Protein AF-A0A8S1PW00-F1 (afdb_monomer)

Mean predicted aligned error: 11.93 Å

Solvent-accessible surface area (backbone atoms only — not comparable to full-atom values): 25942 Å² total; per-residue (Å²): 133,83,78,80,71,80,74,72,86,73,82,82,70,63,41,20,79,80,81,61,50,65,50,47,97,88,43,50,80,42,62,18,74,66,81,62,45,45,22,36,63,79,50,31,67,45,67,39,66,34,75,101,76,40,87,87,52,70,40,44,22,29,56,70,59,50,53,50,52,52,49,52,54,47,48,36,63,75,35,51,48,32,57,56,29,72,16,57,58,40,60,56,52,45,68,47,70,47,92,77,68,54,72,68,58,48,43,52,50,40,53,52,43,42,62,54,32,75,79,67,58,54,71,69,59,56,56,56,51,69,46,42,58,58,51,50,50,54,53,62,73,66,44,37,69,50,50,46,42,54,48,44,75,50,44,71,89,55,63,89,66,49,69,41,56,52,43,40,54,34,50,45,33,50,34,61,78,36,77,80,45,48,94,47,69,52,45,54,48,52,50,53,56,41,25,45,35,18,26,56,45,54,37,45,50,50,52,49,43,41,27,65,59,25,60,40,33,52,37,49,31,68,63,56,75,78,49,70,72,55,53,53,49,44,50,51,49,29,44,74,76,65,62,54,50,80,90,46,48,68,59,49,48,56,48,39,78,70,45,44,50,62,36,64,55,44,68,36,65,71,43,46,29,56,68,38,45,53,51,50,53,52,51,32,48,63,68,42,36,50,65,56,54,53,51,52,52,38,50,53,48,63,76,42,43,66,61,41,67,76,61,51,86,47,60,69,62,50,45,49,48,44,32,72,69,60,46,50,67,57,55,50,54,55,54,57,50,48,53,54,47,47,73,68,37,67,82,66,54,50,67,57,53,49,47,51,49,46,48,57,50,47,54,50,49,48,54,50,47,52,50,49,53,50,52,51,52,47,45,47,43,66,74,67,63,42,80,85,48,72,67,54,54,51,56,47,71,73,47,55,73,70,56,38,49,53,53,52,51,53,51,52,54,50,54,52,52,49,53,52,50,52,50,53,50,51,53,48,50,52,52,50,55,62,50,68,72,54,88,68,93,74,85,80,76,83,78,74,78,68,66,72,69,60,69,71,65,75,80,78,122

Sequence (461 aa):
MSTIKKTLPRLKQQRCEICQRNFSLLLKQHQCKRCNRAVCCDCGRFKAIIVDYDLKTQHRCCIICKDEQLNIQDIIAKEQLSFNKNSLITNQWLRYSLDNAREQDLINEYYMILSQSKNNLSTSVTEQLKSIPIILNQIRNQYNYSMKEFDYYLTKDLIDNMSAIFIQSVLQCLIYKNQNIQLNQNLVQITYFLLYFHSQPLVFHFINCFREEISLGRFLDQNDKVKDYEIDFLLEIAKKNYLIEPTDLLYFRKYLEKHVERMLSNIFFNIVNVQCLVFIYDHVLKFRDYFELEKIVTLIGSLYLNDFKQKGLDDEYFINQIIKNTKPSILKEYLSKEDRIRLNEKRQTYAKSEDIFLLQFQQRMDHQNETKQVLYLLDDCLLKRQPLNNHHKQLISQLNQKQQQIIIDLLKLNQNKQKEQEQDDNLLYQKIETHSNSSTQIKFDKSELVDQNKVLMEYLI

Foldseek 3Di:
DPDPPPDDPDDDDQAFPPPRDGDDPVFDWDAAPQLRTTHTCVQFVDWDQFQPPDNPDTDTHGPLVVVLLVVLVVCCVVQVWAFQAATVVNVLLCVLQDPPDDPVVLVVVLVVLLVVLVVPPDPVVVVVLVCLVVLVVVLQVLAHSQVSSSCCVRPVPPDPCPLSVLLSSLVSSVCSVPVQADDDSLLSLQLSVVSRHHHSSVSSVVVCLCCPQQVLVCCGGVVDFDDVVLLVVLLVCLCPQVVPDPVLSVLLSVVCVPPVSVCLSNVCHNLAHPQLSSLSSSVCSNVSYNVSSSNVSSLLSSVCSVVCVVPPPPPVSSSSCRHSPDDSVSVVVSVVVVVVVCVVCVVPDCVVVVCVVCVVVVVVVVVVVLVVLLVVLCCCCQVVVDPDDPVSVVSLVPDDPVSVVVSVVSNVVSVVVVVVVVVVVVVVVVVVVVVVVPDDDDDDDPPPPPPPVVVVPVVPD

Organism: Paramecium primaurelia (NCBI:txid5886)

Structure (mmCIF, N/CA/C/O backbone):
data_AF-A0A8S1PW00-F1
#
_entry.id   AF-A0A8S1PW00-F1
#
loop_
_atom_site.group_PDB
_atom_site.id
_atom_site.type_symbol
_atom_site.label_atom_id
_atom_site.label_alt_id
_atom_site.label_comp_id
_atom_site.label_asym_id
_atom_site.label_entity_id
_atom_site.label_seq_id
_atom_site.pdbx_PDB_ins_code
_atom_site.Cartn_x
_atom_site.Cartn_y
_atom_site.Cartn_z
_atom_site.occupancy
_atom_site.B_iso_or_equiv
_atom_site.auth_seq_id
_atom_site.auth_comp_id
_atom_site.auth_asym_id
_atom_site.auth_atom_id
_atom_site.pdbx_PDB_model_num
ATOM 1 N N . MET A 1 1 ? 26.141 11.231 8.796 1.00 33.16 1 MET A N 1
ATOM 2 C CA . MET A 1 1 ? 27.104 10.777 7.769 1.00 33.16 1 MET A CA 1
ATOM 3 C C . MET A 1 1 ? 26.674 9.400 7.289 1.00 33.16 1 MET A C 1
ATOM 5 O O . MET A 1 1 ? 26.854 8.436 8.021 1.00 33.16 1 MET A O 1
ATOM 9 N N . SER A 1 2 ? 26.025 9.302 6.125 1.00 38.16 2 SER A N 1
ATOM 10 C CA . SER A 1 2 ? 25.698 8.004 5.528 1.00 38.16 2 SER A CA 1
ATOM 11 C C . SER A 1 2 ? 26.999 7.339 5.084 1.00 38.16 2 SER A C 1
ATOM 13 O O . SER A 1 2 ? 27.747 7.878 4.269 1.00 38.16 2 SER A O 1
ATOM 15 N N . THR A 1 3 ? 27.316 6.182 5.658 1.00 39.28 3 THR A N 1
ATOM 16 C CA . THR A 1 3 ? 28.396 5.338 5.155 1.00 39.28 3 THR A CA 1
ATOM 17 C C . THR A 1 3 ? 28.051 4.973 3.717 1.00 39.28 3 THR A C 1
ATOM 19 O O . THR A 1 3 ? 27.060 4.292 3.453 1.00 39.28 3 THR A O 1
ATOM 22 N N . ILE A 1 4 ? 28.840 5.478 2.767 1.00 46.00 4 ILE A N 1
ATOM 23 C CA . ILE A 1 4 ? 28.719 5.131 1.353 1.00 46.00 4 ILE A CA 1
ATOM 24 C C . ILE A 1 4 ? 29.017 3.634 1.265 1.00 46.00 4 ILE A C 1
ATOM 26 O O . ILE A 1 4 ? 30.178 3.223 1.218 1.00 46.00 4 ILE A O 1
ATOM 30 N N . LYS A 1 5 ? 27.972 2.796 1.307 1.00 54.81 5 LYS A N 1
ATOM 31 C CA . LYS A 1 5 ? 28.094 1.368 1.014 1.00 54.81 5 LYS A CA 1
ATOM 32 C C . LYS A 1 5 ? 28.733 1.281 -0.367 1.00 54.81 5 LYS A C 1
ATOM 34 O O . LYS A 1 5 ? 28.120 1.702 -1.349 1.00 54.81 5 LYS A O 1
ATOM 39 N N . LYS A 1 6 ? 29.977 0.788 -0.437 1.00 54.22 6 LYS A N 1
ATOM 40 C CA . LYS A 1 6 ? 30.640 0.476 -1.708 1.00 54.22 6 LYS A CA 1
ATOM 41 C C . LYS A 1 6 ? 29.685 -0.424 -2.483 1.00 54.22 6 LYS A C 1
ATOM 43 O O . LYS A 1 6 ? 29.418 -1.550 -2.074 1.00 54.22 6 LYS A O 1
ATOM 48 N N . THR A 1 7 ? 29.097 0.117 -3.543 1.00 62.66 7 THR A N 1
ATOM 49 C CA . THR A 1 7 ? 28.139 -0.613 -4.362 1.00 62.66 7 THR A CA 1
ATOM 50 C C . THR A 1 7 ? 28.913 -1.702 -5.083 1.00 62.66 7 THR A C 1
ATOM 52 O O . THR A 1 7 ? 29.835 -1.411 -5.843 1.00 62.66 7 THR A O 1
ATOM 55 N N . LEU A 1 8 ? 28.580 -2.964 -4.798 1.00 68.50 8 LEU A N 1
ATOM 56 C CA . LEU A 1 8 ? 29.134 -4.094 -5.536 1.00 68.50 8 LEU A CA 1
ATOM 57 C C . LEU A 1 8 ? 28.919 -3.859 -7.044 1.00 68.50 8 LEU A C 1
ATOM 59 O O . LEU A 1 8 ? 27.862 -3.337 -7.429 1.00 68.50 8 LEU A O 1
ATOM 63 N N . PRO A 1 9 ? 29.897 -4.212 -7.901 1.00 73.69 9 PRO A N 1
ATOM 64 C CA . PRO A 1 9 ? 29.749 -4.062 -9.339 1.00 73.69 9 PRO A CA 1
ATOM 65 C C . PRO A 1 9 ? 28.504 -4.824 -9.794 1.00 73.69 9 PRO A C 1
ATOM 67 O O . PRO A 1 9 ? 28.414 -6.041 -9.642 1.00 73.69 9 PRO A O 1
ATOM 70 N N . ARG A 1 10 ? 27.511 -4.101 -10.320 1.00 71.94 10 ARG A N 1
ATOM 71 C CA . ARG A 1 10 ? 26.266 -4.722 -10.781 1.00 71.94 10 ARG A CA 1
ATOM 72 C C . ARG A 1 10 ? 26.533 -5.591 -12.002 1.00 71.94 10 ARG A C 1
ATOM 74 O O . ARG A 1 10 ? 27.222 -5.173 -12.933 1.00 71.94 10 ARG A O 1
ATOM 81 N N . LEU A 1 11 ? 25.919 -6.770 -12.009 1.00 82.75 11 LEU A N 1
ATOM 82 C CA . LEU A 1 11 ? 25.939 -7.685 -13.145 1.00 82.75 11 LEU A CA 1
ATOM 83 C C . LEU A 1 11 ? 25.398 -6.979 -14.396 1.00 82.75 11 LEU A C 1
ATOM 85 O O . LEU A 1 11 ? 24.304 -6.402 -14.382 1.00 82.75 11 LEU A O 1
ATOM 89 N N . LYS A 1 12 ? 26.181 -7.018 -15.481 1.00 90.75 12 LYS A N 1
ATOM 90 C CA . LYS A 1 12 ? 25.752 -6.521 -16.792 1.00 90.75 12 LYS A CA 1
ATOM 91 C C . LYS A 1 12 ? 24.562 -7.350 -17.261 1.00 90.75 12 LYS A C 1
ATOM 93 O O . LYS A 1 12 ? 24.621 -8.577 -17.258 1.00 90.75 12 LYS A O 1
ATOM 98 N N . GLN A 1 13 ? 23.489 -6.672 -17.651 1.00 94.56 13 GLN A N 1
ATOM 99 C CA . GLN A 1 13 ? 22.319 -7.337 -18.211 1.00 94.56 13 GLN A CA 1
ATOM 100 C C . GLN A 1 13 ? 22.580 -7.602 -19.692 1.00 94.56 13 GLN A C 1
ATOM 102 O O . GLN A 1 13 ? 23.307 -6.851 -20.337 1.00 94.56 13 GLN A O 1
ATOM 107 N N . GLN A 1 14 ? 21.999 -8.666 -20.244 1.00 96.56 14 GLN A N 1
ATOM 108 C CA . GLN A 1 14 ? 22.147 -8.976 -21.672 1.00 96.56 14 GLN A CA 1
ATOM 109 C C . GLN A 1 14 ? 21.132 -8.222 -22.538 1.00 96.56 14 GLN A C 1
ATOM 111 O O . GLN A 1 14 ? 21.369 -8.011 -23.724 1.00 96.56 14 GLN A O 1
ATOM 116 N N . ARG A 1 15 ? 20.006 -7.800 -21.951 1.00 97.81 15 ARG A N 1
ATOM 117 C CA . ARG A 1 15 ? 18.871 -7.186 -22.649 1.00 97.81 15 ARG A CA 1
ATOM 118 C C . ARG A 1 15 ? 18.366 -5.956 -21.919 1.00 97.81 15 ARG A C 1
ATOM 120 O O . ARG A 1 15 ? 18.449 -5.867 -20.696 1.00 97.81 15 ARG A O 1
ATOM 127 N N . CYS A 1 16 ? 17.803 -5.020 -22.676 1.00 97.50 16 CYS A N 1
ATOM 128 C CA . CYS A 1 16 ? 17.049 -3.916 -22.103 1.00 97.50 16 CYS A CA 1
ATOM 129 C C . CYS A 1 16 ? 15.790 -4.440 -21.401 1.00 97.50 16 CYS A C 1
ATOM 131 O O . CYS A 1 16 ? 14.951 -5.061 -22.040 1.00 97.50 16 CYS A O 1
ATOM 133 N N . GLU A 1 17 ? 15.592 -4.086 -20.130 1.00 95.81 17 GLU A N 1
ATOM 134 C CA . GLU A 1 17 ? 14.431 -4.514 -19.326 1.00 95.81 17 GLU A CA 1
ATOM 135 C C . GLU A 1 17 ? 13.087 -3.905 -19.781 1.00 95.81 17 GLU A C 1
ATOM 137 O O . GLU A 1 17 ? 12.059 -4.147 -19.160 1.00 95.81 17 GLU A O 1
ATOM 142 N N . ILE A 1 18 ? 13.078 -3.081 -20.835 1.00 96.50 18 ILE A N 1
ATOM 143 C CA . ILE A 1 18 ? 11.868 -2.438 -21.370 1.00 96.50 18 ILE A CA 1
ATOM 144 C C . ILE A 1 18 ? 11.549 -2.980 -22.761 1.00 96.50 18 ILE A C 1
ATOM 146 O O . ILE A 1 18 ? 10.498 -3.573 -22.957 1.00 96.50 18 ILE A O 1
ATOM 150 N N . CYS A 1 19 ? 12.453 -2.802 -23.729 1.00 97.62 19 CYS A N 1
ATOM 151 C CA . CYS A 1 19 ? 12.217 -3.225 -25.113 1.00 97.62 19 CYS A CA 1
ATOM 152 C C . CYS A 1 19 ? 12.805 -4.599 -25.460 1.00 97.62 19 CYS A C 1
ATOM 154 O O . CYS A 1 19 ? 12.722 -5.010 -26.612 1.00 97.62 19 CYS A O 1
ATOM 156 N N . GLN A 1 20 ? 13.452 -5.277 -24.505 1.00 97.50 20 GLN A N 1
ATOM 157 C CA . GLN A 1 20 ? 14.048 -6.613 -24.650 1.00 97.50 20 GLN A CA 1
ATOM 158 C C . GLN A 1 20 ? 15.141 -6.750 -25.732 1.00 97.50 20 GLN A C 1
ATOM 160 O O . GLN A 1 20 ? 15.649 -7.847 -25.957 1.00 97.50 20 GLN A O 1
ATOM 165 N N . ARG A 1 21 ? 15.578 -5.649 -26.368 1.00 97.81 21 ARG A N 1
ATOM 166 C CA . ARG A 1 21 ? 16.707 -5.649 -27.316 1.00 97.81 21 ARG A CA 1
ATOM 167 C C . ARG A 1 21 ? 18.006 -6.047 -26.608 1.00 97.81 21 ARG A C 1
ATOM 169 O O . ARG A 1 21 ? 18.291 -5.538 -25.521 1.00 97.81 21 ARG A O 1
ATOM 176 N N . ASN A 1 22 ? 18.799 -6.913 -27.243 1.00 98.19 22 ASN A N 1
ATOM 177 C CA . ASN A 1 22 ? 20.109 -7.327 -26.737 1.00 98.19 22 ASN A CA 1
ATOM 178 C C . ASN A 1 22 ? 21.086 -6.146 -26.745 1.00 98.19 22 ASN A C 1
ATOM 180 O O . ASN A 1 22 ? 21.217 -5.448 -27.753 1.00 98.19 22 ASN A O 1
ATOM 184 N N . PHE A 1 23 ? 21.793 -5.944 -25.639 1.00 98.00 23 PHE A N 1
ATOM 185 C CA . PHE A 1 23 ? 22.904 -5.006 -25.602 1.00 98.00 23 PHE A CA 1
ATOM 186 C C . PHE A 1 23 ? 24.079 -5.547 -26.421 1.00 98.00 23 PHE A C 1
ATOM 188 O O . PHE A 1 23 ? 24.342 -6.748 -26.456 1.00 98.00 23 PHE A O 1
ATOM 195 N N . SER A 1 24 ? 24.784 -4.647 -27.095 1.00 96.69 24 SER A N 1
ATOM 196 C CA . SER A 1 24 ? 25.925 -4.962 -27.957 1.00 96.69 24 SER A CA 1
ATOM 197 C C . SER A 1 24 ? 26.909 -3.790 -27.961 1.00 96.69 24 SER A C 1
ATOM 199 O O . SER A 1 24 ? 26.694 -2.784 -27.283 1.00 96.69 24 SER A O 1
ATOM 201 N N . LEU A 1 25 ? 27.993 -3.883 -28.735 1.00 95.06 25 LEU A N 1
ATOM 202 C CA . LEU A 1 25 ? 28.925 -2.761 -28.908 1.00 95.06 25 LEU A CA 1
ATOM 203 C C . LEU A 1 25 ? 28.233 -1.512 -29.489 1.00 95.06 25 LEU A C 1
ATOM 205 O O . LEU A 1 25 ? 28.587 -0.391 -29.124 1.00 95.06 25 LEU A O 1
ATOM 209 N N . LEU A 1 26 ? 27.220 -1.714 -30.340 1.00 96.75 26 LEU A N 1
ATOM 210 C CA . LEU A 1 26 ? 26.428 -0.643 -30.951 1.00 96.75 26 LEU A CA 1
ATOM 211 C C . LEU A 1 26 ? 25.290 -0.170 -30.036 1.00 96.75 26 LEU A C 1
ATOM 213 O O . LEU A 1 26 ? 25.003 1.024 -29.975 1.00 96.75 26 LEU A O 1
ATOM 217 N N . LEU A 1 27 ? 24.665 -1.085 -29.288 1.00 96.88 27 LEU A N 1
ATOM 218 C CA . LEU A 1 27 ? 23.590 -0.765 -28.350 1.00 96.88 27 LEU A CA 1
ATOM 219 C C . LEU A 1 27 ? 24.090 -0.837 -26.905 1.00 96.88 27 LEU A C 1
ATOM 221 O O . LEU A 1 27 ? 23.995 -1.874 -26.246 1.00 96.88 27 LEU A O 1
ATOM 225 N N . LYS A 1 28 ? 24.607 0.287 -26.404 1.00 96.81 28 LYS A N 1
ATOM 226 C CA . LYS A 1 28 ? 25.143 0.385 -25.040 1.00 96.81 28 LYS A CA 1
ATOM 227 C C . LYS A 1 28 ? 24.045 0.253 -23.978 1.00 96.81 28 LYS A C 1
ATOM 229 O O . LYS A 1 28 ? 22.942 0.788 -24.119 1.00 96.81 28 LYS A O 1
ATOM 234 N N . GLN A 1 29 ? 24.390 -0.412 -22.877 1.00 97.31 29 GLN A N 1
ATOM 235 C CA . GLN A 1 29 ? 23.577 -0.454 -21.665 1.00 97.31 29 GLN A CA 1
ATOM 236 C C . GLN A 1 29 ? 23.697 0.871 -20.899 1.00 97.31 29 GLN A C 1
ATOM 238 O O . GLN A 1 29 ? 24.795 1.339 -20.599 1.00 97.31 29 GLN A O 1
ATOM 243 N N . HIS A 1 30 ? 22.557 1.437 -20.516 1.00 97.00 30 HIS A N 1
ATOM 244 C CA . HIS A 1 30 ? 22.440 2.523 -19.549 1.00 97.00 30 HIS A CA 1
ATOM 245 C C . HIS A 1 30 ? 21.668 2.053 -18.317 1.00 97.00 30 HIS A C 1
ATOM 247 O O . HIS A 1 30 ? 21.005 1.020 -18.337 1.00 97.00 30 HIS A O 1
ATOM 253 N N . GLN A 1 31 ? 21.728 2.834 -17.242 1.00 96.25 31 GLN A N 1
ATOM 254 C CA . GLN A 1 31 ? 20.981 2.565 -16.021 1.00 96.25 31 GLN A CA 1
ATOM 255 C C . GLN A 1 31 ? 20.017 3.714 -15.734 1.00 96.25 31 GLN A C 1
ATOM 257 O O . GLN A 1 31 ? 20.419 4.879 -15.710 1.00 96.25 31 GLN A O 1
ATOM 262 N N . CYS A 1 32 ? 18.752 3.383 -15.484 1.00 97.31 32 CYS A N 1
ATOM 263 C CA . CYS A 1 32 ? 17.793 4.329 -14.927 1.00 97.31 32 CYS A CA 1
ATOM 264 C C . CYS A 1 32 ? 18.191 4.662 -13.484 1.00 97.31 32 CYS A C 1
ATOM 266 O O . CYS A 1 32 ? 18.286 3.758 -12.655 1.00 97.31 32 CYS A O 1
ATOM 268 N N . LYS A 1 33 ? 18.400 5.942 -13.159 1.00 96.44 33 LYS A N 1
ATOM 269 C CA . LYS A 1 33 ? 18.790 6.349 -11.798 1.00 96.44 33 LYS A CA 1
ATOM 270 C C . LYS A 1 33 ? 17.661 6.234 -10.767 1.00 96.44 33 LYS A C 1
ATOM 272 O O . LYS A 1 33 ? 17.963 6.111 -9.591 1.00 96.44 33 LYS A O 1
ATOM 277 N N . ARG A 1 34 ? 16.396 6.190 -11.209 1.00 95.50 34 ARG A N 1
ATOM 278 C CA . ARG A 1 34 ? 15.204 6.047 -10.349 1.00 95.50 34 ARG A CA 1
ATOM 279 C C . ARG A 1 34 ? 14.936 4.590 -9.953 1.00 95.50 34 ARG A C 1
ATOM 281 O O . ARG A 1 34 ? 15.063 4.232 -8.793 1.00 95.50 34 ARG A O 1
ATOM 288 N N . CYS A 1 35 ? 14.628 3.720 -10.921 1.00 95.25 35 CYS A N 1
ATOM 289 C CA . CYS A 1 35 ? 14.266 2.312 -10.661 1.00 95.25 35 CYS A CA 1
ATOM 290 C C . CYS A 1 35 ? 15.396 1.301 -10.899 1.00 95.25 35 CYS A C 1
ATOM 292 O O . CYS A 1 35 ? 15.161 0.092 -10.870 1.00 95.25 35 CYS A O 1
ATOM 294 N N . ASN A 1 36 ? 16.610 1.764 -11.206 1.00 94.50 36 ASN A N 1
ATOM 295 C CA . ASN A 1 36 ? 17.787 0.917 -11.407 1.00 94.50 36 ASN A CA 1
ATOM 296 C C . ASN A 1 36 ? 17.751 -0.066 -12.592 1.00 94.50 36 ASN A C 1
ATOM 298 O O . ASN A 1 36 ? 18.703 -0.827 -12.747 1.00 94.50 36 ASN A O 1
ATOM 302 N N . ARG A 1 37 ? 16.726 -0.020 -13.457 1.00 95.12 37 ARG A N 1
ATOM 303 C CA . ARG A 1 37 ? 16.650 -0.859 -14.666 1.00 95.12 37 ARG A CA 1
ATOM 304 C C . ARG A 1 37 ? 17.804 -0.602 -15.640 1.00 95.12 37 ARG A C 1
ATOM 306 O O . ARG A 1 37 ? 18.178 0.555 -15.871 1.00 95.12 37 ARG A O 1
ATOM 313 N N . ALA A 1 38 ? 18.291 -1.664 -16.271 1.00 96.75 38 ALA A N 1
ATOM 314 C CA . ALA A 1 38 ? 19.154 -1.639 -17.439 1.00 96.75 38 ALA A CA 1
ATOM 315 C C . ALA A 1 38 ? 18.334 -1.308 -18.696 1.00 96.75 38 ALA A C 1
ATOM 317 O O . ALA A 1 38 ? 17.430 -2.044 -19.099 1.00 96.75 38 ALA A O 1
ATOM 318 N N . VAL A 1 39 ? 18.644 -0.182 -19.335 1.00 98.06 39 VAL A N 1
ATOM 319 C CA . VAL A 1 39 ? 17.884 0.347 -20.474 1.00 98.06 39 VAL A CA 1
ATOM 320 C C . VAL A 1 39 ? 18.790 0.729 -21.637 1.00 98.06 39 VAL A C 1
ATOM 322 O O . VAL A 1 39 ? 19.937 1.116 -21.431 1.00 98.06 39 VAL A O 1
ATOM 325 N N . CYS A 1 40 ? 18.287 0.628 -22.868 1.00 98.44 40 CYS A N 1
ATOM 326 C CA . CYS A 1 40 ? 18.974 1.185 -24.033 1.00 98.44 40 CYS A CA 1
ATOM 327 C C . CYS A 1 40 ? 18.836 2.717 -24.085 1.00 98.44 40 CYS A C 1
ATOM 329 O O . CYS A 1 40 ? 18.114 3.313 -23.279 1.00 98.44 40 CYS A O 1
ATOM 331 N N . CYS A 1 41 ? 19.529 3.362 -25.029 1.00 97.81 41 CYS A N 1
ATOM 332 C CA . CYS A 1 41 ? 19.487 4.819 -25.178 1.00 97.81 41 CYS A CA 1
ATOM 333 C C . CYS A 1 41 ? 18.053 5.326 -25.408 1.00 97.81 41 CYS A C 1
ATOM 335 O O . CYS A 1 41 ? 17.632 6.252 -24.720 1.00 97.81 41 CYS A O 1
ATOM 337 N N . ASP A 1 42 ? 17.284 4.658 -26.276 1.00 98.19 42 ASP A N 1
ATOM 338 C CA . ASP A 1 42 ? 15.904 5.033 -26.616 1.00 98.19 42 ASP A CA 1
ATOM 339 C C . ASP A 1 42 ? 14.976 4.963 -25.394 1.00 98.19 42 ASP A C 1
ATOM 341 O O . ASP A 1 42 ? 14.303 5.934 -25.045 1.00 98.19 42 ASP A O 1
ATOM 345 N N . CYS A 1 43 ? 14.985 3.828 -24.686 1.00 98.38 43 CYS A N 1
ATOM 346 C CA . CYS A 1 43 ? 14.152 3.614 -23.500 1.00 98.38 43 CYS A CA 1
ATOM 347 C C . CYS A 1 43 ? 14.586 4.467 -22.301 1.00 98.38 43 CYS A C 1
ATOM 349 O O . CYS A 1 43 ? 13.803 4.651 -21.370 1.00 98.38 43 CYS A O 1
ATOM 351 N N . GLY A 1 44 ? 15.827 4.958 -22.300 1.00 97.62 44 GLY A N 1
ATOM 352 C CA . GLY A 1 44 ? 16.416 5.796 -21.263 1.00 97.62 44 GLY A CA 1
ATOM 353 C C . GLY A 1 44 ? 16.707 7.222 -21.717 1.00 97.62 44 GLY A C 1
ATOM 354 O O . GLY A 1 44 ? 17.620 7.826 -21.166 1.00 97.62 44 GLY A O 1
ATOM 355 N N . ARG A 1 45 ? 16.037 7.752 -22.749 1.00 97.94 45 ARG A N 1
ATOM 356 C CA . ARG A 1 45 ? 16.356 9.078 -23.319 1.00 97.94 45 ARG A CA 1
ATOM 357 C C . ARG A 1 45 ? 15.996 10.257 -22.411 1.00 97.94 45 ARG A C 1
ATOM 359 O O . ARG A 1 45 ? 16.494 11.360 -22.610 1.00 97.94 45 ARG A O 1
ATOM 366 N N . PHE A 1 46 ? 15.131 10.029 -21.427 1.00 98.25 46 PHE A N 1
ATOM 367 C CA . PHE A 1 46 ? 14.587 11.071 -20.565 1.00 98.25 46 PHE A CA 1
ATOM 368 C C . PHE A 1 46 ? 15.563 11.451 -19.457 1.00 98.25 46 PHE A C 1
ATOM 370 O O . PHE A 1 46 ? 16.344 10.626 -18.972 1.00 98.25 46 PHE A O 1
ATOM 377 N N . LYS A 1 47 ? 15.489 12.714 -19.039 1.00 97.75 47 LYS A N 1
ATOM 378 C CA . LYS A 1 47 ? 16.160 13.215 -17.846 1.00 97.75 47 LYS A CA 1
ATOM 379 C C . LYS A 1 47 ? 15.130 13.835 -16.907 1.00 97.75 47 LYS A C 1
ATOM 381 O O . LYS A 1 47 ? 14.200 14.497 -17.362 1.00 97.75 47 LYS A O 1
ATOM 386 N N . ALA A 1 48 ? 15.286 13.591 -15.614 1.00 97.19 48 ALA A N 1
ATOM 387 C CA . ALA A 1 48 ? 14.420 14.125 -14.573 1.00 97.19 48 ALA A CA 1
ATOM 388 C C . ALA A 1 48 ? 15.200 14.309 -13.270 1.00 97.19 48 ALA A C 1
ATOM 390 O O . ALA A 1 48 ? 16.225 13.658 -13.062 1.00 97.19 48 ALA A O 1
ATOM 391 N N . ILE A 1 49 ? 14.705 15.181 -12.395 1.00 97.00 49 ILE A N 1
ATOM 392 C CA . ILE A 1 49 ? 15.165 15.244 -11.005 1.00 97.00 49 ILE A CA 1
ATOM 393 C C . ILE A 1 49 ? 14.720 13.950 -10.316 1.00 97.00 49 ILE A C 1
ATOM 395 O O . ILE A 1 49 ? 13.556 13.564 -10.439 1.00 97.00 49 ILE A O 1
ATOM 399 N N . ILE A 1 50 ? 15.649 13.266 -9.645 1.00 97.25 50 ILE A N 1
ATOM 400 C CA . ILE A 1 50 ? 15.381 12.000 -8.956 1.00 97.25 50 ILE A CA 1
ATOM 401 C C . ILE A 1 50 ? 15.464 12.243 -7.454 1.00 97.25 50 ILE A C 1
ATOM 403 O O . ILE A 1 50 ? 16.546 12.486 -6.913 1.00 97.25 50 ILE A O 1
ATOM 407 N N . VAL A 1 51 ? 14.308 12.160 -6.798 1.00 95.06 51 VAL A N 1
ATOM 408 C CA . VAL A 1 51 ? 14.194 12.232 -5.339 1.00 95.06 51 VAL A CA 1
ATOM 409 C C . VAL A 1 51 ? 15.058 11.135 -4.711 1.00 95.06 51 VAL A C 1
ATOM 411 O O . VAL A 1 51 ? 15.085 10.015 -5.219 1.00 95.06 51 VAL A O 1
ATOM 414 N N . ASP A 1 52 ? 15.777 11.474 -3.636 1.00 91.12 52 ASP A N 1
ATOM 415 C CA . ASP A 1 52 ? 16.739 10.601 -2.931 1.00 91.12 52 ASP A CA 1
ATOM 416 C C . ASP A 1 52 ? 18.041 10.279 -3.700 1.00 91.12 52 ASP A C 1
ATOM 418 O O . ASP A 1 52 ? 18.834 9.438 -3.281 1.00 91.12 52 ASP A O 1
ATOM 422 N N . TYR A 1 53 ? 18.303 10.962 -4.821 1.00 93.19 53 TYR A N 1
ATOM 423 C CA . TYR A 1 53 ? 19.596 10.897 -5.513 1.00 93.19 53 TYR A CA 1
ATOM 424 C C . TYR A 1 53 ? 20.283 12.264 -5.562 1.00 93.19 53 TYR A C 1
ATOM 426 O O . TYR A 1 53 ? 21.333 12.456 -4.956 1.00 93.19 53 TYR A O 1
ATOM 434 N N . ASP A 1 54 ? 19.685 13.216 -6.276 1.00 93.06 54 ASP A N 1
ATOM 435 C CA . ASP A 1 54 ? 20.152 14.599 -6.367 1.00 93.06 54 ASP A CA 1
ATOM 436 C C . ASP A 1 54 ? 18.984 15.470 -6.835 1.00 93.06 54 ASP A C 1
ATOM 438 O O . ASP A 1 54 ? 18.373 15.223 -7.879 1.00 93.06 54 ASP A O 1
ATOM 442 N N . LEU A 1 55 ? 18.668 16.484 -6.031 1.00 95.31 55 LEU A N 1
ATOM 443 C CA . LEU A 1 55 ? 17.585 17.427 -6.298 1.00 95.31 55 LEU A CA 1
ATOM 444 C C . LEU A 1 55 ? 18.026 18.603 -7.182 1.00 95.31 55 LEU A C 1
ATOM 446 O O . LEU A 1 55 ? 17.182 19.374 -7.632 1.00 95.31 55 LEU A O 1
ATOM 450 N N . LYS A 1 56 ? 19.333 18.758 -7.428 1.00 96.44 56 LYS A N 1
ATOM 451 C CA . LYS A 1 56 ? 19.903 19.897 -8.159 1.00 96.44 56 LYS A CA 1
ATOM 452 C C . LYS A 1 56 ? 20.101 19.607 -9.638 1.00 96.44 56 LYS A C 1
ATOM 454 O O . LYS A 1 56 ? 19.995 20.522 -10.452 1.00 96.44 56 LYS A O 1
ATOM 459 N N . THR A 1 57 ? 20.402 18.361 -10.001 1.00 97.12 57 THR A N 1
ATOM 460 C CA . THR A 1 57 ? 20.696 17.998 -11.390 1.00 97.12 57 THR A CA 1
ATOM 461 C C . THR A 1 57 ? 19.719 16.967 -11.944 1.00 97.12 57 THR A C 1
ATOM 463 O O . THR A 1 57 ? 19.145 16.141 -11.237 1.00 97.12 57 THR A O 1
ATOM 466 N N . GLN A 1 58 ? 19.477 17.043 -13.255 1.00 97.81 58 GLN A N 1
ATOM 467 C CA . GLN A 1 58 ? 18.629 16.070 -13.932 1.00 97.81 58 GLN A CA 1
ATOM 468 C C . GLN A 1 58 ? 19.431 14.818 -14.287 1.00 97.81 58 GLN A C 1
ATOM 470 O O . GLN A 1 58 ? 20.479 14.884 -14.938 1.00 97.81 58 GLN A O 1
ATOM 475 N N . HIS A 1 59 ? 18.882 13.653 -13.960 1.00 97.88 59 HIS A N 1
ATOM 476 C CA . HIS A 1 59 ? 19.489 12.360 -14.235 1.00 97.88 59 HIS A CA 1
ATOM 477 C C . HIS A 1 59 ? 18.679 11.529 -15.208 1.00 97.88 59 HIS A C 1
ATOM 479 O O . HIS A 1 59 ? 17.467 11.670 -15.338 1.00 97.88 59 HIS A O 1
ATOM 485 N N . ARG A 1 60 ? 19.377 10.609 -15.877 1.00 97.56 60 ARG A N 1
ATOM 486 C CA . ARG A 1 60 ? 18.767 9.680 -16.819 1.00 97.56 60 ARG A CA 1
ATOM 487 C C . ARG A 1 60 ? 17.716 8.810 -16.124 1.00 97.56 60 ARG A C 1
ATOM 489 O O . ARG A 1 60 ? 18.035 8.082 -15.179 1.00 97.56 60 ARG A O 1
ATOM 496 N N . CYS A 1 61 ? 16.500 8.815 -16.654 1.00 98.00 61 CYS A N 1
ATOM 497 C CA . CYS A 1 61 ? 15.419 7.932 -16.238 1.00 98.00 61 CYS A CA 1
ATOM 498 C C . CYS A 1 61 ? 14.839 7.180 -17.441 1.00 98.00 61 CYS A C 1
ATOM 500 O O . CYS A 1 61 ? 14.973 7.593 -18.594 1.00 98.00 61 CYS A O 1
ATOM 502 N N . CYS A 1 62 ? 14.248 6.017 -17.178 1.00 98.25 62 CYS A N 1
ATOM 503 C CA . CYS A 1 62 ? 13.568 5.262 -18.218 1.00 98.25 62 CYS A CA 1
ATOM 504 C C . CYS A 1 62 ? 12.174 5.828 -18.509 1.00 98.25 62 CYS A C 1
ATOM 506 O O . CYS A 1 62 ? 11.595 6.482 -17.645 1.00 98.25 62 CYS A O 1
ATOM 508 N N . ILE A 1 63 ? 11.631 5.522 -19.692 1.00 97.69 63 ILE A N 1
ATOM 509 C CA . ILE A 1 63 ? 10.273 5.912 -20.118 1.00 97.69 63 ILE A CA 1
ATOM 510 C C . ILE A 1 63 ? 9.223 5.582 -19.045 1.00 97.69 63 ILE A C 1
ATOM 512 O O . ILE A 1 63 ? 8.528 6.477 -18.591 1.00 97.69 63 ILE A O 1
ATOM 516 N N . ILE A 1 64 ? 9.221 4.351 -18.517 1.00 96.56 64 ILE A N 1
ATOM 517 C CA . ILE A 1 64 ? 8.269 3.916 -17.477 1.00 96.56 64 ILE A CA 1
ATOM 518 C C . ILE A 1 64 ? 8.369 4.799 -16.226 1.00 96.56 64 ILE A C 1
ATOM 520 O O . ILE A 1 64 ? 7.364 5.238 -15.683 1.00 96.56 64 ILE A O 1
ATOM 524 N N . CYS A 1 65 ? 9.592 5.083 -15.768 1.00 97.44 65 CYS A N 1
ATOM 525 C CA . CYS A 1 65 ? 9.799 5.935 -14.602 1.00 97.44 65 CYS A CA 1
ATOM 526 C C . CYS A 1 65 ? 9.388 7.382 -14.843 1.00 97.44 65 CYS A C 1
ATOM 528 O O . CYS A 1 65 ? 8.988 8.042 -13.885 1.00 97.44 65 CYS A O 1
ATOM 530 N N . LYS A 1 66 ? 9.547 7.874 -16.075 1.00 97.75 66 LYS A N 1
ATOM 531 C CA . LYS A 1 66 ? 9.137 9.220 -16.454 1.00 97.75 66 LYS A CA 1
ATOM 532 C C . LYS A 1 66 ? 7.614 9.332 -16.461 1.00 97.75 66 LYS A C 1
ATOM 534 O O . LYS A 1 66 ? 7.098 10.278 -15.878 1.00 97.75 66 LYS A O 1
ATOM 539 N N . ASP A 1 67 ? 6.929 8.356 -17.048 1.00 96.94 67 ASP A N 1
ATOM 540 C CA . ASP A 1 67 ? 5.465 8.301 -17.088 1.00 96.94 67 ASP A CA 1
ATOM 541 C C . ASP A 1 67 ? 4.885 8.208 -15.672 1.00 96.94 67 ASP A C 1
ATOM 543 O O . ASP A 1 67 ? 3.976 8.947 -15.319 1.00 96.94 67 ASP A O 1
ATOM 547 N N . GLU A 1 68 ? 5.464 7.367 -14.814 1.00 97.00 68 GLU A N 1
ATOM 548 C CA . GLU A 1 68 ? 5.027 7.242 -13.421 1.00 97.00 68 GLU A CA 1
ATOM 549 C C . GLU A 1 68 ? 5.235 8.536 -12.614 1.00 97.00 68 GLU A C 1
ATOM 551 O O . GLU A 1 68 ? 4.369 8.908 -11.830 1.00 97.00 68 GLU A O 1
ATOM 556 N N . GLN A 1 69 ? 6.345 9.254 -12.820 1.00 97.44 69 GLN A N 1
ATOM 557 C CA . GLN A 1 69 ? 6.563 10.565 -12.195 1.00 97.44 69 GLN A CA 1
ATOM 558 C C . GLN A 1 69 ? 5.503 11.582 -12.644 1.00 97.44 69 GLN A C 1
ATOM 560 O O . GLN A 1 69 ? 4.974 12.321 -11.816 1.00 97.44 69 GLN A O 1
ATOM 565 N N . LEU A 1 70 ? 5.179 11.611 -13.943 1.00 97.44 70 LEU A N 1
ATOM 566 C CA . LEU A 1 70 ? 4.115 12.470 -14.469 1.00 97.44 70 LEU A CA 1
ATOM 567 C C . LEU A 1 70 ? 2.763 12.098 -13.860 1.00 97.44 70 LEU A C 1
ATOM 569 O O . LEU A 1 70 ? 2.027 12.981 -13.442 1.00 97.44 70 LEU A O 1
ATOM 573 N N . ASN A 1 71 ? 2.474 10.805 -13.734 1.00 97.25 71 ASN A N 1
ATOM 574 C CA . ASN A 1 71 ? 1.246 10.331 -13.113 1.00 97.25 71 ASN A CA 1
ATOM 575 C C . ASN A 1 71 ? 1.145 10.692 -11.625 1.00 97.25 71 ASN A C 1
ATOM 577 O O . ASN A 1 71 ? 0.063 11.023 -11.157 1.00 97.25 71 ASN A O 1
ATOM 581 N N . ILE A 1 72 ? 2.246 10.620 -10.869 1.00 97.94 72 ILE A N 1
ATOM 582 C CA . ILE A 1 72 ? 2.272 11.042 -9.461 1.00 97.94 72 ILE A CA 1
ATOM 583 C C . ILE A 1 72 ? 1.899 12.525 -9.355 1.00 97.94 72 ILE A C 1
ATOM 585 O O . ILE A 1 72 ? 1.034 12.887 -8.561 1.00 97.94 72 ILE A O 1
ATOM 589 N N . GLN A 1 73 ? 2.517 13.373 -10.178 1.00 97.75 73 GLN A N 1
ATOM 590 C CA . GLN A 1 73 ? 2.219 14.807 -10.209 1.00 97.75 73 GLN A CA 1
ATOM 591 C C . GLN A 1 73 ? 0.775 15.079 -10.648 1.00 97.75 73 GLN A C 1
ATOM 593 O O . GLN A 1 73 ? 0.108 15.930 -10.065 1.00 97.75 73 GLN A O 1
ATOM 598 N N . ASP A 1 74 ? 0.288 14.333 -11.640 1.00 97.94 74 ASP A N 1
ATOM 599 C CA . ASP A 1 74 ? -1.077 14.421 -12.151 1.00 97.94 74 ASP A CA 1
ATOM 600 C C . ASP A 1 74 ? -2.112 14.053 -11.081 1.00 97.94 74 ASP A C 1
ATOM 602 O O . ASP A 1 74 ? -3.055 14.810 -10.882 1.00 97.94 74 ASP A O 1
ATOM 606 N N . ILE A 1 75 ? -1.909 12.962 -10.332 1.00 97.88 75 ILE A N 1
ATOM 607 C CA . ILE A 1 75 ? -2.788 12.573 -9.217 1.00 97.88 75 ILE A CA 1
ATOM 608 C C . ILE A 1 75 ? -2.765 13.639 -8.117 1.00 97.88 75 ILE A C 1
ATOM 610 O O . ILE A 1 75 ? -3.825 14.043 -7.651 1.00 97.88 75 ILE A O 1
ATOM 614 N N . ILE A 1 76 ? -1.584 14.138 -7.727 1.00 98.44 76 ILE A N 1
ATOM 615 C CA . ILE A 1 76 ? -1.477 15.199 -6.712 1.00 98.44 76 ILE A CA 1
ATOM 616 C C . ILE A 1 76 ? -2.277 16.437 -7.136 1.00 98.44 76 ILE A C 1
ATOM 618 O O . ILE A 1 76 ? -3.043 16.975 -6.337 1.00 98.44 76 ILE A O 1
ATOM 622 N N . ALA A 1 77 ? -2.125 16.874 -8.388 1.00 98.38 77 ALA A N 1
ATOM 623 C CA . ALA A 1 77 ? -2.797 18.060 -8.902 1.00 98.38 77 ALA A CA 1
ATOM 624 C C . ALA A 1 77 ? -4.310 17.853 -9.076 1.00 98.38 77 ALA A C 1
ATOM 626 O O . ALA A 1 77 ? -5.094 18.682 -8.615 1.00 98.38 77 ALA A O 1
ATOM 627 N N . LYS A 1 78 ? -4.727 16.757 -9.724 1.00 98.00 78 LYS A N 1
ATOM 628 C CA . LYS A 1 78 ? -6.139 16.463 -10.013 1.00 98.00 78 LYS A CA 1
ATOM 629 C C . LYS A 1 78 ? -6.948 16.226 -8.751 1.00 98.00 78 LYS A C 1
ATOM 631 O O . LYS A 1 78 ? -8.030 16.786 -8.625 1.00 98.00 78 LYS A O 1
ATOM 636 N N . GLU A 1 79 ? -6.407 15.450 -7.817 1.00 98.12 79 GLU A N 1
ATOM 637 C CA . GLU A 1 79 ? -7.098 15.090 -6.577 1.00 98.12 79 GLU A CA 1
ATOM 638 C C . GLU A 1 79 ? -6.903 16.128 -5.465 1.00 98.12 79 GLU A C 1
ATOM 640 O O . GLU A 1 79 ? -7.458 15.976 -4.377 1.00 98.12 79 GLU A O 1
ATOM 645 N N . GLN A 1 80 ? -6.142 17.197 -5.735 1.00 98.19 80 GLN A N 1
ATOM 646 C CA . GLN A 1 80 ? -5.834 18.273 -4.788 1.00 98.19 80 GLN A CA 1
ATOM 647 C C . GLN A 1 80 ? -5.187 17.741 -3.501 1.00 98.19 80 GLN A C 1
ATOM 649 O O . GLN A 1 80 ? -5.559 18.115 -2.388 1.00 98.19 80 GLN A O 1
ATOM 654 N N . LEU A 1 81 ? -4.223 16.829 -3.651 1.00 98.38 81 LEU A N 1
ATOM 655 C CA . LEU A 1 81 ? -3.568 16.196 -2.512 1.00 98.38 81 LEU A CA 1
ATOM 656 C C . LEU A 1 81 ? -2.689 17.198 -1.766 1.00 98.38 81 LEU A C 1
ATOM 658 O O . LEU A 1 81 ? -1.896 17.933 -2.356 1.00 98.38 81 LEU A O 1
ATOM 662 N N . SER A 1 82 ? -2.805 17.196 -0.443 1.00 98.06 82 SER A N 1
ATOM 663 C CA . SER A 1 82 ? -1.979 18.002 0.444 1.00 98.06 82 SER A CA 1
ATOM 664 C C . SER A 1 82 ? -1.921 17.332 1.809 1.00 98.06 82 SER A C 1
ATOM 666 O O . SER A 1 82 ? -2.925 16.823 2.304 1.00 98.06 82 SER A O 1
ATOM 668 N N . PHE A 1 83 ? -0.734 17.324 2.415 1.00 98.50 83 PHE A N 1
ATOM 669 C CA . PHE A 1 83 ? -0.532 16.665 3.696 1.00 98.50 83 PHE A CA 1
ATOM 670 C C . PHE A 1 83 ? -1.410 17.290 4.792 1.00 98.50 83 PHE A C 1
ATOM 672 O O . PHE A 1 83 ? -1.389 18.506 4.989 1.00 98.50 83 PHE A O 1
ATOM 679 N N . ASN A 1 84 ? -2.144 16.451 5.525 1.00 98.31 84 ASN A N 1
ATOM 680 C CA . ASN A 1 84 ? -3.103 16.831 6.561 1.00 98.31 84 ASN A CA 1
ATOM 681 C C . ASN A 1 84 ? -4.220 17.778 6.065 1.00 98.31 84 ASN A C 1
ATOM 683 O O . ASN A 1 84 ? -4.623 18.709 6.766 1.00 98.31 84 ASN A O 1
ATOM 687 N N . LYS A 1 85 ? -4.721 17.574 4.843 1.00 98.31 85 LYS A N 1
ATOM 688 C CA . LYS A 1 85 ? -5.881 18.297 4.300 1.00 98.31 85 LYS A CA 1
ATOM 689 C C . LYS A 1 85 ? -6.793 17.349 3.535 1.00 98.31 85 LYS A C 1
ATOM 691 O O . LYS A 1 85 ? -6.333 16.355 2.989 1.00 98.31 85 LYS A O 1
ATOM 696 N N . ASN A 1 86 ? -8.082 17.674 3.484 1.00 98.06 86 ASN A N 1
ATOM 697 C CA . ASN A 1 86 ? -9.059 16.881 2.744 1.00 98.06 86 ASN A CA 1
ATOM 698 C C . ASN A 1 86 ? -8.884 17.100 1.234 1.00 98.06 86 ASN A C 1
ATOM 700 O O . ASN A 1 86 ? -9.000 18.219 0.741 1.00 98.06 86 ASN A O 1
ATOM 704 N N . SER A 1 87 ? -8.605 16.013 0.524 1.00 98.06 87 SER A N 1
ATOM 705 C CA . SER A 1 87 ? -8.562 15.914 -0.942 1.00 98.06 87 SER A CA 1
ATOM 706 C C . SER A 1 87 ? -9.914 15.536 -1.563 1.00 98.06 87 SER A C 1
ATOM 708 O O . SER A 1 87 ? -10.851 15.172 -0.849 1.00 98.06 87 SER A O 1
ATOM 710 N N . LEU A 1 88 ? -10.006 15.505 -2.898 1.00 97.62 88 LEU A N 1
ATOM 711 C CA . LEU A 1 88 ? -11.177 14.950 -3.595 1.00 97.62 88 LEU A CA 1
ATOM 712 C C . LEU A 1 88 ? -11.382 13.450 -3.311 1.00 97.62 88 LEU A C 1
ATOM 714 O O . LEU A 1 88 ? -12.526 13.013 -3.159 1.00 97.62 88 LEU A O 1
ATOM 718 N N . ILE A 1 89 ? -10.292 12.694 -3.128 1.00 97.69 89 ILE A N 1
ATOM 719 C CA . ILE A 1 89 ? -10.324 11.286 -2.693 1.00 97.69 89 ILE A CA 1
ATOM 720 C C . ILE A 1 89 ? -11.039 11.142 -1.342 1.00 97.69 89 ILE A C 1
ATOM 722 O O . ILE A 1 89 ? -11.801 10.198 -1.149 1.00 97.69 89 ILE A O 1
ATOM 726 N N . THR A 1 90 ? -10.878 12.104 -0.427 1.00 97.31 90 THR A N 1
ATOM 727 C CA . THR A 1 90 ? -11.597 12.116 0.863 1.00 97.31 90 THR A CA 1
ATOM 728 C C . THR A 1 90 ? -13.099 12.013 0.673 1.00 97.31 90 THR A C 1
ATOM 730 O O . THR A 1 90 ? -13.745 11.186 1.307 1.00 97.31 90 THR A O 1
ATOM 733 N N . ASN A 1 91 ? -13.656 12.816 -0.233 1.00 94.88 91 ASN A N 1
ATOM 734 C CA . ASN A 1 91 ? -15.094 12.837 -0.482 1.00 94.88 91 ASN A CA 1
ATOM 735 C C . ASN A 1 91 ? -15.576 11.507 -1.063 1.00 94.88 91 ASN A C 1
ATOM 737 O O . ASN A 1 91 ? -16.672 11.050 -0.742 1.00 94.88 91 ASN A O 1
ATOM 741 N N . GLN A 1 92 ? -14.766 10.879 -1.917 1.00 95.88 92 GLN A N 1
ATOM 742 C CA . GLN A 1 92 ? -15.065 9.560 -2.462 1.00 95.88 92 GLN A CA 1
ATOM 743 C C . GLN A 1 92 ? -15.058 8.491 -1.364 1.00 95.88 92 GLN A C 1
ATOM 745 O O . GLN A 1 92 ? -16.020 7.738 -1.248 1.00 95.88 92 GLN A O 1
ATOM 750 N N . TRP A 1 93 ? -14.021 8.452 -0.529 1.00 96.94 93 TRP A N 1
ATOM 751 C CA . TRP A 1 93 ? -13.886 7.442 0.521 1.00 96.94 93 TRP A CA 1
ATOM 752 C C . TRP A 1 93 ? -14.882 7.633 1.661 1.00 96.94 93 TRP A C 1
ATOM 754 O O . TRP A 1 93 ? -15.388 6.650 2.193 1.00 96.94 93 TRP A O 1
ATOM 764 N N . LEU A 1 94 ? -15.246 8.875 1.988 1.00 96.06 94 LEU A N 1
ATOM 765 C CA . LEU A 1 94 ? -16.331 9.156 2.927 1.00 96.06 94 LEU A CA 1
ATOM 766 C C . LEU A 1 94 ? -17.666 8.605 2.423 1.00 96.06 94 LEU A C 1
ATOM 768 O O . LEU A 1 94 ? -18.408 8.014 3.195 1.00 96.06 94 LEU A O 1
ATOM 772 N N . ARG A 1 95 ? -17.969 8.710 1.122 1.00 95.06 95 ARG A N 1
ATOM 773 C CA . ARG A 1 95 ? -19.180 8.075 0.564 1.00 95.06 95 ARG A CA 1
ATOM 774 C C . ARG A 1 95 ? -19.168 6.561 0.720 1.00 95.06 95 ARG A C 1
ATOM 776 O O . ARG A 1 95 ? -20.236 5.960 0.757 1.00 95.06 95 ARG A O 1
ATOM 783 N N . TYR A 1 96 ? -17.985 5.954 0.777 1.00 94.06 96 TYR A N 1
ATOM 784 C CA . TYR A 1 96 ? -17.870 4.530 1.025 1.00 94.06 96 TYR A CA 1
ATOM 785 C C . TYR A 1 96 ? -17.999 4.168 2.483 1.00 94.06 96 TYR A C 1
ATOM 787 O O . TYR A 1 96 ? -18.499 3.083 2.690 1.00 94.06 96 TYR A O 1
ATOM 795 N N . SER A 1 97 ? -17.601 5.005 3.449 1.00 90.25 97 SER A N 1
ATOM 796 C CA . SER A 1 97 ? -17.574 4.665 4.885 1.00 90.25 97 SER A CA 1
ATOM 797 C C . SER A 1 97 ? -18.704 5.275 5.725 1.00 90.25 97 SER A C 1
ATOM 799 O O . SER A 1 97 ? -18.899 4.883 6.870 1.00 90.25 97 SER A O 1
ATOM 801 N N . LEU A 1 98 ? -19.449 6.249 5.200 1.00 82.19 98 LEU A N 1
ATOM 802 C CA . LEU A 1 98 ? -20.493 6.940 5.955 1.00 82.19 98 LEU A CA 1
ATOM 803 C C . LEU A 1 98 ? -21.848 6.234 5.844 1.00 82.19 98 LEU A C 1
ATOM 805 O O . LEU A 1 98 ? -22.594 6.450 4.890 1.00 82.19 98 LEU A O 1
ATOM 809 N N . ASP A 1 99 ? -22.229 5.510 6.895 1.00 73.38 99 ASP A N 1
ATOM 810 C CA . ASP A 1 99 ? -23.595 5.003 7.089 1.00 73.38 99 ASP A CA 1
ATOM 811 C C . ASP A 1 99 ? -24.500 6.089 7.704 1.00 73.38 99 ASP A C 1
ATOM 813 O O . ASP A 1 99 ? -25.144 5.884 8.732 1.00 73.38 99 ASP A O 1
ATOM 817 N N . ASN A 1 100 ? -24.550 7.265 7.061 1.00 76.06 100 ASN A N 1
ATOM 818 C CA . ASN A 1 100 ? -25.320 8.477 7.417 1.00 76.06 100 ASN A CA 1
ATOM 819 C C . ASN A 1 100 ? -24.664 9.498 8.368 1.00 76.06 100 ASN A C 1
ATOM 821 O O . ASN A 1 100 ? -25.260 10.554 8.600 1.00 76.06 100 ASN A O 1
ATOM 825 N N . ALA A 1 101 ? -23.463 9.258 8.902 1.00 86.50 101 ALA A N 1
ATOM 826 C CA . ALA A 1 101 ? -22.788 10.279 9.712 1.00 86.50 101 ALA A CA 1
ATOM 827 C C . ALA A 1 101 ? -22.374 11.487 8.846 1.00 86.50 101 ALA A C 1
ATOM 829 O O . ALA A 1 101 ? -21.968 11.335 7.693 1.00 86.50 101 ALA A O 1
ATOM 830 N N . ARG A 1 102 ? -22.487 12.711 9.377 1.00 93.75 102 ARG A N 1
ATOM 831 C CA . ARG A 1 102 ? -22.012 13.910 8.670 1.00 93.75 102 ARG A CA 1
ATOM 832 C C . ARG A 1 102 ? -20.536 14.116 8.976 1.00 93.75 102 ARG A C 1
ATOM 834 O O . ARG A 1 102 ? -20.110 13.940 10.114 1.00 93.75 102 ARG A O 1
ATOM 841 N N . GLU A 1 103 ? -19.771 14.579 7.991 1.00 94.94 103 GLU A N 1
ATOM 842 C CA . GLU A 1 103 ? -18.340 14.885 8.151 1.00 94.94 103 GLU A CA 1
ATOM 843 C C . GLU A 1 103 ? -18.069 15.784 9.371 1.00 94.94 103 GLU A C 1
ATOM 845 O O . GLU A 1 103 ? -17.159 15.523 10.154 1.00 94.94 103 GLU A O 1
ATOM 850 N N . GLN A 1 104 ? -18.910 16.800 9.584 1.00 96.62 104 GLN A N 1
ATOM 851 C CA . GLN A 1 104 ? -18.774 17.708 10.722 1.00 96.62 104 GLN A CA 1
ATOM 852 C C . GLN A 1 104 ? -18.921 17.001 12.077 1.00 96.62 104 GLN A C 1
ATOM 854 O O . GLN A 1 104 ? -18.255 17.386 13.036 1.00 96.62 104 GLN A O 1
ATOM 859 N N . ASP A 1 105 ? -19.766 15.971 12.164 1.00 96.56 105 ASP A N 1
ATOM 860 C CA . ASP A 1 105 ? -19.968 15.222 13.404 1.00 96.56 105 ASP A CA 1
ATOM 861 C C . ASP A 1 105 ? -18.697 14.418 13.742 1.00 96.56 105 ASP A C 1
ATOM 863 O O . ASP A 1 105 ? -18.239 14.458 14.883 1.00 96.56 105 ASP A O 1
ATOM 867 N N . LEU A 1 106 ? -18.049 13.813 12.734 1.00 96.75 106 LEU A N 1
ATOM 868 C CA . LEU A 1 106 ? -16.753 13.132 12.888 1.00 96.75 106 LEU A CA 1
ATOM 869 C C . LEU A 1 106 ? -15.640 14.097 13.322 1.00 96.75 106 LEU A C 1
ATOM 871 O O . LEU A 1 106 ? -14.821 13.777 14.187 1.00 96.75 106 LEU A O 1
ATOM 875 N N . ILE A 1 107 ? -15.614 15.301 12.739 1.00 97.88 107 ILE A N 1
ATOM 876 C CA . ILE A 1 107 ? -14.653 16.349 13.105 1.00 97.88 107 ILE A CA 1
ATOM 877 C C . ILE A 1 107 ? -14.837 16.762 14.571 1.00 97.88 107 ILE A C 1
ATOM 879 O O . ILE A 1 107 ? -13.858 16.851 15.319 1.00 97.88 107 ILE A O 1
ATOM 883 N N . ASN A 1 108 ? -16.082 16.992 14.989 1.00 98.19 108 ASN A N 1
ATOM 884 C CA . ASN A 1 108 ? -16.408 17.379 16.359 1.00 98.19 108 ASN A CA 1
ATOM 885 C C . ASN A 1 108 ? -16.032 16.275 17.358 1.00 98.19 108 ASN A C 1
ATOM 887 O O . ASN A 1 108 ? -15.417 16.568 18.386 1.00 98.19 108 ASN A O 1
ATOM 891 N N . GLU A 1 109 ? -16.348 15.015 17.040 1.00 97.81 109 GLU A N 1
ATOM 892 C CA . GLU A 1 109 ? -15.987 13.860 17.865 1.00 97.81 109 GLU A CA 1
ATOM 893 C C . GLU A 1 109 ? -14.468 13.778 18.063 1.00 97.81 109 GLU A C 1
ATOM 895 O O . GLU A 1 109 ? -13.994 13.689 19.198 1.00 97.81 109 GLU A O 1
ATOM 900 N N . TYR A 1 110 ? -13.688 13.885 16.984 1.00 98.44 110 TYR A N 1
ATOM 901 C CA . TYR A 1 110 ? -12.229 13.838 17.066 1.00 98.44 110 TYR A CA 1
ATOM 902 C C . TYR A 1 110 ? -11.660 14.912 18.001 1.00 98.44 110 TYR A C 1
ATOM 904 O O . TYR A 1 110 ? -10.826 14.603 18.852 1.00 98.44 110 TYR A O 1
ATOM 912 N N . TYR A 1 111 ? -12.088 16.171 17.871 1.00 98.50 111 TYR A N 1
ATOM 913 C CA . TYR A 1 111 ? -11.543 17.247 18.704 1.00 98.50 111 TYR A CA 1
ATOM 914 C C . TYR A 1 111 ? -11.991 17.151 20.165 1.00 98.50 111 TYR A C 1
ATOM 916 O O . TYR A 1 111 ? -11.207 17.477 21.062 1.00 98.50 111 TYR A O 1
ATOM 924 N N . MET A 1 112 ? -13.198 16.640 20.419 1.00 98.31 112 MET A N 1
ATOM 925 C CA . MET A 1 112 ? -13.640 16.289 21.767 1.00 98.31 112 MET A CA 1
ATOM 926 C C . MET A 1 112 ? -12.705 15.236 22.383 1.00 98.31 112 MET A C 1
ATOM 928 O O . MET A 1 112 ? -12.144 15.475 23.454 1.00 98.31 112 MET A O 1
ATOM 932 N N . ILE A 1 113 ? -12.449 14.130 21.679 1.00 98.44 113 ILE A N 1
ATOM 933 C CA . ILE A 1 113 ? -11.540 13.056 22.119 1.00 98.44 113 ILE A CA 1
ATOM 934 C C . ILE A 1 113 ? -10.111 13.586 22.306 1.00 98.44 113 ILE A C 1
ATOM 936 O O . ILE A 1 113 ? -9.443 13.276 23.296 1.00 98.44 113 ILE A O 1
ATOM 940 N N . LEU A 1 114 ? -9.627 14.431 21.393 1.00 98.19 114 LEU A N 1
ATOM 941 C CA . LEU A 1 114 ? -8.297 15.030 21.488 1.00 98.19 114 LEU A CA 1
ATOM 942 C C . LEU A 1 114 ? -8.162 15.892 22.747 1.00 98.19 114 LEU A C 1
ATOM 944 O O . LEU A 1 114 ? -7.130 15.848 23.413 1.00 98.19 114 LEU A O 1
ATOM 948 N N . SER A 1 115 ? -9.198 16.659 23.098 1.00 98.00 115 SER A N 1
ATOM 949 C CA . SER A 1 115 ? -9.197 17.464 24.323 1.00 98.00 115 SER A CA 1
ATOM 950 C C . SER A 1 115 ? -9.139 16.597 25.585 1.00 98.00 115 SER A C 1
ATOM 952 O O . SER A 1 115 ? -8.352 16.879 26.486 1.00 98.00 115 SER A O 1
ATOM 954 N N . GLN A 1 116 ? -9.900 15.500 25.616 1.00 98.06 116 GLN A N 1
ATOM 955 C CA . GLN A 1 116 ? -9.971 14.586 26.756 1.00 98.06 116 GLN A CA 1
ATOM 956 C C . GLN A 1 116 ? -8.684 13.774 26.922 1.00 98.06 116 GLN A C 1
ATOM 958 O O . GLN A 1 116 ? -8.190 13.605 28.036 1.00 98.06 116 GLN A O 1
ATOM 963 N N . SER A 1 117 ? -8.107 13.304 25.817 1.00 97.75 117 SER A N 1
ATOM 964 C CA . SER A 1 117 ? -6.906 12.466 25.832 1.00 97.75 117 SER A CA 1
ATOM 965 C C . SER A 1 117 ? -5.663 13.199 26.345 1.00 97.75 117 SER A C 1
ATOM 967 O O . SER A 1 117 ? -4.808 12.567 26.956 1.00 97.75 117 SER A O 1
ATOM 969 N N . LYS A 1 118 ? -5.568 14.528 26.177 1.00 96.00 118 LYS A N 1
ATOM 970 C CA . LYS A 1 118 ? -4.416 15.326 26.648 1.00 96.00 118 LYS A CA 1
ATOM 971 C C . LYS A 1 118 ? -4.171 15.230 28.155 1.00 96.00 118 LYS A C 1
ATOM 973 O O . LYS A 1 118 ? -3.021 15.292 28.570 1.00 96.00 118 LYS A O 1
ATOM 978 N N . ASN A 1 119 ? -5.230 15.075 28.948 1.00 95.31 119 ASN A N 1
ATOM 979 C CA . ASN A 1 119 ? -5.136 15.061 30.411 1.00 95.31 119 ASN A CA 1
ATOM 980 C C . ASN A 1 119 ? -5.272 13.656 31.012 1.00 95.31 119 ASN A C 1
ATOM 982 O O . ASN A 1 119 ? -4.978 13.469 32.186 1.00 95.31 119 ASN A O 1
ATOM 986 N N . ASN A 1 120 ? -5.728 12.682 30.220 1.00 97.12 120 ASN A N 1
ATOM 987 C CA . ASN A 1 120 ? -6.136 11.366 30.712 1.00 97.12 120 ASN A CA 1
ATOM 988 C C . ASN A 1 120 ? -5.315 10.207 30.119 1.00 97.12 120 ASN A C 1
ATOM 990 O O . ASN A 1 120 ? -5.631 9.044 30.366 1.00 97.12 120 ASN A O 1
ATOM 994 N N . LEU A 1 121 ? -4.287 10.489 29.312 1.00 96.69 121 LEU A N 1
ATOM 995 C CA . LEU A 1 121 ? -3.381 9.455 28.813 1.00 96.69 121 LEU A CA 1
ATOM 996 C C . LEU A 1 121 ? -2.455 8.960 29.927 1.00 96.69 121 LEU A C 1
ATOM 998 O O . LEU A 1 121 ? -1.934 9.749 30.714 1.00 96.69 121 LEU A O 1
ATOM 1002 N N . SER A 1 122 ? -2.166 7.660 29.945 1.00 97.00 122 SER A N 1
ATOM 1003 C CA . SER A 1 122 ? -1.157 7.130 30.860 1.00 97.00 122 SER A CA 1
ATOM 1004 C C . SER A 1 122 ? 0.249 7.620 30.483 1.00 97.00 122 SER A C 1
ATOM 1006 O O . SER A 1 122 ? 0.569 7.859 29.310 1.00 97.00 122 SER A O 1
ATOM 1008 N N . THR A 1 123 ? 1.131 7.724 31.480 1.00 97.19 123 THR A N 1
ATOM 1009 C CA . THR A 1 123 ? 2.541 8.096 31.276 1.00 97.19 123 THR A CA 1
ATOM 1010 C C . THR A 1 123 ? 3.247 7.141 30.312 1.00 97.19 123 THR A C 1
ATOM 1012 O O . THR A 1 123 ? 4.033 7.579 29.476 1.00 97.19 123 THR A O 1
ATOM 1015 N N . SER A 1 124 ? 2.925 5.843 30.376 1.00 97.19 124 SER A N 1
ATOM 1016 C CA . SER A 1 124 ? 3.499 4.825 29.487 1.00 97.19 124 SER A CA 1
ATOM 1017 C C . SER A 1 124 ? 3.148 5.077 28.018 1.00 97.19 124 SER A C 1
ATOM 1019 O O . SER A 1 124 ? 4.044 5.101 27.175 1.00 97.19 124 SER A O 1
ATOM 1021 N N . VAL A 1 125 ? 1.874 5.348 27.707 1.00 96.62 125 VAL A N 1
ATOM 1022 C CA . VAL A 1 125 ? 1.446 5.653 26.329 1.00 96.62 125 VAL A CA 1
ATOM 1023 C C . VAL A 1 125 ? 2.069 6.962 25.849 1.00 96.62 125 VAL A C 1
ATOM 1025 O O . VAL A 1 125 ? 2.532 7.052 24.713 1.00 96.62 125 VAL A O 1
ATOM 1028 N N . THR A 1 126 ? 2.141 7.969 26.720 1.00 97.12 126 THR A N 1
ATOM 1029 C CA . THR A 1 126 ? 2.779 9.251 26.394 1.00 97.12 126 THR A CA 1
ATOM 1030 C C . THR A 1 126 ? 4.243 9.060 25.993 1.00 97.12 126 THR A C 1
ATOM 1032 O O . THR A 1 126 ? 4.702 9.674 25.031 1.00 97.12 126 THR A O 1
ATOM 1035 N N . GLU A 1 127 ? 4.971 8.179 26.683 1.00 97.69 127 GLU A N 1
ATOM 1036 C CA . GLU A 1 127 ? 6.358 7.854 26.344 1.00 97.69 127 GLU A CA 1
ATOM 1037 C C . GLU A 1 127 ? 6.467 7.077 25.025 1.00 97.69 127 GLU A C 1
ATOM 1039 O O . GLU A 1 127 ? 7.322 7.392 24.198 1.00 97.69 127 GLU A O 1
ATOM 1044 N N . GLN A 1 128 ? 5.558 6.131 24.763 1.00 97.50 128 GLN A N 1
ATOM 1045 C CA . GLN A 1 128 ? 5.500 5.435 23.472 1.00 97.50 128 GLN A CA 1
ATOM 1046 C C . GLN A 1 128 ? 5.290 6.415 22.311 1.00 97.50 128 GLN A C 1
ATOM 1048 O O . GLN A 1 128 ? 6.002 6.340 21.309 1.00 97.50 128 GLN A O 1
ATOM 1053 N N . LEU A 1 129 ? 4.374 7.379 22.445 1.00 97.81 129 LEU A N 1
ATOM 1054 C CA . LEU A 1 129 ? 4.092 8.376 21.406 1.00 97.81 129 LEU A CA 1
ATOM 1055 C C . LEU A 1 129 ? 5.314 9.244 21.052 1.00 97.81 129 LEU A C 1
ATOM 1057 O O . LEU A 1 129 ? 5.460 9.645 19.896 1.00 97.81 129 LEU A O 1
ATOM 1061 N N . LYS A 1 130 ? 6.246 9.474 21.989 1.00 97.75 130 LYS A N 1
ATOM 1062 C CA . LYS A 1 130 ? 7.504 10.196 21.708 1.00 97.75 130 LYS A CA 1
ATOM 1063 C C . LYS A 1 130 ? 8.430 9.452 20.740 1.00 97.75 130 LYS A C 1
ATOM 1065 O O . LYS A 1 130 ? 9.322 10.073 20.168 1.00 97.75 130 LYS A O 1
ATOM 1070 N N . SER A 1 131 ? 8.224 8.152 20.519 1.00 97.75 131 SER A N 1
ATOM 1071 C CA . SER A 1 131 ? 9.007 7.358 19.560 1.00 97.75 131 SER A CA 1
ATOM 1072 C C . SER A 1 131 ? 8.595 7.570 18.094 1.00 97.75 131 SER A C 1
ATOM 1074 O O . SER A 1 131 ? 9.349 7.202 17.190 1.00 97.75 131 SER A O 1
ATOM 1076 N N . ILE A 1 132 ? 7.444 8.207 17.831 1.00 98.44 132 ILE A N 1
ATOM 1077 C CA . ILE A 1 132 ? 6.893 8.391 16.477 1.00 98.44 132 ILE A CA 1
ATOM 1078 C C . ILE A 1 132 ? 7.887 9.033 15.494 1.00 98.44 132 ILE A C 1
ATOM 1080 O O . ILE A 1 132 ? 8.006 8.504 14.390 1.00 98.44 132 ILE A O 1
ATOM 1084 N N . PRO A 1 133 ? 8.646 10.100 15.827 1.00 98.19 133 PRO A N 1
ATOM 1085 C CA . PRO A 1 133 ? 9.634 10.663 14.904 1.00 98.19 133 PRO A CA 1
ATOM 1086 C C . PRO A 1 133 ? 10.695 9.647 14.452 1.00 98.19 133 PRO A C 1
ATOM 1088 O O . PRO A 1 133 ? 11.093 9.634 13.286 1.00 98.19 133 PRO A O 1
ATOM 1091 N N . ILE A 1 134 ? 11.129 8.761 15.358 1.00 97.75 134 ILE A N 1
ATOM 1092 C CA . ILE A 1 134 ? 12.124 7.721 15.069 1.00 97.75 134 ILE A CA 1
ATOM 1093 C C . ILE A 1 134 ? 11.519 6.668 14.137 1.00 97.75 134 ILE A C 1
ATOM 1095 O O . ILE A 1 134 ? 12.121 6.351 13.109 1.00 97.75 134 ILE A O 1
ATOM 1099 N N . ILE A 1 135 ? 10.318 6.174 14.459 1.00 97.94 135 ILE A N 1
ATOM 1100 C CA . ILE A 1 135 ? 9.590 5.194 13.637 1.00 97.94 135 ILE A CA 1
ATOM 1101 C C . ILE A 1 135 ? 9.316 5.774 12.243 1.00 97.94 135 ILE A C 1
ATOM 1103 O O . ILE A 1 135 ? 9.557 5.118 11.232 1.00 97.94 135 ILE A O 1
ATOM 1107 N N . LEU A 1 136 ? 8.884 7.034 12.166 1.00 97.56 136 LEU A N 1
ATOM 1108 C CA . LEU A 1 136 ? 8.622 7.730 10.910 1.00 97.56 136 LEU A CA 1
ATOM 1109 C C . LEU A 1 136 ? 9.880 7.821 10.040 1.00 97.56 136 LEU A C 1
ATOM 1111 O O . LEU A 1 136 ? 9.830 7.547 8.841 1.00 97.56 136 LEU A O 1
ATOM 1115 N N . ASN A 1 137 ? 11.027 8.154 10.632 1.00 96.94 137 ASN A N 1
ATOM 1116 C CA . ASN A 1 137 ? 12.294 8.171 9.909 1.00 96.94 137 ASN A CA 1
ATOM 1117 C C . ASN A 1 137 ? 12.675 6.769 9.396 1.00 96.94 137 ASN A C 1
ATOM 1119 O O . ASN A 1 137 ? 13.115 6.624 8.257 1.00 96.94 137 ASN A O 1
ATOM 1123 N N . GLN A 1 138 ? 12.471 5.719 10.199 1.00 97.06 138 GLN A N 1
ATOM 1124 C CA . GLN A 1 138 ? 12.694 4.333 9.765 1.00 97.06 138 GLN A CA 1
ATOM 1125 C C . GLN A 1 138 ? 11.798 3.959 8.576 1.00 97.06 138 GLN A C 1
ATOM 1127 O O . GLN A 1 138 ? 12.301 3.427 7.586 1.00 97.06 138 GLN A O 1
ATOM 1132 N N . ILE A 1 139 ? 10.510 4.303 8.638 1.00 96.56 139 ILE A N 1
ATOM 1133 C CA . ILE A 1 139 ? 9.538 4.096 7.557 1.00 96.56 139 ILE A CA 1
ATOM 1134 C C . ILE A 1 139 ? 10.005 4.795 6.269 1.00 96.56 139 ILE A C 1
ATOM 1136 O O . ILE A 1 139 ? 10.122 4.147 5.227 1.00 96.56 139 ILE A O 1
ATOM 1140 N N . ARG A 1 140 ? 10.365 6.087 6.336 1.00 96.31 140 ARG A N 1
ATOM 1141 C CA . ARG A 1 140 ? 10.817 6.866 5.163 1.00 96.31 140 ARG A CA 1
ATOM 1142 C C . ARG A 1 140 ? 12.097 6.310 4.540 1.00 96.31 140 ARG A C 1
ATOM 1144 O O . ARG A 1 140 ? 12.225 6.268 3.316 1.00 96.31 140 ARG A O 1
ATOM 1151 N N . ASN A 1 141 ? 13.021 5.808 5.358 1.00 95.62 141 ASN A N 1
ATOM 1152 C CA . ASN A 1 141 ? 14.250 5.175 4.872 1.00 95.62 141 ASN A CA 1
ATOM 1153 C C . ASN A 1 141 ? 13.988 3.875 4.099 1.00 95.62 141 ASN A C 1
ATOM 1155 O O . ASN A 1 141 ? 14.789 3.498 3.242 1.00 95.62 141 ASN A O 1
ATOM 1159 N N . GLN A 1 142 ? 12.871 3.202 4.376 1.00 95.00 142 GLN A N 1
ATOM 1160 C CA . GLN A 1 142 ? 12.487 1.969 3.697 1.00 95.00 142 GLN A CA 1
ATOM 1161 C C . GLN A 1 142 ? 11.737 2.217 2.386 1.00 95.00 142 GLN A C 1
ATOM 1163 O O . GLN A 1 142 ? 11.606 1.277 1.606 1.00 95.00 142 GLN A O 1
ATOM 1168 N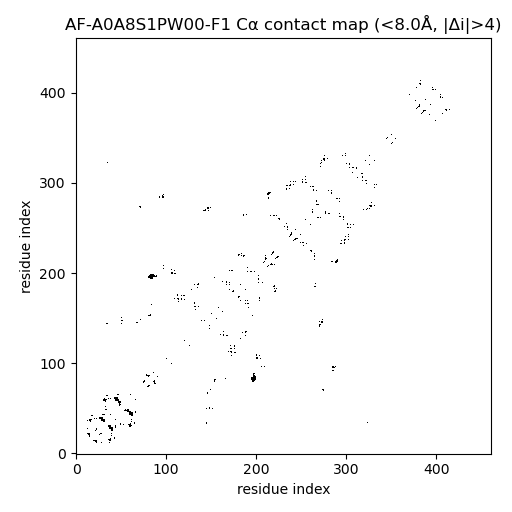 N . TYR A 1 143 ? 11.261 3.437 2.113 1.00 96.81 143 TYR A N 1
ATOM 1169 C CA . TYR A 1 143 ? 10.452 3.732 0.932 1.00 96.81 143 TYR A CA 1
ATOM 1170 C C . TYR A 1 143 ? 11.123 3.329 -0.384 1.00 96.81 143 TYR A C 1
ATOM 1172 O O . TYR A 1 143 ? 12.305 3.577 -0.643 1.00 96.81 143 TYR A O 1
ATOM 1180 N N . ASN A 1 144 ? 10.309 2.771 -1.267 1.00 95.75 144 ASN A N 1
ATOM 1181 C CA . ASN A 1 144 ? 10.634 2.545 -2.651 1.00 95.75 144 ASN A CA 1
ATOM 1182 C C . ASN A 1 144 ? 10.642 3.880 -3.396 1.00 95.75 144 ASN A C 1
ATOM 1184 O O . ASN A 1 144 ? 10.161 4.907 -2.915 1.00 95.75 144 ASN A O 1
ATOM 1188 N N . TYR A 1 145 ? 11.197 3.864 -4.602 1.00 95.88 145 TYR A N 1
ATOM 1189 C CA . TYR A 1 145 ? 11.384 5.080 -5.387 1.00 95.88 145 TYR A CA 1
ATOM 1190 C C . TYR A 1 145 ? 10.060 5.813 -5.703 1.00 95.88 145 TYR A C 1
ATOM 1192 O O . TYR A 1 145 ? 10.083 7.023 -5.905 1.00 95.88 145 TYR A O 1
ATOM 1200 N N . SER A 1 146 ? 8.924 5.101 -5.752 1.00 97.38 146 SER A N 1
ATOM 1201 C CA . SER A 1 146 ? 7.596 5.672 -6.016 1.00 97.38 146 SER A CA 1
ATOM 1202 C C . SER A 1 146 ? 7.092 6.438 -4.792 1.00 97.38 146 SER A C 1
ATOM 1204 O O . SER A 1 146 ? 6.763 7.619 -4.885 1.00 97.38 146 SER A O 1
ATOM 1206 N N . MET A 1 147 ? 7.138 5.794 -3.620 1.00 97.88 147 MET A N 1
ATOM 1207 C CA . MET A 1 147 ? 6.729 6.397 -2.350 1.00 97.88 147 MET A CA 1
ATOM 1208 C C . MET A 1 147 ? 7.636 7.551 -1.924 1.00 97.88 147 MET A C 1
ATOM 1210 O O . MET A 1 147 ? 7.125 8.553 -1.441 1.00 97.88 147 MET A O 1
ATOM 1214 N N . LYS A 1 148 ? 8.958 7.460 -2.141 1.00 97.50 148 LYS A N 1
ATOM 1215 C CA . LYS A 1 148 ? 9.898 8.564 -1.854 1.00 97.50 148 LYS A CA 1
ATOM 1216 C C . LYS A 1 148 ? 9.523 9.838 -2.591 1.00 97.50 148 LYS A C 1
ATOM 1218 O O . LYS A 1 148 ? 9.553 10.923 -2.022 1.00 97.50 148 LYS A O 1
ATOM 1223 N N . GLU A 1 149 ? 9.186 9.702 -3.866 1.00 97.94 149 GLU A N 1
ATOM 1224 C CA . GLU A 1 149 ? 8.837 10.840 -4.702 1.00 97.94 149 GLU A CA 1
ATOM 1225 C C . GLU A 1 149 ? 7.481 11.441 -4.330 1.00 97.94 149 GLU A C 1
ATOM 1227 O O . GLU A 1 149 ? 7.366 12.660 -4.213 1.00 97.94 149 GLU A O 1
ATOM 1232 N N . PHE A 1 150 ? 6.481 10.593 -4.089 1.00 98.50 150 PHE A N 1
ATOM 1233 C CA . PHE A 1 150 ? 5.169 11.028 -3.616 1.00 98.50 150 PHE A CA 1
ATOM 1234 C C . PHE A 1 150 ? 5.254 11.750 -2.265 1.00 98.50 150 PHE A C 1
ATOM 1236 O O . PHE A 1 150 ? 4.739 12.859 -2.126 1.00 98.50 150 PHE A O 1
ATOM 1243 N N . ASP A 1 151 ? 5.988 11.172 -1.311 1.00 98.31 151 ASP A N 1
ATOM 1244 C CA . ASP A 1 151 ? 6.263 11.775 -0.008 1.00 98.31 151 ASP A CA 1
ATOM 1245 C C . ASP A 1 151 ? 6.942 13.139 -0.142 1.00 98.31 151 ASP A C 1
ATOM 1247 O O . ASP A 1 151 ? 6.484 14.119 0.442 1.00 98.31 151 ASP A O 1
ATOM 1251 N N . TYR A 1 152 ? 8.004 13.227 -0.950 1.00 98.00 152 TYR A N 1
ATOM 1252 C CA . TYR A 1 152 ? 8.718 14.480 -1.175 1.00 98.00 152 TYR A CA 1
ATOM 1253 C C . TYR A 1 152 ? 7.788 15.575 -1.698 1.00 98.00 152 TYR A C 1
ATOM 1255 O O . TYR A 1 152 ? 7.785 16.676 -1.153 1.00 98.00 152 TYR A O 1
ATOM 1263 N N . TYR A 1 153 ? 6.966 15.296 -2.713 1.00 98.12 153 TYR A N 1
ATOM 1264 C CA . TYR A 1 153 ? 6.090 16.324 -3.274 1.00 98.12 153 TYR A CA 1
ATOM 1265 C C . TYR A 1 153 ? 5.035 16.838 -2.293 1.00 98.12 153 TYR A C 1
ATOM 1267 O O . TYR A 1 153 ? 4.693 18.016 -2.365 1.00 98.12 153 TYR A O 1
ATOM 1275 N N . LEU A 1 154 ? 4.559 15.995 -1.374 1.00 98.31 154 LEU A N 1
ATOM 1276 C CA . LEU A 1 154 ? 3.532 16.371 -0.401 1.00 98.31 154 LEU A CA 1
ATOM 1277 C C . LEU A 1 154 ? 4.093 16.948 0.904 1.00 98.31 154 LEU A C 1
ATOM 1279 O O . LEU A 1 154 ? 3.350 17.603 1.633 1.00 98.31 154 LEU A O 1
ATOM 1283 N N . THR A 1 155 ? 5.376 16.723 1.206 1.00 97.94 155 THR A N 1
ATOM 1284 C CA . THR A 1 155 ? 5.970 17.087 2.507 1.00 97.94 155 THR A CA 1
ATOM 1285 C C . THR A 1 155 ? 7.155 18.045 2.435 1.00 97.94 155 THR A C 1
ATOM 1287 O O . THR A 1 155 ? 7.545 18.569 3.473 1.00 97.94 155 THR A O 1
ATOM 1290 N N . LYS A 1 156 ? 7.720 18.327 1.252 1.00 96.31 156 LYS A N 1
ATOM 1291 C CA . LYS A 1 156 ? 8.919 19.181 1.097 1.00 96.31 156 LYS A CA 1
ATOM 1292 C C . LYS A 1 156 ? 8.795 20.589 1.697 1.00 96.31 156 LYS A C 1
ATOM 1294 O O . LYS A 1 156 ? 9.815 21.163 2.055 1.00 96.31 156 LYS A O 1
ATOM 1299 N N . ASP A 1 157 ? 7.578 21.127 1.779 1.00 96.69 157 ASP A N 1
ATOM 1300 C CA . ASP A 1 157 ? 7.305 22.482 2.277 1.00 96.69 157 ASP A CA 1
ATOM 1301 C C . ASP A 1 157 ? 6.810 22.474 3.739 1.00 96.69 157 ASP A C 1
ATOM 1303 O O . ASP A 1 157 ? 6.451 23.516 4.288 1.00 96.69 157 ASP A O 1
ATOM 1307 N N . LEU A 1 158 ? 6.756 21.300 4.382 1.00 95.69 158 LEU A N 1
ATOM 1308 C CA . LEU A 1 158 ? 6.405 21.184 5.794 1.00 95.69 158 LEU A CA 1
ATOM 1309 C C . LEU A 1 158 ? 7.601 21.543 6.674 1.00 95.69 158 LEU A C 1
ATOM 1311 O O . LEU A 1 158 ? 8.739 21.182 6.385 1.00 95.69 158 LEU A O 1
ATOM 1315 N N . ILE A 1 159 ? 7.314 22.194 7.800 1.00 95.12 159 ILE A N 1
ATOM 1316 C CA . ILE A 1 159 ? 8.301 22.395 8.863 1.00 95.12 159 ILE A CA 1
ATOM 1317 C C . ILE A 1 159 ? 8.726 21.022 9.403 1.00 95.12 159 ILE A C 1
ATOM 1319 O O . ILE A 1 159 ? 7.901 20.108 9.537 1.00 95.12 159 ILE A O 1
ATOM 1323 N N . ASP A 1 160 ? 10.008 20.892 9.742 1.00 92.06 160 ASP A N 1
ATOM 1324 C CA . ASP A 1 160 ? 10.562 19.688 10.354 1.00 92.06 160 ASP A CA 1
ATOM 1325 C C . ASP A 1 160 ? 9.699 19.210 11.533 1.00 92.06 160 ASP A C 1
ATOM 1327 O O . ASP A 1 160 ? 9.224 19.992 12.356 1.00 92.06 160 ASP A O 1
ATOM 1331 N N . ASN A 1 161 ? 9.499 17.894 11.617 1.00 93.88 161 ASN A N 1
ATOM 1332 C CA . ASN A 1 161 ? 8.685 17.206 12.628 1.00 93.88 161 ASN A CA 1
ATOM 1333 C C . ASN A 1 161 ? 7.165 17.448 12.585 1.00 93.88 161 ASN A C 1
ATOM 1335 O O . ASN A 1 161 ? 6.449 16.743 13.297 1.00 93.88 161 ASN A O 1
ATOM 1339 N N . MET A 1 162 ? 6.631 18.331 11.732 1.00 97.44 162 MET A N 1
ATOM 1340 C CA . MET A 1 162 ? 5.174 18.549 11.660 1.00 97.44 162 MET A CA 1
ATOM 1341 C C . MET A 1 162 ? 4.398 17.269 11.346 1.00 97.44 162 MET A C 1
ATOM 1343 O O . MET A 1 162 ? 3.373 16.999 11.970 1.00 97.44 162 MET A O 1
ATOM 1347 N N . SER A 1 163 ? 4.910 16.429 10.442 1.00 97.69 163 SER A N 1
ATOM 1348 C CA . SER A 1 163 ? 4.299 15.127 10.154 1.00 97.69 163 SER A CA 1
ATOM 1349 C C . SER A 1 163 ? 4.197 14.244 11.401 1.00 97.69 163 SER A C 1
ATOM 1351 O O . SER A 1 163 ? 3.164 13.614 11.610 1.00 97.69 163 SER A O 1
ATOM 1353 N N . ALA A 1 164 ? 5.224 14.228 12.258 1.00 98.06 164 ALA A N 1
ATOM 1354 C CA . ALA A 1 164 ? 5.210 13.440 13.489 1.00 98.06 164 ALA A CA 1
ATOM 1355 C C . ALA A 1 164 ? 4.178 13.970 14.494 1.00 98.06 164 ALA A C 1
ATOM 1357 O O . ALA A 1 164 ? 3.458 13.174 15.089 1.00 98.06 164 ALA A O 1
ATOM 1358 N N . ILE A 1 165 ? 4.043 15.296 14.623 1.00 98.31 165 ILE A N 1
ATOM 1359 C CA . ILE A 1 165 ? 3.028 15.935 15.480 1.00 98.31 165 ILE A CA 1
ATOM 1360 C C . ILE A 1 165 ? 1.613 15.555 15.020 1.00 98.31 165 ILE A C 1
ATOM 1362 O O . ILE A 1 165 ? 0.742 15.233 15.839 1.00 98.31 165 ILE A O 1
ATOM 1366 N N . PHE A 1 166 ? 1.379 15.560 13.704 1.00 98.62 166 PHE A N 1
ATOM 1367 C CA . PHE A 1 166 ? 0.076 15.206 13.154 1.00 98.62 166 PHE A CA 1
ATOM 1368 C C . PHE A 1 166 ? -0.283 13.740 13.412 1.00 98.62 166 PHE A C 1
ATOM 1370 O O . PHE A 1 166 ? -1.383 13.471 13.900 1.00 98.62 166 PHE A O 1
ATOM 1377 N N . ILE A 1 167 ? 0.658 12.819 13.171 1.00 98.62 167 ILE A N 1
ATOM 1378 C CA . ILE A 1 167 ? 0.502 11.389 13.480 1.00 98.62 167 ILE A CA 1
ATOM 1379 C C . ILE A 1 167 ? 0.261 11.188 14.980 1.00 98.62 167 ILE A C 1
ATOM 1381 O O . ILE A 1 167 ? -0.669 10.481 15.359 1.00 98.62 167 ILE A O 1
ATOM 1385 N N . GLN A 1 168 ? 1.063 11.831 15.834 1.00 98.56 168 GLN A N 1
ATOM 1386 C CA . GLN A 1 168 ? 0.959 11.709 17.286 1.00 98.56 168 GLN A CA 1
ATOM 1387 C C . GLN A 1 168 ? -0.434 12.081 17.786 1.00 98.56 168 GLN A C 1
ATOM 1389 O O . GLN A 1 168 ? -0.991 11.354 18.599 1.00 98.56 168 GLN A O 1
ATOM 1394 N N . SER A 1 169 ? -1.019 13.166 17.278 1.00 98.62 169 SER A N 1
ATOM 1395 C CA . SER A 1 169 ? -2.358 13.586 17.707 1.00 98.62 169 SER A CA 1
ATOM 1396 C C . SER A 1 169 ? -3.434 12.564 17.316 1.00 98.62 169 SER A C 1
ATOM 1398 O O . SER A 1 169 ? -4.315 12.270 18.117 1.00 98.62 169 SER A O 1
ATOM 1400 N N . VAL A 1 170 ? -3.344 11.985 16.111 1.00 98.75 170 VAL A N 1
ATOM 1401 C CA . VAL A 1 170 ? -4.290 10.951 15.654 1.00 98.75 170 VAL A CA 1
ATOM 1402 C C . VAL A 1 170 ? -4.172 9.694 16.511 1.00 98.75 170 VAL A C 1
ATOM 1404 O O . VAL A 1 170 ? -5.177 9.186 17.006 1.00 98.75 170 VAL A O 1
ATOM 1407 N N . LEU A 1 171 ? -2.945 9.212 16.724 1.00 98.50 171 LEU A N 1
ATOM 1408 C CA . LEU A 1 171 ? -2.698 7.991 17.493 1.00 98.50 171 LEU A CA 1
ATOM 1409 C C . LEU A 1 171 ? -2.988 8.168 18.984 1.00 98.50 171 LEU A C 1
ATOM 1411 O O . LEU A 1 171 ? -3.460 7.231 19.621 1.00 98.50 171 LEU A O 1
ATOM 1415 N N . GLN A 1 172 ? -2.796 9.371 19.526 1.00 98.38 172 GLN A N 1
ATOM 1416 C CA . GLN A 1 172 ? -3.226 9.719 20.877 1.00 98.38 172 GLN A CA 1
ATOM 1417 C C . GLN A 1 172 ? -4.741 9.542 21.039 1.00 98.38 172 GLN A C 1
ATOM 1419 O O . GLN A 1 172 ? -5.174 8.880 21.981 1.00 98.38 172 GLN A O 1
ATOM 1424 N N . CYS A 1 173 ? -5.547 10.084 20.118 1.00 98.69 173 CYS A N 1
ATOM 1425 C CA . CYS A 1 173 ? -7.001 9.896 20.136 1.00 98.69 173 CYS A CA 1
ATOM 1426 C C . CYS A 1 173 ? -7.386 8.419 20.010 1.00 98.69 173 CYS A C 1
ATOM 1428 O O . CYS A 1 173 ? -8.264 7.940 20.727 1.00 98.69 173 CYS A O 1
ATOM 1430 N N . LEU A 1 174 ? -6.720 7.697 19.105 1.00 98.44 174 LEU A N 1
ATOM 1431 C CA . LEU A 1 174 ? -6.999 6.293 18.827 1.00 98.44 174 LEU A CA 1
ATOM 1432 C C . LEU A 1 174 ? -6.749 5.395 20.042 1.00 98.44 174 LEU A C 1
ATOM 1434 O O . LEU A 1 174 ? -7.641 4.633 20.414 1.00 98.44 174 LEU A O 1
ATOM 1438 N N . ILE A 1 175 ? -5.583 5.526 20.681 1.00 97.81 175 ILE A N 1
ATOM 1439 C CA . ILE A 1 175 ? -5.207 4.740 21.866 1.00 97.81 175 ILE A CA 1
ATOM 1440 C C . ILE A 1 175 ? -6.052 5.147 23.080 1.00 97.81 175 ILE A C 1
ATOM 1442 O O . ILE A 1 175 ? -6.445 4.292 23.868 1.00 97.81 175 ILE A O 1
ATOM 1446 N N . TYR A 1 176 ? -6.392 6.434 23.222 1.00 98.00 176 TYR A N 1
ATOM 1447 C CA . TYR A 1 176 ? -7.285 6.887 24.293 1.00 98.00 176 TYR A CA 1
ATOM 1448 C C . TYR A 1 176 ? -8.678 6.250 24.194 1.00 98.00 176 TYR A C 1
ATOM 1450 O O . TYR A 1 176 ? -9.195 5.759 25.196 1.00 98.00 176 TYR A O 1
ATOM 1458 N N . LYS A 1 177 ? -9.267 6.219 22.989 1.00 98.00 177 LYS A N 1
ATOM 1459 C CA . LYS A 1 177 ? -10.575 5.585 22.747 1.00 98.00 177 LYS A CA 1
ATOM 1460 C C . LYS A 1 177 ? -10.502 4.055 22.848 1.00 98.00 177 LYS A C 1
ATOM 1462 O O . LYS A 1 177 ? -11.473 3.431 23.260 1.00 98.00 177 LYS A O 1
ATOM 1467 N N . ASN A 1 178 ? -9.360 3.455 22.504 1.00 97.06 178 ASN A N 1
ATOM 1468 C CA . ASN A 1 178 ? -9.170 2.007 22.438 1.00 97.06 178 ASN A CA 1
ATOM 1469 C C . ASN A 1 178 ? -7.905 1.580 23.201 1.00 97.06 178 ASN A C 1
ATOM 1471 O O . ASN A 1 178 ? -6.833 1.412 22.618 1.00 97.06 178 ASN A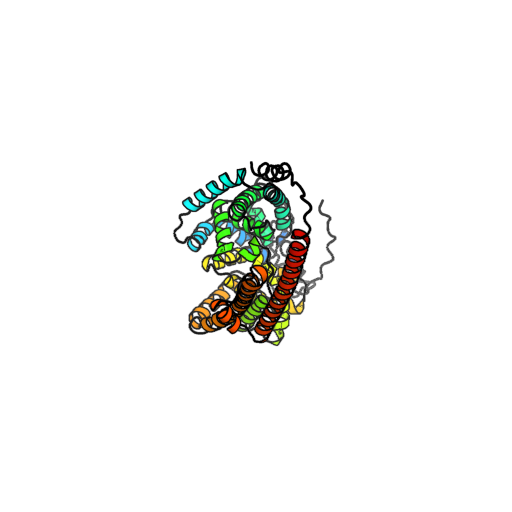 O 1
ATOM 1475 N N . GLN A 1 179 ? -8.041 1.347 24.506 1.00 95.56 179 GLN A N 1
ATOM 1476 C CA . GLN A 1 179 ? -6.905 1.088 25.405 1.00 95.56 179 GLN A CA 1
ATOM 1477 C C . GLN A 1 179 ? -6.099 -0.183 25.076 1.00 95.56 179 GLN A C 1
ATOM 1479 O O . GLN A 1 179 ? -4.961 -0.317 25.516 1.00 95.56 179 GLN A O 1
ATOM 1484 N N . ASN A 1 180 ? -6.667 -1.104 24.292 1.00 94.38 180 ASN A N 1
ATOM 1485 C CA . ASN A 1 180 ? -6.005 -2.348 23.890 1.00 94.38 180 ASN A CA 1
ATOM 1486 C C . ASN A 1 180 ? -5.034 -2.173 22.709 1.00 94.38 180 ASN A C 1
ATOM 1488 O O . ASN A 1 180 ? -4.277 -3.095 22.413 1.00 94.38 180 ASN A O 1
ATOM 1492 N N . ILE A 1 181 ? -5.061 -1.029 22.018 1.00 96.19 181 ILE A N 1
ATOM 1493 C CA . ILE A 1 181 ? -4.186 -0.781 20.869 1.00 96.19 181 ILE A CA 1
ATOM 1494 C C . ILE A 1 181 ? -2.774 -0.483 21.354 1.00 96.19 181 ILE A C 1
ATOM 1496 O O . ILE A 1 181 ? -2.553 0.445 22.134 1.00 96.19 181 ILE A O 1
ATOM 1500 N N . GLN A 1 182 ? -1.804 -1.216 20.815 1.00 94.69 182 GLN A N 1
ATOM 1501 C CA . GLN A 1 182 ? -0.391 -0.931 21.022 1.00 94.69 182 GLN A CA 1
ATOM 1502 C C . GLN A 1 182 ? 0.186 -0.133 19.854 1.00 94.69 182 GLN A C 1
ATOM 1504 O O . GLN A 1 182 ? -0.073 -0.422 18.684 1.00 94.69 182 GLN A O 1
ATOM 1509 N N . LEU A 1 183 ? 1.021 0.861 20.165 1.00 96.75 183 LEU A N 1
ATOM 1510 C CA . LEU A 1 183 ? 1.731 1.619 19.142 1.00 96.75 183 LEU A CA 1
ATOM 1511 C C . LEU A 1 183 ? 2.744 0.714 18.422 1.00 96.75 183 LEU A C 1
ATOM 1513 O O . LEU A 1 183 ? 3.694 0.225 19.029 1.00 96.75 183 LEU A O 1
ATOM 1517 N N . ASN A 1 184 ? 2.575 0.538 17.113 1.00 95.38 184 ASN A N 1
ATOM 1518 C CA . ASN A 1 184 ? 3.484 -0.238 16.269 1.00 95.38 184 ASN A CA 1
ATOM 1519 C C . ASN A 1 184 ? 3.786 0.480 14.939 1.00 95.38 184 ASN A C 1
ATOM 1521 O O . ASN A 1 184 ? 3.167 1.490 14.592 1.00 95.38 184 ASN A O 1
ATOM 1525 N N . GLN A 1 185 ? 4.761 -0.042 14.186 1.00 95.44 185 GLN A N 1
ATOM 1526 C CA . GLN A 1 185 ? 5.208 0.562 12.927 1.00 95.44 185 GLN A CA 1
ATOM 1527 C C . GLN A 1 185 ? 4.099 0.600 11.861 1.00 95.44 185 GLN A C 1
ATOM 1529 O O . GLN A 1 185 ? 3.985 1.603 11.157 1.00 95.44 185 GLN A O 1
ATOM 1534 N N . ASN A 1 186 ? 3.272 -0.445 11.749 1.00 95.12 186 ASN A N 1
ATOM 1535 C CA . ASN A 1 186 ? 2.201 -0.518 10.747 1.00 95.12 186 ASN A CA 1
ATOM 1536 C C . ASN A 1 186 ? 1.137 0.555 10.989 1.00 95.12 186 ASN A C 1
ATOM 1538 O O . ASN A 1 186 ? 0.718 1.238 10.053 1.00 95.12 186 ASN A O 1
ATOM 1542 N N . LEU A 1 187 ? 0.771 0.769 12.253 1.00 96.88 187 LEU A N 1
ATOM 1543 C CA . LEU A 1 187 ? -0.185 1.790 12.654 1.00 96.88 187 LEU A CA 1
ATOM 1544 C C . LEU A 1 187 ? 0.337 3.208 12.358 1.00 96.88 187 LEU A C 1
ATOM 1546 O O . LEU A 1 187 ? -0.388 4.027 11.788 1.00 96.88 187 LEU A O 1
ATOM 1550 N N . VAL A 1 188 ? 1.613 3.490 12.659 1.00 97.75 188 VAL A N 1
ATOM 1551 C CA . VAL A 1 188 ? 2.267 4.765 12.294 1.00 97.75 188 VAL A CA 1
ATOM 1552 C C . VAL A 1 188 ? 2.295 4.950 10.777 1.00 97.75 188 VAL A C 1
ATOM 1554 O O . VAL A 1 188 ? 1.998 6.036 10.282 1.00 97.75 188 VAL A O 1
ATOM 1557 N N . GLN A 1 189 ? 2.615 3.894 10.031 1.00 97.00 189 GLN A N 1
ATOM 1558 C CA . GLN A 1 189 ? 2.728 3.932 8.578 1.00 97.00 189 GLN A CA 1
ATOM 1559 C C . GLN A 1 189 ? 1.384 4.184 7.887 1.00 97.00 189 GLN A C 1
ATOM 1561 O O . GLN A 1 189 ? 1.312 5.043 7.010 1.00 97.00 189 GLN A O 1
ATOM 1566 N N . ILE A 1 190 ? 0.319 3.486 8.290 1.00 97.38 190 ILE A N 1
ATOM 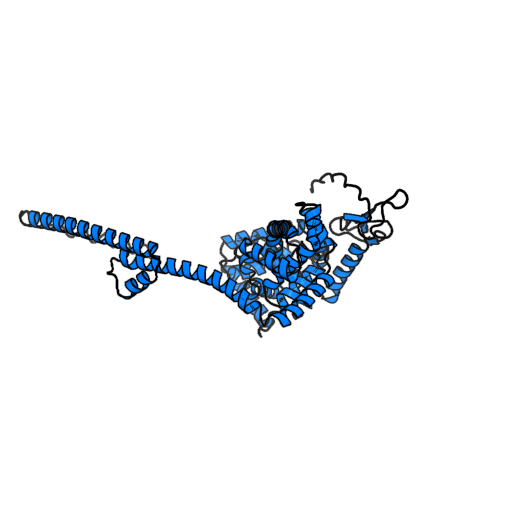1567 C CA . ILE A 1 190 ? -1.027 3.694 7.737 1.00 97.38 190 ILE A CA 1
ATOM 1568 C C . ILE A 1 190 ? -1.537 5.089 8.091 1.00 97.38 190 ILE A C 1
ATOM 1570 O O . ILE A 1 190 ? -2.039 5.786 7.214 1.00 97.38 190 ILE A O 1
ATOM 1574 N N . THR A 1 191 ? -1.330 5.542 9.330 1.00 98.38 191 THR A N 1
ATOM 1575 C CA . THR A 1 191 ? -1.686 6.911 9.736 1.00 98.38 191 THR A CA 1
ATOM 1576 C C . THR A 1 191 ? -0.966 7.944 8.876 1.00 98.38 191 THR A C 1
ATOM 1578 O O . THR A 1 191 ? -1.583 8.884 8.380 1.00 98.38 191 THR A O 1
ATOM 1581 N N . TYR A 1 192 ? 0.337 7.757 8.657 1.00 98.25 192 TYR A N 1
ATOM 1582 C CA . TYR A 1 192 ? 1.130 8.661 7.833 1.00 98.25 192 TYR A CA 1
ATOM 1583 C C . TYR A 1 192 ? 0.676 8.668 6.373 1.00 98.25 192 TYR A C 1
ATOM 1585 O O . TYR A 1 192 ? 0.558 9.736 5.777 1.00 98.25 192 TYR A O 1
ATOM 1593 N N . PHE A 1 193 ? 0.370 7.495 5.813 1.00 98.00 193 PHE A N 1
ATOM 1594 C CA . PHE A 1 193 ? -0.121 7.380 4.446 1.00 98.00 193 PHE A CA 1
ATOM 1595 C C . PHE A 1 193 ? -1.482 8.059 4.259 1.00 98.00 193 PHE A C 1
ATOM 1597 O O . PHE A 1 193 ? -1.670 8.811 3.308 1.00 98.00 193 PHE A O 1
ATOM 1604 N N . LEU A 1 194 ? -2.420 7.855 5.186 1.00 98.31 194 LEU A N 1
ATOM 1605 C CA . LEU A 1 194 ? -3.745 8.476 5.130 1.00 98.31 194 LEU A CA 1
ATOM 1606 C C . LEU A 1 194 ? -3.680 10.008 5.255 1.00 98.31 194 LEU A C 1
ATOM 1608 O O . LEU A 1 194 ? -4.482 10.709 4.636 1.00 98.31 194 LEU A O 1
ATOM 1612 N N . LEU A 1 195 ? -2.687 10.548 5.971 1.00 98.62 195 LEU A N 1
ATOM 1613 C CA . LEU A 1 195 ? -2.458 11.996 6.047 1.00 98.62 195 LEU A CA 1
ATOM 1614 C C . LEU A 1 195 ? -2.050 12.623 4.703 1.00 98.62 195 LEU A C 1
ATOM 1616 O O . LEU A 1 195 ? -2.140 13.839 4.576 1.00 98.62 195 LEU A O 1
ATOM 1620 N N . TYR A 1 196 ? -1.648 11.857 3.682 1.00 98.50 196 TYR A N 1
ATOM 1621 C CA . TYR A 1 196 ? -1.454 12.410 2.332 1.00 98.50 196 TYR A CA 1
ATOM 1622 C C . TYR A 1 196 ? -2.772 12.827 1.658 1.00 98.50 196 TYR A C 1
ATOM 1624 O O . TYR A 1 196 ? -2.747 13.622 0.717 1.00 98.50 196 TYR A O 1
ATOM 1632 N N . PHE A 1 197 ? -3.902 12.289 2.123 1.00 98.44 197 PHE A N 1
ATOM 1633 C CA . PHE A 1 197 ? -5.210 12.446 1.488 1.00 98.44 197 PHE A CA 1
ATOM 1634 C C . PHE A 1 197 ? -6.217 13.190 2.357 1.00 98.44 197 PHE A C 1
ATOM 1636 O O . PHE A 1 197 ? -7.148 13.774 1.800 1.00 98.44 197 PHE A O 1
ATOM 1643 N N . HIS A 1 198 ? -6.070 13.133 3.684 1.00 98.38 198 HIS A N 1
ATOM 1644 C CA . HIS A 1 198 ? -7.100 13.560 4.626 1.00 98.38 198 HIS A CA 1
ATOM 1645 C C . HIS A 1 198 ? -6.543 14.418 5.764 1.00 98.38 198 HIS A C 1
ATOM 1647 O O . HIS A 1 198 ? -5.367 14.343 6.125 1.00 98.38 198 HIS A O 1
ATOM 1653 N N . SER A 1 199 ? -7.429 15.193 6.386 1.00 98.50 199 SER A N 1
ATOM 1654 C CA . SER A 1 199 ? -7.177 15.840 7.674 1.00 98.50 199 SER A CA 1
ATOM 1655 C C . SER A 1 199 ? -7.146 14.829 8.830 1.00 98.50 199 SER A C 1
ATOM 1657 O O . SER A 1 199 ? -7.768 13.769 8.762 1.00 98.50 199 SER A O 1
ATOM 1659 N N . GLN A 1 200 ? -6.465 15.171 9.928 1.00 98.62 200 GLN A N 1
ATOM 1660 C CA . GLN A 1 200 ? -6.359 14.328 11.130 1.00 98.62 200 GLN A CA 1
ATOM 1661 C C . GLN A 1 200 ? -7.695 13.737 11.634 1.00 98.62 200 GLN A C 1
ATOM 1663 O O . GLN A 1 200 ? -7.704 12.537 11.915 1.00 98.62 200 GLN A O 1
ATOM 1668 N N . PRO A 1 201 ? -8.815 14.492 11.726 1.00 98.69 201 PRO A N 1
ATOM 1669 C CA . PRO A 1 201 ? -10.092 13.917 12.152 1.00 98.69 201 PRO A CA 1
ATOM 1670 C C . PRO A 1 201 ? -10.570 12.774 11.257 1.00 98.69 201 PRO A C 1
ATOM 1672 O O . PRO A 1 201 ? -11.044 11.748 11.739 1.00 98.69 201 PRO A O 1
ATOM 1675 N N . LEU A 1 202 ? -10.404 12.925 9.944 1.00 98.38 202 LEU A N 1
ATOM 1676 C CA . LEU A 1 202 ? -10.829 11.909 8.990 1.00 98.38 202 LEU A CA 1
ATOM 1677 C C . LEU A 1 202 ? -9.840 10.753 8.900 1.00 98.38 202 LEU A C 1
ATOM 1679 O O . LEU A 1 202 ? -10.262 9.621 8.699 1.00 98.38 202 LEU A O 1
ATOM 1683 N N . VAL A 1 203 ? -8.546 10.988 9.131 1.00 98.69 203 VAL A N 1
ATOM 1684 C CA . VAL A 1 203 ? -7.590 9.887 9.322 1.00 98.69 203 VAL A CA 1
ATOM 1685 C C . VAL A 1 203 ? -7.982 9.040 10.534 1.00 98.69 203 VAL A C 1
ATOM 1687 O O . VAL A 1 203 ? -7.995 7.818 10.431 1.00 98.69 203 VAL A O 1
ATOM 1690 N N . PHE A 1 204 ? -8.352 9.665 11.657 1.00 98.56 204 PHE A N 1
ATOM 1691 C CA . PHE A 1 204 ? -8.857 8.950 12.832 1.00 98.56 204 PHE A CA 1
ATOM 1692 C C . PHE A 1 204 ? -10.099 8.103 12.501 1.00 98.56 204 PHE A C 1
ATOM 1694 O O . PHE A 1 204 ? -10.150 6.931 12.875 1.00 98.56 204 PHE A O 1
ATOM 1701 N N . HIS A 1 205 ? -11.056 8.657 11.746 1.00 97.94 205 HIS A N 1
ATOM 1702 C CA . HIS A 1 205 ? -12.223 7.917 11.244 1.00 97.94 205 HIS A CA 1
ATOM 1703 C C . HIS A 1 205 ? -11.825 6.721 10.369 1.00 97.94 205 HIS A C 1
ATOM 1705 O O . HIS A 1 205 ? -12.194 5.586 10.664 1.00 97.94 205 HIS A O 1
ATOM 1711 N N . PHE A 1 206 ? -11.022 6.946 9.325 1.00 98.00 206 PHE A N 1
ATOM 1712 C CA . PHE A 1 206 ? -10.640 5.885 8.392 1.00 98.00 206 PHE A CA 1
ATOM 1713 C C . PHE A 1 206 ? -9.824 4.780 9.059 1.00 98.00 206 PHE A C 1
ATOM 1715 O O . PHE A 1 206 ? -10.010 3.621 8.707 1.00 98.00 206 PHE A O 1
ATOM 1722 N N . ILE A 1 207 ? -8.973 5.086 10.045 1.00 97.94 207 ILE A N 1
ATOM 1723 C CA . ILE A 1 207 ? -8.275 4.038 10.803 1.00 97.94 207 ILE A CA 1
ATOM 1724 C C . ILE A 1 207 ? -9.277 3.139 11.536 1.00 97.94 207 ILE A C 1
ATOM 1726 O O . ILE A 1 207 ? -9.116 1.922 11.491 1.00 97.94 207 ILE A O 1
ATOM 1730 N N . ASN A 1 208 ? -10.322 3.691 12.162 1.00 97.31 208 ASN A N 1
ATOM 1731 C CA . ASN A 1 208 ? -11.360 2.865 12.789 1.00 97.31 208 ASN A CA 1
ATOM 1732 C C . ASN A 1 208 ? -12.136 2.041 11.753 1.00 97.31 208 ASN A C 1
ATOM 1734 O O . ASN A 1 208 ? -12.329 0.852 11.973 1.00 97.31 208 ASN A O 1
ATOM 1738 N N . CYS A 1 209 ? -12.457 2.609 10.586 1.00 96.69 209 CYS A N 1
ATOM 1739 C CA . CYS A 1 209 ? -13.064 1.861 9.478 1.00 96.69 209 CYS A CA 1
ATOM 1740 C C . CYS A 1 209 ? -12.175 0.679 9.026 1.00 96.69 209 CYS A C 1
ATOM 1742 O O . CYS A 1 209 ? -12.641 -0.453 8.912 1.00 96.69 209 CYS A O 1
ATOM 1744 N N . PHE A 1 210 ? -10.863 0.895 8.858 1.00 96.50 210 PHE A N 1
ATOM 1745 C CA . PHE A 1 210 ? -9.916 -0.184 8.547 1.00 96.50 210 PHE A CA 1
ATOM 1746 C C . PHE A 1 210 ? -9.861 -1.252 9.645 1.00 96.50 210 PHE A C 1
ATOM 1748 O O . PHE A 1 210 ? -9.809 -2.446 9.345 1.00 96.50 210 PHE A O 1
ATOM 1755 N N . ARG A 1 211 ? -9.859 -0.836 10.914 1.00 95.62 211 ARG A N 1
ATOM 1756 C CA . ARG A 1 211 ? -9.777 -1.744 12.063 1.00 95.62 211 ARG A CA 1
ATOM 1757 C C . ARG A 1 211 ? -11.029 -2.602 12.213 1.00 95.62 211 ARG A C 1
ATOM 1759 O O . ARG A 1 211 ? -10.903 -3.817 12.348 1.00 95.62 211 ARG A O 1
ATOM 1766 N N . GLU A 1 212 ? -12.192 -1.963 12.214 1.00 94.56 212 GLU A N 1
ATOM 1767 C CA . GLU A 1 212 ? -13.464 -2.549 12.637 1.00 94.56 212 GLU A CA 1
ATOM 1768 C C . GLU A 1 212 ? -14.239 -3.126 11.452 1.00 94.56 212 GLU A C 1
ATOM 1770 O O . GLU A 1 212 ? -14.629 -4.288 11.489 1.00 94.56 212 GLU A O 1
ATOM 1775 N N . GLU A 1 213 ? -14.406 -2.359 10.375 1.00 93.00 213 GLU A N 1
ATOM 1776 C CA . GLU A 1 213 ? -15.241 -2.769 9.240 1.00 93.00 213 GLU A CA 1
ATOM 1777 C C . GLU A 1 213 ? -14.463 -3.667 8.272 1.00 93.00 213 GLU A C 1
ATOM 1779 O O . GLU A 1 213 ? -14.919 -4.747 7.913 1.00 93.00 213 GLU A O 1
ATOM 1784 N N . ILE A 1 214 ? -13.230 -3.284 7.924 1.00 92.88 214 ILE A N 1
ATOM 1785 C CA . ILE A 1 214 ? -12.351 -4.083 7.046 1.00 92.88 214 ILE A CA 1
ATOM 1786 C C . ILE A 1 214 ? -11.622 -5.187 7.839 1.00 92.88 214 ILE A C 1
ATOM 1788 O O . ILE A 1 214 ? -10.877 -5.979 7.271 1.00 92.88 214 ILE A O 1
ATOM 1792 N N . SER A 1 215 ? -11.834 -5.285 9.156 1.00 92.38 215 SER A N 1
ATOM 1793 C CA . SER A 1 215 ? -11.260 -6.335 10.015 1.00 92.38 215 SER A CA 1
ATOM 1794 C C . SER A 1 215 ? -9.719 -6.385 10.050 1.00 92.38 215 SER A C 1
ATOM 1796 O O . SER A 1 215 ? -9.123 -7.439 10.287 1.00 92.38 215 SER A O 1
ATOM 1798 N N . LEU A 1 216 ? -9.034 -5.245 9.874 1.00 93.44 216 LEU A N 1
ATOM 1799 C CA . LEU A 1 216 ? -7.575 -5.157 10.056 1.00 93.44 216 LEU A CA 1
ATOM 1800 C C . LEU A 1 216 ? -7.146 -4.981 11.517 1.00 93.44 216 LEU A C 1
ATOM 1802 O O . LEU A 1 216 ? -5.943 -4.941 11.786 1.00 93.44 216 LEU A O 1
ATOM 1806 N N . GLY A 1 217 ? -8.087 -4.915 12.467 1.00 93.38 217 GLY A N 1
ATOM 1807 C CA . GLY A 1 217 ? -7.801 -4.722 13.893 1.00 93.38 217 GLY A CA 1
ATOM 1808 C C . GLY A 1 217 ? -6.743 -5.685 14.439 1.00 93.38 217 GLY A C 1
ATOM 1809 O O . GLY A 1 217 ? -5.851 -5.266 15.162 1.00 93.38 217 GLY A O 1
ATOM 1810 N N . ARG A 1 218 ? -6.721 -6.951 14.003 1.00 93.19 218 ARG A N 1
ATOM 1811 C CA . ARG A 1 218 ? -5.687 -7.910 14.441 1.00 93.19 218 ARG A CA 1
ATOM 1812 C C . ARG A 1 218 ? -4.251 -7.483 14.091 1.00 93.19 218 ARG A C 1
ATOM 1814 O O . ARG A 1 218 ? -3.345 -7.645 14.902 1.00 93.19 218 ARG A O 1
ATOM 1821 N N . PHE A 1 219 ? -4.033 -6.887 12.916 1.00 93.38 219 PHE A N 1
ATOM 1822 C CA . PHE A 1 219 ? -2.708 -6.407 12.506 1.00 93.38 219 PHE A CA 1
ATOM 1823 C C . PHE A 1 219 ? -2.382 -5.053 13.130 1.00 93.38 219 PHE A C 1
ATOM 1825 O O . PHE A 1 219 ? -1.234 -4.799 13.487 1.00 93.38 219 PHE A O 1
ATOM 1832 N N . LEU A 1 220 ? -3.387 -4.183 13.245 1.00 92.31 220 LEU A N 1
ATOM 1833 C CA . LEU A 1 220 ? -3.205 -2.811 13.711 1.00 92.31 220 LEU A CA 1
ATOM 1834 C C . LEU A 1 220 ? -3.101 -2.711 15.233 1.00 92.31 220 LEU A C 1
ATOM 1836 O O . LEU A 1 220 ? -2.332 -1.886 15.721 1.00 92.31 220 LEU A O 1
ATOM 1840 N N . ASP A 1 221 ? -3.804 -3.574 15.964 1.00 92.25 221 ASP A N 1
ATOM 1841 C CA . ASP A 1 221 ? -3.932 -3.500 17.420 1.00 92.25 221 ASP A CA 1
ATOM 1842 C C . ASP A 1 221 ? -2.971 -4.463 18.119 1.00 92.25 221 ASP A C 1
ATOM 1844 O O . ASP A 1 221 ? -2.315 -4.082 19.089 1.00 92.25 221 ASP A O 1
ATOM 1848 N N . GLN A 1 222 ? -2.889 -5.702 17.617 1.00 88.88 222 GLN A N 1
ATOM 1849 C CA . GLN A 1 222 ? -2.193 -6.822 18.268 1.00 88.88 222 GLN A CA 1
ATOM 1850 C C . GLN A 1 222 ? -0.904 -7.231 17.545 1.00 88.88 222 GLN A C 1
ATOM 1852 O O . GLN A 1 222 ? -0.105 -7.986 18.096 1.00 88.88 222 GLN A O 1
ATOM 1857 N N . ASN A 1 223 ? -0.671 -6.704 16.335 1.00 90.75 223 ASN A N 1
ATOM 1858 C CA . ASN A 1 223 ? 0.422 -7.123 15.456 1.00 90.75 223 ASN A CA 1
ATOM 1859 C C . ASN A 1 223 ? 0.425 -8.650 15.236 1.00 90.75 223 ASN A C 1
ATOM 1861 O O . ASN A 1 223 ? 1.475 -9.301 15.249 1.00 90.75 223 ASN A O 1
ATOM 1865 N N . ASP A 1 224 ? -0.775 -9.214 15.066 1.00 92.56 224 ASP A N 1
ATOM 1866 C CA . ASP A 1 224 ? -0.969 -10.635 14.808 1.00 92.56 224 ASP A CA 1
ATOM 1867 C C . ASP A 1 224 ? -0.288 -11.054 13.506 1.00 92.56 224 ASP A C 1
ATOM 1869 O O . ASP A 1 224 ? -0.306 -10.343 12.500 1.00 92.56 224 ASP A O 1
ATOM 1873 N N . LYS A 1 225 ? 0.265 -12.266 13.512 1.00 94.94 225 LYS A N 1
ATOM 1874 C CA . LYS A 1 225 ? 0.825 -12.883 12.311 1.00 94.94 225 LYS A CA 1
ATOM 1875 C C . LYS A 1 225 ? -0.254 -13.594 11.510 1.00 94.94 225 LYS A C 1
ATOM 1877 O O . LYS A 1 225 ? -1.239 -14.085 12.067 1.00 94.94 225 LYS A O 1
ATOM 1882 N N . VAL A 1 226 ? -0.020 -13.701 10.206 1.00 95.12 226 VAL A N 1
ATOM 1883 C CA . VAL A 1 226 ? -0.834 -14.559 9.339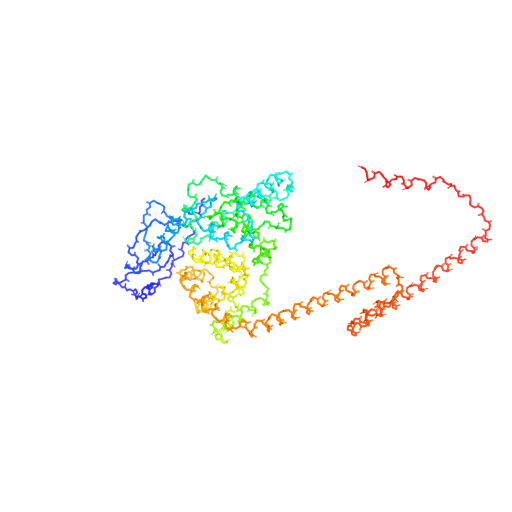 1.00 95.12 226 VAL A CA 1
ATOM 1884 C C . VAL A 1 226 ? -0.616 -16.012 9.753 1.00 95.12 226 VAL A C 1
ATOM 1886 O O . VAL A 1 226 ? 0.518 -16.451 9.942 1.00 95.12 226 VAL A O 1
ATOM 1889 N N . LYS A 1 227 ? -1.710 -16.749 9.932 1.00 94.81 227 LYS A N 1
ATOM 1890 C CA . LYS A 1 227 ? -1.703 -18.141 10.392 1.00 94.81 227 LYS A CA 1
ATOM 1891 C C . LYS A 1 227 ? -1.694 -19.100 9.202 1.00 94.81 227 LYS A C 1
ATOM 1893 O O . LYS A 1 227 ? -2.178 -18.771 8.123 1.00 94.81 227 LYS A O 1
ATOM 1898 N N . ASP A 1 228 ? -1.223 -20.327 9.417 1.00 95.44 228 ASP A N 1
ATOM 1899 C CA . ASP A 1 228 ? -1.092 -21.326 8.343 1.00 95.44 228 ASP A CA 1
ATOM 1900 C C . ASP A 1 228 ? -2.411 -21.627 7.617 1.00 95.44 228 ASP A C 1
ATOM 1902 O O . ASP A 1 228 ? -2.421 -21.764 6.398 1.00 95.44 228 ASP A O 1
ATOM 1906 N N . TYR A 1 229 ? -3.543 -21.661 8.331 1.00 92.94 229 TYR A N 1
ATOM 1907 C CA . TYR A 1 229 ? -4.847 -21.908 7.700 1.00 92.94 229 TYR A CA 1
ATOM 1908 C C . TYR A 1 229 ? -5.272 -20.780 6.746 1.00 92.94 229 TYR A C 1
ATOM 1910 O O . TYR A 1 229 ? -6.059 -21.007 5.832 1.00 92.94 229 TYR A O 1
ATOM 1918 N N . GLU A 1 230 ? -4.764 -19.564 6.946 1.00 94.38 230 GLU A N 1
ATOM 1919 C CA . GLU A 1 230 ? -5.016 -18.426 6.059 1.00 94.38 230 GLU A CA 1
ATOM 1920 C C . GLU A 1 230 ? -4.154 -18.546 4.807 1.00 94.38 230 GLU A C 1
ATOM 1922 O O . GLU A 1 230 ? -4.617 -18.298 3.700 1.00 94.38 230 GLU A O 1
ATOM 1927 N N . ILE A 1 231 ? -2.919 -19.028 4.955 1.00 97.06 231 ILE A N 1
ATOM 1928 C CA . ILE A 1 231 ? -2.065 -19.384 3.818 1.00 97.06 231 ILE A CA 1
ATOM 1929 C C . ILE A 1 231 ? -2.722 -20.494 2.986 1.00 97.06 231 ILE A C 1
ATOM 1931 O O . ILE A 1 231 ? -2.752 -20.403 1.758 1.00 97.06 231 ILE A O 1
ATOM 1935 N N . ASP A 1 232 ? -3.286 -21.514 3.638 1.00 94.56 232 ASP A N 1
ATOM 1936 C CA . ASP A 1 232 ? -4.041 -22.581 2.972 1.00 94.56 232 ASP A CA 1
ATOM 1937 C C . ASP A 1 232 ? -5.281 -22.038 2.249 1.00 94.56 232 ASP A C 1
ATOM 1939 O O . ASP A 1 232 ? -5.566 -22.432 1.117 1.00 94.56 232 ASP A O 1
ATOM 1943 N N . PHE A 1 233 ? -5.988 -21.083 2.853 1.00 91.38 233 PHE A N 1
ATOM 1944 C CA . PHE A 1 233 ? -7.115 -20.410 2.216 1.00 91.38 233 PHE A CA 1
ATOM 1945 C C . PHE A 1 233 ? -6.695 -19.627 0.963 1.00 91.38 233 PHE A C 1
ATOM 1947 O O . PHE A 1 233 ? -7.291 -19.795 -0.103 1.00 91.38 233 PHE A O 1
ATOM 1954 N N . LEU A 1 234 ? -5.621 -18.839 1.043 1.00 95.12 234 LEU A N 1
ATOM 1955 C CA . LEU A 1 234 ? -5.075 -18.099 -0.098 1.00 95.12 234 LEU A CA 1
ATOM 1956 C C . LEU A 1 234 ? -4.599 -19.035 -1.217 1.00 95.12 234 LEU A C 1
ATOM 1958 O O . LEU A 1 234 ? -4.789 -18.733 -2.394 1.00 95.12 234 LEU A O 1
ATOM 1962 N N . LEU A 1 235 ? -4.035 -20.201 -0.878 1.00 94.88 235 LEU A N 1
ATOM 1963 C CA . LEU A 1 235 ? -3.711 -21.248 -1.852 1.00 94.88 235 LEU A CA 1
ATOM 1964 C C . LEU A 1 235 ? -4.954 -21.740 -2.600 1.00 94.88 235 LEU A C 1
ATOM 1966 O O . LEU A 1 235 ? -4.885 -21.965 -3.809 1.00 94.88 235 LEU A O 1
ATOM 1970 N N . GLU A 1 236 ? -6.084 -21.905 -1.914 1.00 92.06 236 GLU A N 1
ATOM 1971 C CA . GLU A 1 236 ? -7.341 -22.310 -2.549 1.00 92.06 236 GLU A CA 1
ATOM 1972 C C . GLU A 1 236 ? -7.902 -21.227 -3.477 1.00 92.06 236 GLU A C 1
ATOM 1974 O O . GLU A 1 236 ? -8.349 -21.555 -4.581 1.00 92.06 236 GLU A O 1
ATOM 1979 N N . ILE A 1 237 ? -7.814 -19.946 -3.098 1.00 90.56 237 ILE A N 1
ATOM 1980 C CA . ILE A 1 237 ? -8.129 -18.832 -4.011 1.00 90.56 237 ILE A CA 1
ATOM 1981 C C . ILE A 1 237 ? -7.226 -18.915 -5.247 1.00 90.56 237 ILE A C 1
ATOM 1983 O O . ILE A 1 237 ? -7.701 -18.811 -6.377 1.00 90.56 237 ILE A O 1
ATOM 1987 N N . ALA A 1 238 ? -5.930 -19.164 -5.048 1.00 92.25 238 ALA A N 1
ATOM 1988 C CA . ALA A 1 238 ? -4.945 -19.252 -6.120 1.00 92.25 238 ALA A CA 1
ATOM 1989 C C . ALA A 1 238 ? -5.262 -20.353 -7.137 1.00 92.25 238 ALA A C 1
ATOM 1991 O O . ALA A 1 238 ? -5.230 -20.120 -8.347 1.00 92.25 238 ALA A O 1
ATOM 1992 N N . LYS A 1 239 ? -5.624 -21.539 -6.642 1.00 91.38 239 LYS A N 1
ATOM 1993 C CA . LYS A 1 239 ? -6.039 -22.679 -7.470 1.00 91.38 239 LYS A CA 1
ATOM 1994 C C . LYS A 1 239 ? -7.294 -22.366 -8.275 1.00 91.38 239 LYS A C 1
ATOM 1996 O O . LYS A 1 239 ? -7.322 -22.612 -9.477 1.00 91.38 239 LYS A O 1
ATOM 2001 N N . LYS A 1 240 ? -8.331 -21.849 -7.609 1.00 89.12 240 LYS A N 1
ATOM 2002 C CA . LYS A 1 240 ? -9.662 -21.678 -8.207 1.00 89.12 240 LYS A CA 1
ATOM 2003 C C . LYS A 1 240 ? -9.729 -20.488 -9.158 1.00 89.12 240 LYS A C 1
ATOM 2005 O O . LYS A 1 240 ? -10.258 -20.625 -10.256 1.00 89.12 240 LYS A O 1
ATOM 2010 N N . ASN A 1 241 ? -9.166 -19.349 -8.762 1.00 87.81 241 ASN A N 1
ATOM 2011 C CA . ASN A 1 241 ? -9.357 -18.087 -9.479 1.00 87.81 241 ASN A CA 1
ATOM 2012 C C . ASN A 1 241 ? -8.209 -17.766 -10.439 1.00 87.81 241 ASN A C 1
ATOM 2014 O O . ASN A 1 241 ? -8.427 -17.112 -11.458 1.00 87.81 241 ASN A O 1
ATOM 2018 N N . TYR A 1 242 ? -6.994 -18.224 -10.129 1.00 88.56 242 TYR A N 1
ATOM 2019 C CA . TYR A 1 242 ? -5.785 -17.881 -10.886 1.00 88.56 242 TYR A CA 1
ATOM 2020 C C . TYR A 1 242 ? -5.139 -19.083 -11.581 1.00 88.56 242 TYR A C 1
ATOM 2022 O O . TYR A 1 242 ? -4.089 -18.930 -12.200 1.00 88.56 242 TYR A O 1
ATOM 2030 N N . LEU A 1 243 ? -5.788 -20.254 -11.521 1.00 90.31 243 LEU A N 1
ATOM 2031 C CA . LEU A 1 243 ? -5.416 -21.477 -12.239 1.00 90.31 243 LEU A CA 1
ATOM 2032 C C . LEU A 1 243 ? -3.943 -21.873 -12.047 1.00 90.31 243 LEU A C 1
ATOM 2034 O O . LEU A 1 243 ? -3.292 -22.339 -12.981 1.00 90.31 243 LEU A O 1
ATOM 2038 N N . ILE A 1 244 ? -3.407 -21.676 -10.839 1.00 92.44 244 ILE A N 1
ATOM 2039 C CA . ILE A 1 244 ? -2.036 -22.089 -10.526 1.00 92.44 244 ILE A CA 1
ATOM 2040 C C . ILE A 1 244 ? -1.935 -23.611 -10.639 1.00 92.44 244 ILE A C 1
ATOM 2042 O O . ILE A 1 244 ? -2.685 -24.343 -9.989 1.00 92.44 244 ILE A O 1
ATOM 2046 N N . GLU A 1 245 ? -0.989 -24.080 -11.454 1.00 93.81 245 GLU A N 1
ATOM 2047 C CA . GLU A 1 245 ? -0.779 -25.506 -11.684 1.00 93.81 245 GLU A CA 1
ATOM 2048 C C . GLU A 1 245 ? -0.425 -26.236 -10.375 1.00 93.81 245 GLU A C 1
ATOM 2050 O O . GLU A 1 245 ? 0.311 -25.694 -9.543 1.00 93.81 245 GLU A O 1
ATOM 2055 N N . PRO A 1 246 ? -0.873 -27.491 -10.178 1.00 94.38 246 PRO A N 1
ATOM 2056 C CA . PRO A 1 246 ? -0.564 -28.252 -8.968 1.00 94.38 246 PRO A CA 1
ATOM 2057 C C . PRO A 1 246 ? 0.937 -28.360 -8.658 1.00 94.38 246 PRO A C 1
ATOM 2059 O O . PRO A 1 246 ? 1.337 -28.330 -7.494 1.00 94.38 246 PRO A O 1
ATOM 2062 N N . THR A 1 247 ? 1.767 -28.437 -9.699 1.00 94.75 247 THR A N 1
ATOM 2063 C CA . THR A 1 247 ? 3.239 -28.461 -9.637 1.00 94.75 247 THR A CA 1
ATOM 2064 C C . THR A 1 247 ? 3.842 -27.184 -9.053 1.00 94.75 247 THR A C 1
ATOM 2066 O O . THR A 1 247 ? 4.943 -27.215 -8.502 1.00 94.75 247 THR A O 1
ATOM 2069 N N . ASP A 1 248 ? 3.114 -26.072 -9.117 1.00 96.12 248 ASP A N 1
ATOM 2070 C CA . ASP A 1 248 ? 3.583 -24.750 -8.718 1.00 96.12 248 ASP A CA 1
ATOM 2071 C C . ASP A 1 248 ? 3.110 -24.321 -7.328 1.00 96.12 248 ASP A C 1
ATOM 2073 O O . ASP A 1 248 ? 3.640 -23.363 -6.756 1.00 96.12 248 ASP A O 1
ATOM 2077 N N . LEU A 1 249 ? 2.152 -25.046 -6.748 1.00 95.00 249 LEU A N 1
ATOM 2078 C CA . LEU A 1 249 ? 1.556 -24.720 -5.451 1.00 95.00 249 LEU A CA 1
ATOM 2079 C C . LEU A 1 249 ? 2.578 -24.667 -4.321 1.00 95.00 249 LEU A C 1
ATOM 2081 O O . LEU A 1 249 ? 2.458 -23.833 -3.428 1.00 95.00 249 LEU A O 1
ATOM 2085 N N . LEU A 1 250 ? 3.607 -25.516 -4.364 1.00 95.44 250 LEU A N 1
ATOM 2086 C CA . LEU A 1 250 ? 4.672 -25.493 -3.364 1.00 95.44 250 LEU A CA 1
ATOM 2087 C C . LEU A 1 250 ? 5.463 -24.177 -3.412 1.00 95.44 250 LEU A C 1
ATOM 2089 O O . LEU A 1 250 ? 5.809 -23.621 -2.370 1.00 95.44 250 LEU A O 1
ATOM 2093 N N . TYR A 1 251 ? 5.745 -23.663 -4.612 1.00 95.44 251 TYR A N 1
ATOM 2094 C CA . TYR A 1 251 ? 6.420 -22.375 -4.779 1.00 95.44 251 TYR A CA 1
ATOM 2095 C C . TYR A 1 251 ? 5.511 -21.222 -4.369 1.00 95.44 251 TYR A C 1
ATOM 2097 O O . TYR A 1 251 ? 5.966 -20.296 -3.700 1.00 95.44 251 TYR A O 1
ATOM 2105 N N . PHE A 1 252 ? 4.227 -21.305 -4.713 1.00 96.12 252 PHE A N 1
ATOM 2106 C CA . PHE A 1 252 ? 3.251 -20.296 -4.330 1.00 96.12 252 PHE A CA 1
ATOM 2107 C C . PHE A 1 252 ? 3.044 -20.231 -2.812 1.00 96.12 252 PHE A C 1
ATOM 2109 O O . PHE A 1 252 ? 3.013 -19.142 -2.247 1.00 96.12 252 PHE A O 1
ATOM 2116 N N . ARG A 1 253 ? 3.000 -21.379 -2.125 1.00 96.62 253 ARG A N 1
ATOM 2117 C CA . ARG A 1 253 ? 2.945 -21.436 -0.658 1.00 96.62 253 ARG A CA 1
ATOM 2118 C C . ARG A 1 253 ? 4.141 -20.729 -0.030 1.00 96.62 253 ARG A C 1
ATOM 2120 O O . ARG A 1 253 ? 3.951 -19.868 0.817 1.00 96.62 253 ARG A O 1
ATOM 2127 N N . LYS A 1 254 ? 5.358 -21.029 -0.499 1.00 95.62 254 LYS A N 1
ATOM 2128 C CA . LYS A 1 254 ? 6.585 -20.362 -0.026 1.00 95.62 254 LYS A CA 1
ATOM 2129 C C . LYS A 1 254 ? 6.561 -18.855 -0.276 1.00 95.62 254 LYS A C 1
ATOM 2131 O O . LYS A 1 254 ? 7.082 -18.093 0.532 1.00 95.62 254 LYS A O 1
ATOM 2136 N N . TYR A 1 255 ? 5.980 -18.425 -1.396 1.00 95.25 255 TYR A N 1
ATOM 2137 C CA . TYR A 1 255 ? 5.743 -17.010 -1.667 1.00 95.25 255 TYR A CA 1
ATOM 2138 C C . TYR A 1 255 ? 4.803 -16.399 -0.616 1.00 95.25 255 TYR A C 1
ATOM 2140 O O . TYR A 1 255 ? 5.141 -15.368 -0.029 1.00 95.25 255 TYR A O 1
ATOM 2148 N N . LEU A 1 256 ? 3.665 -17.046 -0.343 1.00 96.38 256 LEU A N 1
ATOM 2149 C CA . LEU A 1 256 ? 2.697 -16.578 0.645 1.00 96.38 256 LEU A CA 1
ATOM 2150 C C . LEU A 1 256 ? 3.331 -16.504 2.033 1.00 96.38 256 LEU A C 1
ATOM 2152 O O . LEU A 1 256 ? 3.392 -15.414 2.583 1.00 96.38 256 LEU A O 1
ATOM 2156 N N . GLU A 1 257 ? 3.895 -17.604 2.539 1.00 95.56 257 GLU A N 1
ATOM 2157 C CA . GLU A 1 257 ? 4.581 -17.686 3.843 1.00 95.56 257 GLU A CA 1
ATOM 2158 C C . GLU A 1 257 ? 5.578 -16.543 4.062 1.00 95.56 257 GLU A C 1
ATOM 2160 O O . GLU A 1 257 ? 5.745 -16.052 5.176 1.00 95.56 257 GLU A O 1
ATOM 2165 N N . LYS A 1 258 ? 6.228 -16.087 2.989 1.00 94.56 258 LYS A N 1
ATOM 2166 C CA . LYS A 1 258 ? 7.239 -15.040 3.056 1.00 94.56 258 LYS A CA 1
ATOM 2167 C C . LYS A 1 258 ? 6.689 -13.618 2.987 1.00 94.56 258 LYS A C 1
ATOM 2169 O O . LYS A 1 258 ? 7.230 -12.718 3.630 1.00 94.56 258 LYS A O 1
ATOM 2174 N N . HIS A 1 259 ? 5.677 -13.378 2.157 1.00 95.19 259 HIS A N 1
ATOM 2175 C CA . HIS A 1 259 ? 5.289 -12.019 1.767 1.00 95.19 259 HIS A CA 1
ATOM 2176 C C . HIS A 1 259 ? 3.896 -11.602 2.231 1.00 95.19 259 HIS A C 1
ATOM 2178 O O . HIS A 1 259 ? 3.645 -10.399 2.348 1.00 95.19 259 HIS A O 1
ATOM 2184 N N . VAL A 1 260 ? 3.011 -12.561 2.512 1.00 96.31 260 VAL A N 1
ATOM 2185 C CA . VAL A 1 260 ? 1.597 -12.307 2.811 1.00 96.31 260 VAL A CA 1
ATOM 2186 C C . VAL A 1 260 ? 1.422 -11.406 4.029 1.00 96.31 260 VAL A C 1
ATOM 2188 O O . VAL A 1 260 ? 0.701 -10.416 3.951 1.00 96.31 260 VAL A O 1
ATOM 2191 N N . GLU A 1 261 ? 2.133 -11.687 5.125 1.00 95.94 261 GLU A N 1
ATOM 2192 C CA . GLU A 1 261 ? 2.012 -10.932 6.374 1.00 95.94 261 GLU A CA 1
ATOM 2193 C C . GLU A 1 261 ? 2.352 -9.466 6.141 1.00 95.94 261 GLU A C 1
ATOM 2195 O O . GLU A 1 261 ? 1.583 -8.580 6.506 1.00 95.94 261 GLU A O 1
ATOM 2200 N N . ARG A 1 262 ? 3.463 -9.203 5.447 1.00 94.88 262 ARG A N 1
ATOM 2201 C CA . ARG A 1 262 ? 3.876 -7.839 5.127 1.00 94.88 262 ARG A CA 1
ATOM 2202 C C . ARG A 1 262 ? 2.848 -7.146 4.237 1.00 94.88 262 ARG A C 1
ATOM 2204 O O . ARG A 1 262 ? 2.517 -6.010 4.526 1.00 94.88 262 ARG A O 1
ATOM 2211 N N . MET A 1 263 ? 2.344 -7.806 3.191 1.00 96.56 263 MET A N 1
ATOM 2212 C CA . MET A 1 263 ? 1.359 -7.219 2.271 1.00 96.56 263 MET A CA 1
ATOM 2213 C C . MET A 1 263 ? 0.024 -6.906 2.951 1.00 96.56 263 MET A C 1
ATOM 2215 O O . MET A 1 263 ? -0.532 -5.836 2.717 1.00 96.56 263 MET A O 1
ATOM 2219 N N . LEU A 1 264 ? -0.483 -7.809 3.794 1.00 96.06 264 LEU A N 1
ATOM 2220 C CA . LEU A 1 264 ? -1.787 -7.655 4.441 1.00 96.06 264 LEU A CA 1
ATOM 2221 C C . LEU A 1 264 ? -1.726 -6.694 5.630 1.00 96.06 264 LEU A C 1
ATOM 2223 O O . LEU A 1 264 ? -2.557 -5.794 5.719 1.00 96.06 264 LEU A O 1
ATOM 2227 N N . SER A 1 265 ? -0.717 -6.820 6.498 1.00 93.44 265 SER A N 1
ATOM 2228 C CA . SER A 1 265 ? -0.584 -5.967 7.692 1.00 93.44 265 SER A CA 1
ATOM 2229 C C . SER A 1 265 ? -0.344 -4.494 7.367 1.00 93.44 265 SER A C 1
ATOM 2231 O O . SER A 1 265 ? -0.642 -3.622 8.182 1.00 93.44 265 SER A O 1
ATOM 2233 N N . ASN A 1 266 ? 0.187 -4.211 6.175 1.00 92.31 266 ASN A N 1
ATOM 2234 C CA . ASN A 1 266 ? 0.543 -2.865 5.755 1.00 92.31 266 ASN A CA 1
ATOM 2235 C C . ASN A 1 266 ? -0.199 -2.378 4.502 1.00 92.31 266 ASN A C 1
ATOM 2237 O O . ASN A 1 266 ? 0.156 -1.327 3.968 1.00 92.31 266 ASN A O 1
ATOM 2241 N N . ILE A 1 267 ? -1.202 -3.130 4.031 1.00 96.31 267 ILE A N 1
ATOM 2242 C CA . ILE A 1 267 ? -2.028 -2.795 2.860 1.00 96.31 267 ILE A CA 1
ATOM 2243 C C . ILE A 1 267 ? -1.152 -2.493 1.625 1.00 96.31 267 ILE A C 1
ATOM 2245 O O . ILE A 1 267 ? -1.316 -1.492 0.933 1.00 96.31 267 ILE A O 1
ATOM 2249 N N . PHE A 1 268 ? -0.172 -3.360 1.353 1.00 97.00 268 PHE A N 1
ATOM 2250 C CA . PHE A 1 268 ? 0.791 -3.265 0.242 1.00 97.00 268 PHE A CA 1
ATOM 2251 C C . PHE A 1 268 ? 1.672 -2.019 0.232 1.00 97.00 268 PHE A C 1
ATOM 2253 O O . PHE A 1 268 ? 2.352 -1.728 -0.767 1.00 97.00 268 PHE A O 1
ATOM 2260 N N . PHE A 1 269 ? 1.704 -1.281 1.333 1.00 95.31 269 PHE A N 1
ATOM 2261 C CA . PHE A 1 269 ? 2.540 -0.112 1.438 1.00 95.31 269 PHE A CA 1
ATOM 2262 C C . PHE A 1 269 ? 3.997 -0.493 1.173 1.00 95.31 269 PHE A C 1
ATOM 2264 O O . PHE A 1 269 ? 4.535 -1.468 1.711 1.00 95.31 269 PHE A O 1
ATOM 2271 N N . ASN A 1 270 ? 4.641 0.297 0.314 1.00 93.44 270 ASN A N 1
ATOM 2272 C CA . ASN A 1 270 ? 6.014 0.092 -0.129 1.00 93.44 270 ASN A CA 1
ATOM 2273 C C . ASN A 1 270 ? 6.268 -1.188 -0.968 1.00 93.44 270 ASN A C 1
ATOM 2275 O O . ASN A 1 270 ? 7.410 -1.464 -1.334 1.00 93.44 270 ASN A O 1
ATOM 2279 N N . ILE A 1 271 ? 5.229 -1.948 -1.323 1.00 96.25 271 ILE A N 1
ATOM 2280 C CA . ILE A 1 271 ? 5.322 -3.172 -2.143 1.00 96.25 271 ILE A CA 1
ATOM 2281 C C . ILE A 1 271 ? 4.853 -2.928 -3.578 1.00 96.25 271 ILE A C 1
ATOM 2283 O O . ILE A 1 271 ? 5.323 -3.580 -4.505 1.00 96.25 271 ILE A O 1
ATOM 2287 N N . VAL A 1 272 ? 3.964 -1.959 -3.779 1.00 97.50 272 VAL A N 1
ATOM 2288 C CA . VAL A 1 272 ? 3.513 -1.510 -5.100 1.00 97.50 272 VAL A CA 1
ATOM 2289 C C . VAL A 1 272 ? 3.859 -0.032 -5.313 1.00 97.50 272 VAL A C 1
ATOM 2291 O O . VAL A 1 272 ? 4.316 0.657 -4.395 1.00 97.50 272 VAL A O 1
ATOM 2294 N N . ASN A 1 273 ? 3.688 0.463 -6.541 1.00 96.94 273 ASN A N 1
ATOM 2295 C CA . ASN A 1 273 ? 3.777 1.901 -6.811 1.00 96.94 273 ASN A CA 1
ATOM 2296 C C . ASN A 1 273 ? 2.553 2.652 -6.259 1.00 96.94 273 ASN A C 1
ATOM 2298 O O . ASN A 1 273 ? 1.505 2.057 -6.007 1.00 96.94 273 ASN A O 1
ATOM 2302 N N . VAL A 1 274 ? 2.684 3.972 -6.110 1.00 97.44 274 VAL A N 1
ATOM 2303 C CA . VAL A 1 274 ? 1.659 4.845 -5.505 1.00 97.44 274 VAL A CA 1
ATOM 2304 C C . VAL A 1 274 ? 0.304 4.718 -6.202 1.00 97.44 274 VAL A C 1
ATOM 2306 O O . VAL A 1 274 ? -0.724 4.675 -5.538 1.00 97.44 274 VAL A O 1
ATOM 2309 N N . GLN A 1 275 ? 0.283 4.607 -7.532 1.00 97.00 275 GLN A N 1
ATOM 2310 C CA . GLN A 1 275 ? -0.974 4.503 -8.279 1.00 97.00 275 GLN A CA 1
ATOM 2311 C C . GLN A 1 275 ? -1.735 3.218 -7.939 1.00 97.00 275 GLN A C 1
ATOM 2313 O O . GLN A 1 275 ? -2.953 3.238 -7.782 1.00 97.00 275 GLN A O 1
ATOM 2318 N N . CYS A 1 276 ? -1.018 2.095 -7.831 1.00 98.00 276 CYS A N 1
ATOM 2319 C CA . CYS A 1 276 ? -1.611 0.837 -7.393 1.00 98.00 276 CYS A CA 1
ATOM 2320 C C . CYS A 1 276 ? -2.051 0.929 -5.934 1.00 98.00 276 CYS A C 1
ATOM 2322 O O . CYS A 1 276 ? -3.119 0.436 -5.608 1.00 98.00 276 CYS A O 1
ATOM 2324 N N . LEU A 1 277 ? -1.268 1.586 -5.074 1.00 97.69 277 LEU A N 1
ATOM 2325 C CA . LEU A 1 277 ? -1.605 1.745 -3.662 1.00 97.69 277 LEU A CA 1
ATOM 2326 C C . LEU A 1 277 ? -2.914 2.529 -3.478 1.00 97.69 277 LEU A C 1
ATOM 2328 O O . LEU A 1 277 ? -3.805 2.059 -2.783 1.00 97.69 277 LEU A O 1
ATOM 2332 N N . VAL A 1 278 ? -3.073 3.663 -4.169 1.00 97.44 278 VAL A N 1
ATOM 2333 C CA . VAL A 1 278 ? -4.326 4.444 -4.167 1.00 97.44 278 VAL A CA 1
ATOM 2334 C C . VAL A 1 278 ? -5.501 3.594 -4.650 1.00 97.44 278 VAL A C 1
ATOM 2336 O O . VAL A 1 278 ? -6.548 3.584 -4.011 1.00 97.44 278 VAL A O 1
ATOM 2339 N N . PHE A 1 279 ? -5.317 2.837 -5.737 1.00 97.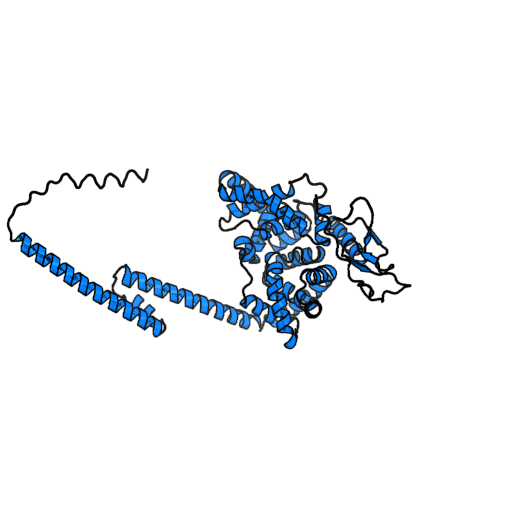50 279 PHE A N 1
ATOM 2340 C CA . PHE A 1 279 ? -6.345 1.927 -6.247 1.00 97.50 279 PHE A CA 1
ATOM 2341 C C . PHE A 1 279 ? -6.733 0.843 -5.228 1.00 97.50 279 PHE A C 1
ATOM 2343 O O . PHE A 1 279 ? -7.916 0.564 -5.063 1.00 97.50 279 PHE A O 1
ATOM 2350 N N . ILE A 1 280 ? -5.759 0.238 -4.541 1.00 97.62 280 ILE A N 1
ATOM 2351 C CA . ILE A 1 280 ? -6.009 -0.802 -3.534 1.00 97.62 280 ILE A CA 1
ATOM 2352 C C . ILE A 1 280 ? -6.819 -0.230 -2.368 1.00 97.62 280 ILE A C 1
ATOM 2354 O O . ILE A 1 280 ? -7.813 -0.834 -1.979 1.00 97.62 280 ILE A O 1
ATOM 2358 N N . TYR A 1 281 ? -6.439 0.937 -1.841 1.00 97.44 281 TYR A N 1
ATOM 2359 C CA . TYR A 1 281 ? -7.179 1.576 -0.748 1.00 97.44 281 TYR A CA 1
ATOM 2360 C C . TYR A 1 281 ? -8.607 1.946 -1.163 1.00 97.44 281 TYR A C 1
ATOM 2362 O O . TYR A 1 281 ? -9.543 1.669 -0.418 1.00 97.44 281 TYR A O 1
ATOM 2370 N N . ASP A 1 282 ? -8.780 2.510 -2.362 1.00 96.75 282 ASP A N 1
ATOM 2371 C CA . ASP A 1 282 ? -10.098 2.833 -2.915 1.00 96.75 282 ASP A CA 1
ATOM 2372 C C . ASP A 1 282 ? -10.989 1.593 -3.025 1.00 96.75 282 ASP A C 1
ATOM 2374 O O . ASP A 1 282 ? -12.134 1.594 -2.573 1.00 96.75 282 ASP A O 1
ATOM 2378 N N . HIS A 1 283 ? -10.438 0.506 -3.570 1.00 95.75 283 HIS A N 1
ATOM 2379 C CA . HIS A 1 283 ? -11.141 -0.762 -3.726 1.00 95.75 283 HIS A CA 1
ATOM 2380 C C . HIS A 1 283 ? -11.539 -1.347 -2.366 1.00 95.75 283 HIS A C 1
ATOM 2382 O O . HIS A 1 283 ? -12.698 -1.687 -2.153 1.00 95.75 283 HIS A O 1
ATOM 2388 N N . VAL A 1 284 ? -10.612 -1.406 -1.414 1.00 95.31 284 VAL A N 1
ATOM 2389 C CA . VAL A 1 284 ? -10.867 -2.002 -0.096 1.00 95.31 284 VAL A CA 1
ATOM 2390 C C . VAL A 1 284 ? -11.880 -1.188 0.708 1.00 95.31 284 VAL A C 1
ATOM 2392 O O . VAL A 1 284 ? -12.782 -1.775 1.298 1.00 95.31 284 VAL A O 1
ATOM 2395 N N . LEU A 1 285 ? -11.809 0.146 0.681 1.00 94.81 285 LEU A N 1
ATOM 2396 C CA . LEU A 1 285 ? -12.807 0.998 1.338 1.00 94.81 285 LEU A CA 1
ATOM 2397 C C . LEU A 1 285 ? -14.182 0.888 0.683 1.00 94.81 285 LEU A C 1
ATOM 2399 O O . LEU A 1 285 ? -15.190 0.868 1.382 1.00 94.81 285 LEU A O 1
ATOM 2403 N N . LYS A 1 286 ? -14.238 0.773 -0.647 1.00 94.44 286 LYS A N 1
ATOM 2404 C CA . LYS A 1 286 ? -15.496 0.605 -1.379 1.00 94.44 286 LYS A CA 1
ATOM 2405 C C . LYS A 1 286 ? -16.237 -0.672 -0.990 1.00 94.44 286 LYS A C 1
ATOM 2407 O O . LYS A 1 286 ? -17.463 -0.657 -0.914 1.00 94.44 286 LYS A O 1
ATOM 2412 N N . PHE A 1 287 ? -15.513 -1.775 -0.810 1.00 93.19 287 PHE A N 1
ATOM 2413 C CA . PHE A 1 287 ? -16.109 -3.074 -0.490 1.00 93.19 287 PHE A CA 1
ATOM 2414 C C . PHE A 1 287 ? -16.179 -3.364 1.011 1.00 93.19 287 PHE A C 1
ATOM 2416 O O . PHE A 1 287 ? -16.965 -4.222 1.402 1.00 93.19 287 PHE A O 1
ATOM 2423 N N . ARG A 1 288 ? -15.400 -2.643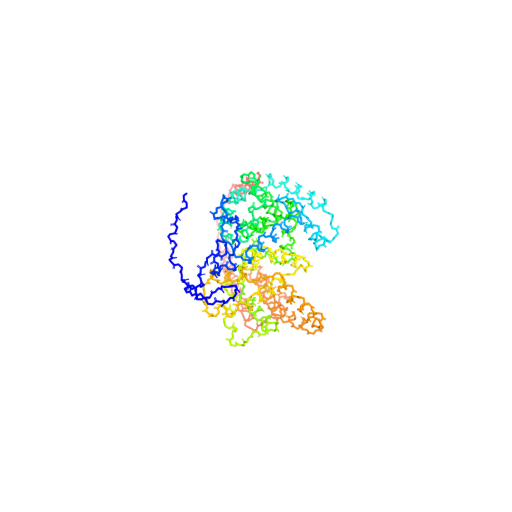 1.828 1.00 92.81 288 ARG A N 1
ATOM 2424 C CA . ARG A 1 288 ? -15.306 -2.792 3.288 1.00 92.81 288 ARG A CA 1
ATOM 2425 C C . ARG A 1 288 ? -15.054 -4.237 3.738 1.00 92.81 288 ARG A C 1
ATOM 2427 O O . ARG A 1 288 ? -15.627 -4.697 4.714 1.00 92.81 288 ARG A O 1
ATOM 2434 N N . ASP A 1 289 ? -14.222 -4.968 3.001 1.00 89.31 289 ASP A N 1
ATOM 2435 C CA . ASP A 1 289 ? -14.027 -6.405 3.213 1.00 89.31 289 ASP A CA 1
ATOM 2436 C C . ASP A 1 289 ? -12.537 -6.761 3.152 1.00 89.31 289 ASP A C 1
ATOM 2438 O O . ASP A 1 289 ? -11.846 -6.460 2.171 1.00 89.31 289 ASP A O 1
ATOM 2442 N N . TYR A 1 290 ? -12.050 -7.426 4.204 1.00 91.56 290 TYR A N 1
ATOM 2443 C CA . TYR A 1 290 ? -10.689 -7.957 4.287 1.00 91.56 290 TYR A CA 1
ATOM 2444 C C . TYR A 1 290 ? -10.352 -8.874 3.109 1.00 91.56 290 TYR A C 1
ATOM 2446 O O . TYR A 1 290 ? -9.231 -8.853 2.596 1.00 91.56 290 TYR A O 1
ATOM 2454 N N . PHE A 1 291 ? -11.337 -9.639 2.637 1.00 91.88 291 PHE A N 1
ATOM 2455 C CA . PHE A 1 291 ? -11.163 -10.601 1.557 1.00 91.88 291 PHE A CA 1
ATOM 2456 C C . PHE A 1 291 ?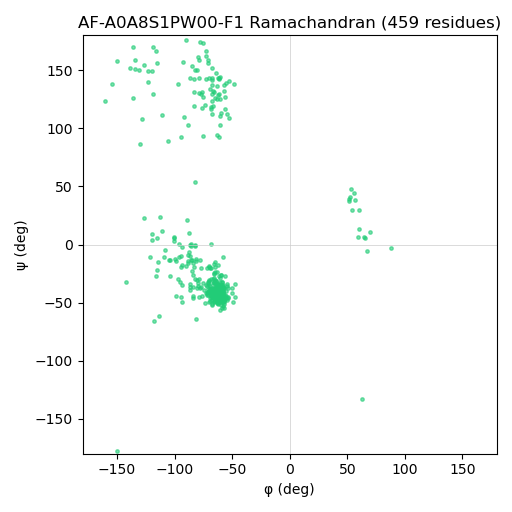 -10.694 -9.948 0.250 1.00 91.88 291 PHE A C 1
ATOM 2458 O O . PHE A 1 291 ? -10.026 -10.580 -0.572 1.00 91.88 291 PHE A O 1
ATOM 2465 N N . GLU A 1 292 ? -10.988 -8.662 0.039 1.00 93.94 292 GLU A N 1
ATOM 2466 C CA . GLU A 1 292 ? -10.481 -7.952 -1.133 1.00 93.94 292 GLU A CA 1
ATOM 2467 C C . GLU A 1 292 ? -8.953 -7.795 -1.103 1.00 93.94 292 GLU A C 1
ATOM 2469 O O . GLU A 1 292 ? -8.310 -7.878 -2.150 1.00 93.94 292 GLU A O 1
ATOM 2474 N N . LEU A 1 293 ? -8.340 -7.664 0.078 1.00 95.56 293 LEU A N 1
ATOM 2475 C CA . LEU A 1 293 ? -6.879 -7.673 0.211 1.00 95.56 293 LEU A CA 1
ATOM 2476 C C . LEU A 1 293 ? -6.292 -9.054 -0.083 1.00 95.56 293 LEU A C 1
ATOM 2478 O O . LEU A 1 293 ? -5.274 -9.155 -0.770 1.00 95.56 293 LEU A O 1
ATOM 2482 N N . GLU A 1 294 ? -6.945 -10.111 0.392 1.00 94.88 294 GLU A N 1
ATOM 2483 C CA . GLU A 1 294 ? -6.543 -11.502 0.168 1.00 94.88 294 GLU A CA 1
ATOM 2484 C C . GLU A 1 294 ? -6.533 -11.863 -1.324 1.00 94.88 294 GLU A C 1
ATOM 2486 O O . GLU A 1 294 ? -5.558 -12.438 -1.826 1.00 94.88 294 GLU A O 1
ATOM 2491 N N . LYS A 1 295 ? -7.559 -11.434 -2.071 1.00 93.81 295 LYS A N 1
ATOM 2492 C CA . LYS A 1 295 ? -7.582 -11.540 -3.537 1.00 93.81 295 LYS A CA 1
ATOM 2493 C C . LYS A 1 295 ? -6.406 -10.819 -4.179 1.00 93.81 295 LYS A C 1
ATOM 2495 O O . LYS A 1 295 ? -5.722 -11.397 -5.018 1.00 93.81 295 LYS A O 1
ATOM 2500 N N . ILE A 1 296 ? -6.144 -9.571 -3.781 1.00 96.75 296 ILE A N 1
ATOM 2501 C CA . ILE A 1 296 ? -5.065 -8.765 -4.369 1.00 96.75 296 ILE A CA 1
ATOM 2502 C C . ILE A 1 296 ? -3.697 -9.401 -4.087 1.00 96.75 296 ILE A C 1
ATOM 2504 O O . ILE A 1 296 ? -2.857 -9.439 -4.990 1.00 96.75 296 ILE A O 1
ATOM 2508 N N . VAL A 1 297 ? -3.468 -9.951 -2.884 1.00 96.94 297 VAL A N 1
ATOM 2509 C CA . VAL A 1 297 ? -2.217 -10.667 -2.566 1.00 96.94 297 VAL A CA 1
ATOM 2510 C C . VAL A 1 297 ? -2.079 -11.872 -3.479 1.00 96.94 297 VAL A C 1
ATOM 2512 O O . VAL A 1 297 ? -1.033 -12.067 -4.097 1.00 96.94 297 VAL A O 1
ATOM 2515 N N . THR A 1 298 ? -3.146 -12.660 -3.593 1.00 95.62 298 THR A N 1
ATOM 2516 C CA . THR A 1 298 ? -3.145 -13.886 -4.392 1.00 95.62 298 THR A CA 1
ATOM 2517 C C . THR A 1 298 ? -2.909 -13.584 -5.874 1.00 95.62 298 THR A C 1
ATOM 2519 O O . THR A 1 298 ? -2.071 -14.227 -6.512 1.00 95.62 298 THR A O 1
ATOM 2522 N N . LEU A 1 299 ? -3.562 -12.546 -6.405 1.00 95.62 299 LEU A N 1
ATOM 2523 C CA . LEU A 1 299 ? -3.356 -12.043 -7.760 1.00 95.62 299 LEU A CA 1
ATOM 2524 C C . LEU A 1 299 ? -1.897 -11.643 -7.987 1.00 95.62 299 LEU A C 1
ATOM 2526 O O . LEU A 1 299 ? -1.280 -12.118 -8.939 1.00 95.62 299 LEU A O 1
ATOM 2530 N N . ILE A 1 300 ? -1.326 -10.796 -7.124 1.00 96.56 300 ILE A N 1
ATOM 2531 C CA . ILE A 1 300 ? 0.069 -10.353 -7.259 1.00 96.56 300 ILE A CA 1
ATOM 2532 C C . ILE A 1 300 ? 1.009 -11.558 -7.215 1.00 96.56 300 ILE A C 1
ATOM 2534 O O . ILE A 1 300 ? 1.873 -11.682 -8.081 1.00 96.56 300 ILE A O 1
ATOM 2538 N N . GLY A 1 301 ? 0.808 -12.483 -6.279 1.00 95.75 301 GLY A N 1
ATOM 2539 C CA . GLY A 1 301 ? 1.570 -13.724 -6.242 1.00 95.75 301 GLY A CA 1
ATOM 2540 C C . GLY A 1 301 ? 1.517 -14.481 -7.564 1.00 95.75 301 GLY A C 1
ATOM 2541 O O . GLY A 1 301 ? 2.551 -14.928 -8.055 1.00 95.75 301 GLY A O 1
ATOM 2542 N N . SER A 1 302 ? 0.323 -14.613 -8.152 1.00 95.31 302 SER A N 1
ATOM 2543 C CA . SER A 1 302 ? 0.129 -15.394 -9.377 1.00 95.31 302 SER A CA 1
ATOM 2544 C C . SER A 1 302 ? 0.856 -14.763 -10.568 1.00 95.31 302 SER A C 1
ATOM 2546 O O . SER A 1 302 ? 1.506 -15.467 -11.340 1.00 95.31 302 SER A O 1
ATOM 2548 N N . LEU A 1 303 ? 0.843 -13.428 -10.662 1.00 94.69 303 LEU A N 1
ATOM 2549 C CA . LEU A 1 303 ? 1.501 -12.677 -11.733 1.00 94.69 303 LEU A CA 1
ATOM 2550 C C . LEU A 1 303 ? 3.029 -12.814 -11.692 1.00 94.69 303 LEU A C 1
ATOM 2552 O O . LEU A 1 303 ? 3.664 -12.819 -12.746 1.00 94.69 303 LEU A O 1
ATOM 2556 N N . TYR A 1 304 ? 3.619 -12.942 -10.499 1.00 94.88 304 TYR A N 1
ATOM 2557 C CA . TYR A 1 304 ? 5.076 -12.973 -10.308 1.00 94.88 304 TYR A CA 1
ATOM 2558 C C . TYR A 1 304 ? 5.620 -14.335 -9.866 1.00 94.88 304 TYR A C 1
ATOM 2560 O O . TYR A 1 304 ? 6.797 -14.454 -9.520 1.00 94.88 304 TYR A O 1
ATOM 2568 N N . LEU A 1 305 ? 4.805 -15.390 -9.921 1.00 94.19 305 LEU A N 1
ATOM 2569 C CA . LEU A 1 305 ? 5.206 -16.732 -9.504 1.00 94.19 305 LEU A CA 1
ATOM 2570 C C . LEU A 1 305 ? 6.406 -17.258 -10.305 1.00 94.19 305 LEU A C 1
ATOM 2572 O O . LEU A 1 305 ? 7.311 -17.872 -9.744 1.00 94.19 305 LEU A O 1
ATOM 2576 N N . ASN A 1 306 ? 6.460 -16.983 -11.610 1.00 92.62 306 ASN A N 1
ATOM 2577 C CA . ASN A 1 306 ? 7.588 -17.401 -12.445 1.00 92.62 306 ASN A CA 1
ATOM 2578 C C . ASN A 1 306 ? 8.887 -16.661 -12.094 1.00 92.62 306 ASN A C 1
ATOM 2580 O O . ASN A 1 306 ? 9.945 -17.292 -12.049 1.00 92.62 306 ASN A O 1
ATOM 2584 N N . ASP A 1 307 ? 8.814 -15.366 -11.778 1.00 91.44 307 ASP A N 1
ATOM 2585 C CA . ASP A 1 307 ? 9.974 -14.603 -11.302 1.00 91.44 307 ASP A CA 1
ATOM 2586 C C . ASP A 1 307 ? 10.469 -15.155 -9.956 1.00 91.44 307 ASP A C 1
ATOM 2588 O O . ASP A 1 307 ? 11.674 -15.344 -9.761 1.00 91.44 307 ASP A O 1
ATOM 2592 N N . PHE A 1 308 ? 9.538 -15.499 -9.059 1.00 90.56 308 PHE A N 1
ATOM 2593 C CA . PHE A 1 308 ? 9.839 -16.128 -7.773 1.00 90.56 308 PHE A CA 1
ATOM 2594 C C . PHE A 1 308 ? 10.511 -17.500 -7.942 1.00 90.56 308 PHE A C 1
ATOM 2596 O O . PHE A 1 308 ? 11.521 -17.776 -7.298 1.00 90.56 308 PHE A O 1
ATOM 2603 N N . LYS A 1 309 ? 10.035 -18.352 -8.861 1.00 91.38 309 LYS A N 1
ATOM 2604 C CA . LYS A 1 309 ? 10.674 -19.651 -9.156 1.00 91.38 309 LYS A CA 1
ATOM 2605 C C . LYS A 1 309 ? 12.106 -19.497 -9.665 1.00 91.38 309 LYS A C 1
ATOM 2607 O O . LYS A 1 309 ? 12.987 -20.240 -9.243 1.00 91.38 309 LYS A O 1
ATOM 2612 N N . GLN A 1 310 ? 12.343 -18.557 -10.583 1.00 89.06 310 GLN A N 1
ATOM 2613 C CA . GLN A 1 310 ? 13.647 -18.400 -11.238 1.00 89.06 310 GLN A CA 1
ATOM 2614 C C . GLN A 1 310 ? 14.717 -17.807 -10.319 1.00 89.06 310 GLN A C 1
ATOM 2616 O O . GLN A 1 310 ? 15.897 -18.135 -10.454 1.00 89.06 310 GLN A O 1
ATOM 2621 N N . LYS A 1 311 ? 14.329 -16.894 -9.425 1.00 85.75 311 LYS A N 1
ATOM 2622 C CA . LYS A 1 311 ? 15.265 -16.154 -8.563 1.00 85.75 311 LYS A CA 1
ATOM 2623 C C . LYS A 1 311 ? 15.212 -16.576 -7.101 1.00 85.75 311 LYS A C 1
ATOM 2625 O O . LYS A 1 311 ? 16.060 -16.152 -6.318 1.00 85.75 311 LYS A O 1
ATOM 2630 N N . GLY A 1 312 ? 14.285 -17.462 -6.753 1.00 79.69 312 GLY A N 1
ATOM 2631 C CA . GLY A 1 312 ? 14.130 -17.997 -5.413 1.00 79.69 312 GLY A CA 1
ATOM 2632 C C . GLY A 1 312 ? 13.785 -16.906 -4.404 1.00 79.69 312 GLY A C 1
ATOM 2633 O O . GLY A 1 312 ? 12.913 -16.074 -4.626 1.00 79.69 312 GLY A O 1
ATOM 2634 N N . LEU A 1 313 ? 14.490 -16.927 -3.274 1.00 78.12 313 LEU A N 1
ATOM 2635 C CA . LEU A 1 313 ? 14.193 -16.138 -2.079 1.00 78.12 313 LEU A CA 1
ATOM 2636 C C . LEU A 1 313 ? 14.862 -14.746 -2.059 1.00 78.12 313 LEU A C 1
ATOM 2638 O O . LEU A 1 313 ? 15.029 -14.184 -0.978 1.00 78.12 313 LEU A O 1
ATOM 2642 N N . ASP A 1 314 ? 15.261 -14.182 -3.200 1.00 88.75 314 ASP A N 1
ATOM 2643 C CA . ASP A 1 314 ? 15.771 -12.802 -3.250 1.00 88.75 314 ASP A CA 1
ATOM 2644 C C . ASP A 1 314 ? 14.610 -11.795 -3.121 1.00 88.75 314 ASP A C 1
ATOM 2646 O O . ASP A 1 314 ? 13.961 -11.419 -4.102 1.00 88.75 314 ASP A O 1
ATOM 2650 N N . ASP A 1 315 ? 14.346 -11.374 -1.881 1.00 87.38 315 ASP A N 1
ATOM 2651 C CA . ASP A 1 315 ? 13.254 -10.454 -1.537 1.00 87.38 315 ASP A CA 1
ATOM 2652 C C . ASP A 1 315 ? 13.367 -9.112 -2.239 1.00 87.38 315 ASP A C 1
ATOM 2654 O O . ASP A 1 315 ? 12.367 -8.553 -2.691 1.00 87.38 315 ASP A O 1
ATOM 2658 N N . GLU A 1 316 ? 14.584 -8.579 -2.327 1.00 88.81 316 GLU A N 1
ATOM 2659 C CA . GLU A 1 316 ? 14.804 -7.277 -2.933 1.00 88.81 316 GLU A CA 1
ATOM 2660 C C . GLU A 1 316 ? 14.522 -7.352 -4.432 1.00 88.81 316 GLU A C 1
ATOM 2662 O O . GLU A 1 316 ? 13.841 -6.478 -4.974 1.00 88.81 316 GLU A O 1
ATOM 2667 N N . TYR A 1 317 ? 14.994 -8.400 -5.111 1.00 90.25 317 TYR A N 1
ATOM 2668 C CA . TYR A 1 317 ? 14.683 -8.608 -6.522 1.00 90.25 317 TYR A CA 1
ATOM 2669 C C . TYR A 1 317 ? 13.174 -8.728 -6.753 1.00 90.25 317 TYR A C 1
ATOM 2671 O O . TYR A 1 317 ? 12.632 -8.036 -7.618 1.00 90.25 317 TYR A O 1
ATOM 2679 N N . PHE A 1 318 ? 12.501 -9.573 -5.975 1.00 90.50 318 PHE A N 1
ATOM 2680 C CA . PHE A 1 318 ? 11.088 -9.878 -6.162 1.00 90.50 318 PHE A CA 1
ATOM 2681 C C . PHE A 1 318 ? 10.186 -8.661 -5.910 1.00 90.50 318 PHE A C 1
ATOM 2683 O O . PHE A 1 318 ? 9.395 -8.284 -6.777 1.00 90.50 318 PHE A O 1
ATOM 2690 N N . ILE A 1 319 ? 10.366 -7.969 -4.779 1.00 92.00 319 ILE A N 1
ATOM 2691 C CA . ILE A 1 319 ? 9.627 -6.734 -4.476 1.00 92.00 319 ILE A CA 1
ATOM 2692 C C . ILE A 1 319 ? 9.899 -5.674 -5.546 1.00 92.00 319 ILE A C 1
ATOM 2694 O O . ILE A 1 319 ? 8.978 -4.991 -5.998 1.00 92.00 319 ILE A O 1
ATOM 2698 N N . ASN A 1 320 ? 11.141 -5.576 -6.031 1.00 91.62 320 ASN A N 1
ATOM 2699 C CA . ASN A 1 320 ? 11.447 -4.687 -7.142 1.00 91.62 320 ASN A CA 1
ATOM 2700 C C . ASN A 1 320 ? 10.668 -5.050 -8.409 1.00 91.62 320 ASN A C 1
ATOM 2702 O O . ASN A 1 320 ? 10.245 -4.121 -9.087 1.00 91.62 320 ASN A O 1
ATOM 2706 N N . GLN A 1 321 ? 10.461 -6.330 -8.746 1.00 93.44 321 GLN A N 1
ATOM 2707 C CA . GLN A 1 321 ? 9.636 -6.710 -9.903 1.00 93.44 321 GLN A CA 1
ATOM 2708 C C . GLN A 1 321 ? 8.173 -6.301 -9.722 1.00 93.44 321 GLN A C 1
ATOM 2710 O O . GLN A 1 321 ? 7.609 -5.693 -10.635 1.00 93.44 321 GLN A O 1
ATOM 2715 N N . ILE A 1 322 ? 7.594 -6.527 -8.536 1.00 95.19 322 ILE A N 1
ATOM 2716 C CA . ILE A 1 322 ? 6.215 -6.115 -8.236 1.00 95.19 322 ILE A CA 1
ATOM 2717 C C . ILE A 1 322 ? 6.047 -4.608 -8.441 1.00 95.19 322 ILE A C 1
ATOM 2719 O O . ILE A 1 322 ? 5.188 -4.189 -9.221 1.00 95.19 322 ILE A O 1
ATOM 2723 N N . ILE A 1 323 ? 6.879 -3.784 -7.794 1.00 95.00 323 ILE A N 1
ATOM 2724 C CA . ILE A 1 323 ? 6.784 -2.314 -7.869 1.00 95.00 323 ILE A CA 1
ATOM 2725 C C . ILE A 1 323 ? 6.910 -1.837 -9.319 1.00 95.00 323 ILE A C 1
ATOM 2727 O O . ILE A 1 323 ? 6.192 -0.941 -9.770 1.00 95.00 323 ILE A O 1
ATOM 2731 N N . LYS A 1 324 ? 7.848 -2.444 -10.048 1.00 93.12 324 LYS A N 1
ATOM 2732 C CA . LYS A 1 324 ? 8.221 -2.076 -11.410 1.00 93.12 324 LYS A CA 1
ATOM 2733 C C . LYS A 1 324 ? 7.126 -2.376 -12.426 1.00 93.12 324 LYS A C 1
ATOM 2735 O O . LYS A 1 324 ? 6.968 -1.583 -13.360 1.00 93.12 324 LYS A O 1
ATOM 2740 N N . ASN A 1 325 ? 6.455 -3.515 -12.296 1.00 94.00 325 ASN A N 1
ATOM 2741 C CA . ASN A 1 325 ? 5.663 -4.083 -13.384 1.00 94.00 325 ASN A CA 1
ATOM 2742 C C . ASN A 1 325 ? 4.154 -4.109 -13.081 1.00 94.00 325 ASN A C 1
ATOM 2744 O O . ASN A 1 325 ? 3.359 -4.211 -14.015 1.00 94.00 325 ASN A O 1
ATOM 2748 N N . THR A 1 326 ? 3.741 -3.927 -11.821 1.00 95.75 326 THR A N 1
ATOM 2749 C CA . THR A 1 326 ? 2.318 -3.899 -11.449 1.00 95.75 326 THR A CA 1
ATOM 2750 C C . THR A 1 326 ? 1.706 -2.561 -11.838 1.00 95.75 326 THR A C 1
ATOM 2752 O O . THR A 1 326 ? 2.243 -1.499 -11.517 1.00 95.75 326 THR A O 1
ATOM 2755 N N . LYS A 1 327 ? 0.571 -2.601 -12.541 1.00 95.44 327 LYS A N 1
ATOM 2756 C CA . LYS A 1 327 ? -0.163 -1.410 -12.985 1.00 95.44 327 LYS A CA 1
ATOM 2757 C C . LYS A 1 327 ? -1.603 -1.445 -12.469 1.00 95.44 327 LYS A C 1
ATOM 2759 O O . LYS A 1 327 ? -2.183 -2.532 -12.433 1.00 95.44 327 LYS A O 1
ATOM 2764 N N . PRO A 1 328 ? -2.230 -0.283 -12.201 1.00 95.38 328 PRO A N 1
ATOM 2765 C CA . PRO A 1 328 ? -3.631 -0.236 -11.777 1.00 95.38 328 PRO A CA 1
ATOM 2766 C C . PRO A 1 328 ? -4.584 -0.886 -12.784 1.00 95.38 328 PRO A C 1
ATOM 2768 O O . PRO A 1 328 ? -5.551 -1.528 -12.396 1.00 95.38 328 PRO A O 1
ATOM 2771 N N . SER A 1 329 ? -4.293 -0.771 -14.086 1.00 94.88 329 SER A N 1
ATOM 2772 C CA . SER A 1 329 ? -5.102 -1.391 -15.141 1.00 94.88 329 SER A CA 1
ATOM 2773 C C . SER A 1 329 ? -5.136 -2.916 -15.040 1.00 94.88 329 SER A C 1
ATOM 2775 O O . SER A 1 329 ? -6.178 -3.504 -15.297 1.00 94.88 329 SER A O 1
ATOM 2777 N N . ILE A 1 330 ? -4.019 -3.536 -14.639 1.00 93.44 330 ILE A N 1
ATOM 2778 C CA . ILE A 1 330 ? -3.929 -4.987 -14.446 1.00 93.44 330 ILE A CA 1
ATOM 2779 C C . ILE A 1 330 ? -4.801 -5.371 -13.250 1.00 93.44 330 ILE A C 1
ATOM 2781 O O . ILE A 1 330 ? -5.697 -6.193 -13.397 1.00 93.44 330 ILE A O 1
ATOM 2785 N N . LEU A 1 331 ? -4.618 -4.715 -12.098 1.00 95.12 331 LEU A N 1
ATOM 2786 C CA . LEU A 1 331 ? -5.428 -4.990 -10.903 1.00 95.12 331 LEU A CA 1
ATOM 2787 C C . LEU A 1 331 ? -6.931 -4.826 -11.187 1.00 95.12 331 LEU A C 1
ATOM 2789 O O . LEU A 1 331 ? -7.723 -5.714 -10.886 1.00 95.12 331 LEU A O 1
ATOM 2793 N N . LYS A 1 332 ? -7.315 -3.730 -11.851 1.00 94.56 332 LYS A N 1
ATOM 2794 C CA . LYS A 1 332 ? -8.704 -3.442 -12.226 1.00 94.56 332 LYS A CA 1
ATOM 2795 C C . LYS A 1 332 ? -9.295 -4.491 -13.166 1.00 94.56 332 LYS A C 1
ATOM 2797 O O . LYS A 1 332 ? -10.437 -4.898 -12.969 1.00 94.56 332 LYS A O 1
ATOM 2802 N N . GLU A 1 333 ? -8.554 -4.915 -14.190 1.00 92.62 333 GLU A N 1
ATOM 2803 C CA . GLU A 1 333 ? -9.026 -5.928 -15.137 1.00 92.62 333 GLU A CA 1
ATOM 2804 C C . GLU A 1 333 ? -9.361 -7.237 -14.414 1.00 92.62 333 GLU A C 1
ATOM 2806 O O . GLU A 1 333 ? -10.458 -7.769 -14.591 1.00 92.62 333 GLU A O 1
ATOM 2811 N N . TYR A 1 334 ? -8.456 -7.718 -13.561 1.00 86.56 334 TYR A N 1
ATOM 2812 C CA . TYR A 1 334 ? -8.637 -8.978 -12.843 1.00 86.56 334 TYR A CA 1
ATOM 2813 C C . TYR A 1 334 ? -9.763 -8.911 -11.812 1.00 86.56 334 TYR A C 1
ATOM 2815 O O . TYR A 1 334 ? -10.654 -9.760 -11.839 1.00 86.56 334 TYR A O 1
ATOM 2823 N N . LEU A 1 335 ? -9.793 -7.872 -10.974 1.00 86.69 335 LEU A N 1
ATOM 2824 C CA . LEU A 1 335 ? -10.845 -7.729 -9.963 1.00 86.69 335 LEU A CA 1
ATOM 2825 C C . LEU A 1 335 ? -12.230 -7.572 -10.611 1.00 86.69 335 LEU A C 1
ATOM 2827 O O . LEU A 1 335 ? -13.202 -8.161 -10.150 1.00 86.69 335 LEU A O 1
ATOM 2831 N N . SER A 1 336 ? -12.321 -6.897 -11.765 1.00 85.94 336 SER A N 1
ATOM 2832 C CA . SER A 1 336 ? -13.586 -6.794 -12.508 1.00 85.94 336 SER A CA 1
ATOM 2833 C C . SER A 1 336 ? -14.066 -8.120 -13.115 1.00 85.94 336 SER A C 1
ATOM 2835 O O . SER A 1 336 ? -15.272 -8.319 -13.281 1.00 85.94 336 SER A O 1
ATOM 2837 N N . LYS A 1 337 ? -13.147 -9.030 -13.468 1.00 78.44 337 LYS A N 1
ATOM 2838 C CA . LYS A 1 337 ? -13.482 -10.381 -13.945 1.00 78.44 337 LYS A CA 1
ATOM 2839 C C . LYS A 1 337 ? -13.993 -11.237 -12.790 1.00 78.44 337 LYS A C 1
ATOM 2841 O O . LYS A 1 337 ? -15.008 -11.910 -12.950 1.00 78.44 337 LYS A O 1
ATOM 2846 N N . GLU A 1 338 ? -13.347 -11.162 -11.630 1.00 64.56 338 GLU A N 1
ATOM 2847 C CA . GLU A 1 338 ? -13.800 -11.866 -10.430 1.00 64.56 338 GLU A CA 1
ATOM 2848 C C . GLU A 1 338 ? -15.160 -11.377 -9.934 1.00 64.56 338 GLU A C 1
ATOM 2850 O O . GLU A 1 338 ? -15.987 -12.200 -9.556 1.00 64.56 338 GLU A O 1
ATOM 2855 N N . ASP A 1 339 ? -15.446 -10.074 -9.989 1.00 66.31 339 ASP A N 1
ATOM 2856 C CA . ASP A 1 339 ? -16.762 -9.548 -9.608 1.00 66.31 339 ASP A CA 1
ATOM 2857 C C . ASP A 1 339 ? -17.888 -10.154 -10.462 1.00 66.31 339 ASP A C 1
ATOM 2859 O O . ASP A 1 339 ? -18.968 -10.465 -9.954 1.00 66.31 339 ASP A O 1
ATOM 2863 N N . ARG A 1 340 ? -17.620 -10.413 -11.750 1.00 57.84 340 ARG A N 1
ATOM 2864 C CA . ARG A 1 340 ? -18.559 -11.114 -12.644 1.00 57.84 340 ARG A CA 1
ATOM 2865 C C . ARG A 1 340 ? -18.725 -12.586 -12.268 1.00 57.84 340 ARG A C 1
ATOM 2867 O O . ARG A 1 340 ? -19.841 -13.094 -12.329 1.00 57.84 340 ARG A O 1
ATOM 2874 N N . ILE A 1 341 ? -17.646 -13.258 -11.862 1.00 58.97 341 ILE A N 1
ATOM 2875 C CA . ILE A 1 341 ? -17.699 -14.646 -11.374 1.00 58.97 341 ILE A CA 1
ATOM 2876 C C . ILE A 1 341 ? -18.482 -14.703 -10.057 1.00 58.97 341 ILE A C 1
ATOM 2878 O O . ILE A 1 341 ? -19.394 -15.511 -9.936 1.00 58.97 341 ILE A O 1
ATOM 2882 N N . ARG A 1 342 ? -18.239 -13.782 -9.114 1.00 56.16 342 ARG A N 1
ATOM 2883 C CA . ARG A 1 342 ? -18.989 -13.661 -7.851 1.00 56.16 342 ARG A CA 1
ATOM 2884 C C . ARG A 1 342 ? -20.483 -13.444 -8.064 1.00 56.16 342 ARG A C 1
ATOM 2886 O O . ARG A 1 342 ? -21.273 -14.056 -7.353 1.00 56.16 342 ARG A O 1
ATOM 2893 N N . LEU A 1 343 ? -20.883 -12.614 -9.026 1.00 50.59 343 LEU A N 1
ATOM 2894 C CA . LEU A 1 343 ? -22.297 -12.431 -9.382 1.00 50.59 343 LEU A CA 1
ATOM 2895 C C . LEU A 1 343 ? -22.956 -13.734 -9.866 1.00 50.59 343 LEU A C 1
ATOM 2897 O O . LEU A 1 343 ? -24.131 -13.959 -9.584 1.00 50.59 343 LEU A O 1
ATOM 2901 N N . ASN A 1 344 ? -22.195 -14.610 -10.525 1.00 44.59 344 ASN A N 1
ATOM 2902 C CA . ASN A 1 344 ? -22.687 -15.897 -11.015 1.00 44.59 344 ASN A CA 1
ATOM 2903 C C . ASN A 1 344 ? -22.597 -17.023 -9.962 1.00 44.59 344 ASN A C 1
ATOM 2905 O O . ASN A 1 344 ? -23.483 -17.873 -9.898 1.00 44.59 344 ASN A O 1
ATOM 2909 N N . GLU A 1 345 ? -21.578 -17.012 -9.098 1.00 50.69 345 GLU A N 1
ATOM 2910 C CA . GLU A 1 345 ? -21.271 -18.085 -8.140 1.00 50.69 345 GLU A CA 1
ATOM 2911 C C . GLU A 1 345 ? -21.763 -17.836 -6.705 1.00 50.69 345 GLU A C 1
ATOM 2913 O O . GLU A 1 345 ? -21.881 -18.792 -5.931 1.00 50.69 345 GLU A O 1
ATOM 2918 N N . LYS A 1 346 ? -22.157 -16.604 -6.333 1.00 44.56 346 LYS A N 1
ATOM 2919 C CA . LYS A 1 346 ? -22.839 -16.332 -5.045 1.00 44.56 346 LYS A CA 1
ATOM 2920 C C . LYS A 1 346 ? -24.143 -17.118 -4.863 1.00 44.56 346 LYS A C 1
ATOM 2922 O O . LYS A 1 346 ? -24.644 -17.183 -3.749 1.00 44.56 346 LYS A O 1
ATOM 2927 N N . ARG A 1 347 ? -24.669 -17.773 -5.905 1.00 42.69 347 ARG A N 1
ATOM 2928 C CA . ARG A 1 347 ? -25.786 -18.721 -5.769 1.00 42.69 347 ARG A CA 1
ATOM 2929 C C . ARG A 1 347 ? -25.382 -20.133 -5.321 1.00 42.69 347 ARG A C 1
ATOM 2931 O O . ARG A 1 347 ? -26.282 -20.884 -4.965 1.00 42.69 347 ARG A O 1
ATOM 2938 N N . GLN A 1 348 ? -24.103 -20.533 -5.347 1.00 40.72 348 GLN A N 1
ATOM 2939 C CA . GLN A 1 348 ? -23.734 -21.947 -5.125 1.00 40.72 348 GLN A CA 1
ATOM 2940 C C . GLN A 1 348 ? -22.450 -22.199 -4.317 1.00 40.72 348 GLN A C 1
ATOM 2942 O O . GLN A 1 348 ? -22.399 -23.190 -3.588 1.00 40.72 348 GLN A O 1
ATOM 2947 N N . THR A 1 349 ? -21.429 -21.342 -4.399 1.00 41.78 349 THR A N 1
ATOM 2948 C CA . THR A 1 349 ? -20.105 -21.663 -3.821 1.00 41.78 349 THR A CA 1
ATOM 2949 C C . THR A 1 349 ? -19.934 -21.136 -2.393 1.00 41.78 349 THR A C 1
ATOM 2951 O O . THR A 1 349 ? -19.330 -21.809 -1.560 1.00 41.78 349 THR A O 1
ATOM 2954 N N . TYR A 1 350 ? -20.520 -19.974 -2.085 1.00 44.62 350 TYR A N 1
ATOM 2955 C CA . TYR A 1 350 ? -20.329 -19.305 -0.792 1.00 44.62 350 TYR A CA 1
ATOM 2956 C C . TYR A 1 350 ? -21.092 -19.953 0.362 1.00 44.62 350 TYR A C 1
ATOM 2958 O O . TYR A 1 350 ? -20.522 -20.051 1.439 1.00 44.62 350 TYR A O 1
ATOM 2966 N N . ALA A 1 351 ? -22.277 -20.527 0.123 1.00 45.84 351 ALA A N 1
ATOM 2967 C CA . ALA A 1 351 ? -22.954 -21.332 1.142 1.00 45.84 351 ALA A CA 1
ATOM 2968 C C . ALA A 1 351 ? -22.041 -22.470 1.635 1.00 45.84 351 ALA A C 1
ATOM 2970 O O . ALA A 1 351 ? -21.847 -22.634 2.824 1.00 45.84 351 ALA A O 1
ATOM 2971 N N . LYS A 1 352 ? -21.342 -23.177 0.736 1.00 46.16 352 LYS A N 1
ATOM 2972 C CA . LYS A 1 352 ? -20.505 -24.323 1.126 1.00 46.16 352 LYS A CA 1
ATOM 2973 C C . LYS A 1 352 ? -19.168 -23.955 1.769 1.00 46.16 352 LYS A C 1
ATOM 2975 O O . LYS A 1 352 ? -18.712 -24.693 2.633 1.00 46.16 352 LYS A O 1
ATOM 2980 N N . SER A 1 353 ? -18.493 -22.883 1.346 1.00 45.50 353 SER A N 1
ATOM 2981 C CA . SER A 1 353 ? -17.208 -22.502 1.959 1.00 45.50 353 SER A CA 1
ATOM 2982 C C . SER A 1 353 ? -17.389 -21.763 3.280 1.00 45.50 353 SER A C 1
ATOM 2984 O O . SER A 1 353 ? -16.588 -21.959 4.189 1.00 45.50 353 SER A O 1
ATOM 2986 N N . GLU A 1 354 ? -18.438 -20.946 3.387 1.00 44.47 354 GLU A N 1
ATOM 2987 C CA . GLU A 1 354 ? -18.829 -20.303 4.638 1.00 44.47 354 GLU A CA 1
ATOM 2988 C C . GLU A 1 354 ? -19.359 -21.357 5.614 1.00 44.47 354 GLU A C 1
ATOM 2990 O O . GLU A 1 354 ? -18.934 -21.334 6.756 1.00 44.47 354 GLU A O 1
ATOM 2995 N N . ASP A 1 355 ? -20.110 -22.371 5.159 1.00 49.75 355 ASP A N 1
ATOM 2996 C CA . ASP A 1 355 ? -20.496 -23.523 5.988 1.00 49.75 355 ASP A CA 1
ATOM 2997 C C . ASP A 1 355 ? -19.294 -24.351 6.447 1.00 49.75 355 ASP A C 1
ATOM 2999 O O . ASP A 1 355 ? -19.298 -24.807 7.577 1.00 49.75 355 ASP A O 1
ATOM 3003 N N . ILE A 1 356 ? -18.259 -24.562 5.622 1.00 51.25 356 ILE A N 1
ATOM 3004 C CA . ILE A 1 356 ? -17.051 -25.308 6.035 1.00 51.25 356 ILE A CA 1
ATOM 3005 C C . ILE A 1 356 ? -16.211 -24.487 7.019 1.00 51.25 356 ILE A C 1
ATOM 3007 O O . ILE A 1 356 ? -15.715 -25.036 8.002 1.00 51.25 356 ILE A O 1
ATOM 3011 N N . PHE A 1 357 ? -16.053 -23.184 6.775 1.00 50.84 357 PHE A N 1
ATOM 3012 C CA . PHE A 1 357 ? -15.327 -22.293 7.675 1.00 50.84 357 PHE A CA 1
ATOM 3013 C C . PHE A 1 357 ? -16.087 -22.093 8.991 1.00 50.84 357 PHE A C 1
ATOM 3015 O O . PHE A 1 357 ? -15.487 -22.245 10.051 1.00 50.84 357 PHE A O 1
ATOM 3022 N N . LEU A 1 358 ? -17.402 -21.855 8.940 1.00 49.34 358 LEU A N 1
ATOM 3023 C CA . LEU A 1 358 ? -18.288 -21.842 10.103 1.00 49.34 358 LEU A CA 1
ATOM 3024 C C . LEU A 1 358 ? -18.272 -23.199 10.793 1.00 49.34 358 LEU A C 1
ATOM 3026 O O . LEU A 1 358 ? -18.067 -23.197 11.989 1.00 49.34 358 LEU A O 1
ATOM 3030 N N . LEU A 1 359 ? -18.345 -24.348 10.108 1.00 52.12 359 LEU A N 1
ATOM 3031 C CA . LEU A 1 359 ? -18.230 -25.660 10.765 1.00 52.12 359 LEU A CA 1
ATOM 3032 C C . LEU A 1 359 ? -16.904 -25.800 11.508 1.00 52.12 359 LEU A C 1
ATOM 3034 O O . LEU A 1 359 ? -16.890 -26.250 12.644 1.00 52.12 359 LEU A O 1
ATOM 3038 N N . GLN A 1 360 ? -15.781 -25.446 10.883 1.00 50.47 360 GLN A N 1
ATOM 3039 C CA . GLN A 1 360 ? -14.460 -25.583 11.502 1.00 50.47 360 GLN A CA 1
ATOM 3040 C C . GLN A 1 360 ? -14.255 -24.582 12.644 1.00 50.47 360 GLN A C 1
ATOM 3042 O O . GLN A 1 360 ? -13.606 -24.899 13.642 1.00 50.47 360 GLN A O 1
ATOM 3047 N N . PHE A 1 361 ? -14.809 -23.379 12.519 1.00 46.41 361 PHE A N 1
ATOM 3048 C CA . PHE A 1 361 ? -14.786 -22.349 13.550 1.00 46.41 361 PHE A CA 1
ATOM 3049 C C . PHE A 1 361 ? -15.720 -22.703 14.716 1.00 46.41 361 PHE A C 1
ATOM 3051 O O . PHE A 1 361 ? -15.332 -22.594 15.876 1.00 46.41 361 PHE A O 1
ATOM 3058 N N . GLN A 1 362 ? -16.909 -23.215 14.418 1.00 47.00 362 GLN A N 1
ATOM 3059 C CA . GLN A 1 362 ? -17.937 -23.646 15.358 1.00 47.00 362 GLN A CA 1
ATOM 3060 C C . GLN A 1 362 ? -17.512 -24.926 16.077 1.00 47.00 362 GLN A C 1
ATOM 3062 O O . GLN A 1 362 ? -17.592 -24.954 17.288 1.00 47.00 362 GLN A O 1
ATOM 3067 N N . GLN A 1 363 ? -16.859 -25.886 15.413 1.00 51.31 363 GLN A N 1
ATOM 3068 C CA . GLN A 1 363 ? -16.208 -27.031 16.072 1.00 51.31 363 GLN A CA 1
ATOM 3069 C C . GLN A 1 363 ? -15.106 -26.607 17.058 1.00 51.31 363 GLN A C 1
ATOM 3071 O O . GLN A 1 363 ? -14.929 -27.236 18.100 1.00 51.31 363 GLN A O 1
ATOM 3076 N N . ARG A 1 364 ? -14.359 -25.531 16.770 1.00 51.88 364 ARG A N 1
ATOM 3077 C CA . ARG A 1 364 ? -13.356 -24.983 17.705 1.00 51.88 364 ARG A CA 1
ATOM 3078 C C . ARG A 1 364 ? -14.000 -24.223 18.863 1.00 51.88 364 ARG A C 1
ATOM 3080 O O . ARG A 1 364 ? -13.530 -24.344 19.992 1.00 51.88 364 ARG A O 1
ATOM 3087 N N . MET A 1 365 ? -15.058 -23.462 18.591 1.00 43.44 365 MET A N 1
ATOM 3088 C CA . MET A 1 365 ? -15.846 -22.761 19.608 1.00 43.44 365 MET A CA 1
ATOM 3089 C C . MET A 1 365 ? -16.605 -23.739 20.506 1.00 43.44 365 MET A C 1
ATOM 3091 O O . MET A 1 365 ? -16.647 -23.525 21.712 1.00 43.44 365 MET A O 1
ATOM 3095 N N . ASP A 1 366 ? -17.120 -24.836 19.955 1.00 50.75 366 ASP A N 1
ATOM 3096 C CA . ASP A 1 366 ? -17.775 -25.923 20.678 1.00 50.75 366 ASP A CA 1
ATOM 3097 C C . ASP A 1 366 ? -16.762 -26.645 21.561 1.00 50.75 366 ASP A C 1
ATOM 3099 O O . ASP A 1 366 ? -17.019 -26.802 22.745 1.00 50.75 366 ASP A O 1
ATOM 3103 N N . HIS A 1 367 ? -15.545 -26.927 21.085 1.00 54.22 367 HIS A N 1
ATOM 3104 C CA . HIS A 1 367 ? -14.489 -27.457 21.957 1.00 54.22 367 HIS A CA 1
ATOM 3105 C C . HIS A 1 367 ? -14.054 -26.483 23.066 1.00 54.22 367 HIS A C 1
ATOM 3107 O O . HIS A 1 367 ? -13.761 -26.905 24.189 1.00 54.22 367 HIS A O 1
ATOM 3113 N N . GLN A 1 368 ? -14.017 -25.173 22.801 1.00 54.50 368 GLN A N 1
ATOM 3114 C CA . GLN A 1 368 ? -13.728 -24.170 23.833 1.00 54.50 368 GLN A CA 1
ATOM 3115 C C . GLN A 1 368 ? -14.889 -23.995 24.823 1.00 54.50 368 GLN A C 1
ATOM 3117 O O . GLN A 1 368 ? -14.644 -23.814 26.017 1.00 54.50 368 GLN A O 1
ATOM 3122 N N . ASN A 1 369 ? -16.137 -24.088 24.363 1.00 57.41 369 ASN A N 1
ATOM 3123 C CA . ASN A 1 369 ? -17.331 -24.057 25.204 1.00 57.41 369 ASN A CA 1
ATOM 3124 C C . ASN A 1 369 ? -17.469 -25.336 26.031 1.00 57.41 369 ASN A C 1
ATOM 3126 O O . ASN A 1 369 ? -17.739 -25.234 27.220 1.00 57.41 369 ASN A O 1
ATOM 3130 N N . GLU A 1 370 ? -17.189 -26.510 25.468 1.00 58.50 370 GLU A N 1
ATOM 3131 C CA . GLU A 1 370 ? -17.079 -27.782 26.191 1.00 58.50 370 GLU A CA 1
ATOM 3132 C C . GLU A 1 370 ? -15.998 -27.689 27.272 1.00 58.50 370 GLU A C 1
ATOM 3134 O O . GLU A 1 370 ? -16.231 -28.055 28.419 1.00 58.50 370 GLU A O 1
ATOM 3139 N N . THR A 1 371 ? -14.834 -27.110 26.956 1.00 60.50 371 THR A N 1
ATOM 3140 C CA . THR A 1 371 ? -13.761 -26.904 27.942 1.00 60.50 371 THR A CA 1
ATOM 3141 C C . THR A 1 371 ? -14.194 -25.943 29.055 1.00 60.50 371 THR A C 1
ATOM 3143 O O . THR A 1 371 ? -13.944 -26.213 30.229 1.00 60.50 371 THR A O 1
ATOM 3146 N N . LYS A 1 372 ? -14.897 -24.850 28.728 1.00 63.97 372 LYS A N 1
ATOM 3147 C CA . LYS A 1 372 ? -15.461 -23.922 29.725 1.00 63.97 372 LYS A CA 1
ATOM 3148 C C . LYS A 1 372 ? -16.560 -24.566 30.571 1.00 63.97 372 LYS A C 1
ATOM 3150 O O . LYS A 1 372 ? -16.594 -24.330 31.773 1.00 63.97 372 LYS A O 1
ATOM 3155 N N . GLN A 1 373 ? -17.421 -25.391 29.980 1.00 61.69 373 GLN A N 1
ATOM 3156 C CA . GLN A 1 373 ? -18.469 -26.128 30.692 1.00 61.69 373 GLN A CA 1
ATOM 3157 C C . GLN A 1 373 ? -17.871 -27.176 31.637 1.00 61.69 373 GLN A C 1
ATOM 3159 O O . GLN A 1 373 ? -18.328 -27.300 32.770 1.00 61.69 373 GLN A O 1
ATOM 3164 N N . VAL A 1 374 ? -16.802 -27.867 31.223 1.00 65.75 374 VAL A N 1
ATOM 3165 C CA . VAL A 1 374 ? -16.032 -28.773 32.091 1.00 65.75 374 VAL A CA 1
ATOM 3166 C C . VAL A 1 374 ? -15.376 -28.005 33.239 1.00 65.75 374 VAL A C 1
ATOM 3168 O O . VAL A 1 374 ? -15.472 -28.435 34.383 1.00 65.75 374 VAL A O 1
ATOM 3171 N N . LEU A 1 375 ? -14.747 -26.857 32.973 1.00 65.69 375 LEU A N 1
ATOM 3172 C CA . LEU A 1 375 ? -14.136 -26.029 34.021 1.00 65.69 375 LEU A CA 1
ATOM 3173 C C . LEU A 1 375 ? -15.175 -25.480 35.009 1.00 65.69 375 LEU A C 1
ATOM 3175 O O . LEU A 1 375 ? -14.920 -25.482 36.209 1.00 65.69 375 LEU A O 1
ATOM 3179 N N . TYR A 1 376 ? -16.354 -25.081 34.528 1.00 68.69 376 TYR A N 1
ATOM 3180 C CA . TYR A 1 376 ? -17.470 -24.643 35.369 1.00 68.69 376 TYR A CA 1
ATOM 3181 C C . TYR A 1 376 ? -18.002 -25.779 36.259 1.00 68.69 376 TYR A C 1
ATOM 3183 O O . TYR A 1 376 ? -18.173 -25.600 37.462 1.00 68.69 376 TYR A O 1
ATOM 3191 N N . LEU A 1 377 ? -18.174 -26.979 35.692 1.00 67.50 377 LEU A N 1
ATOM 3192 C CA . LEU A 1 377 ? -18.536 -28.192 36.433 1.00 67.50 377 LEU A CA 1
ATOM 3193 C C . LEU A 1 377 ? -17.520 -28.538 37.531 1.00 67.50 377 LEU A C 1
ATOM 3195 O O . LEU A 1 377 ? -17.908 -28.930 38.633 1.00 67.50 377 LEU A O 1
ATOM 3199 N N . LEU A 1 378 ? -16.225 -28.409 37.229 1.00 69.56 378 LEU A N 1
ATOM 3200 C CA . LEU A 1 378 ? -15.147 -28.668 38.181 1.00 69.56 378 LEU A CA 1
ATOM 3201 C C . LEU A 1 378 ? -15.125 -27.622 39.305 1.00 69.56 378 LEU A C 1
ATOM 3203 O O . LEU A 1 378 ? -14.949 -27.998 40.462 1.00 69.56 378 LEU A O 1
ATOM 3207 N N . ASP A 1 379 ? -15.352 -26.346 38.995 1.00 71.75 379 ASP A N 1
ATOM 3208 C CA . ASP A 1 379 ? -15.421 -25.270 39.991 1.00 71.75 379 ASP A CA 1
ATOM 3209 C C . ASP A 1 379 ? -16.591 -25.469 40.973 1.00 71.75 379 ASP A C 1
ATOM 3211 O O . ASP A 1 379 ? -16.394 -25.510 42.191 1.00 71.75 379 ASP A O 1
ATOM 3215 N N . ASP A 1 380 ? -17.804 -25.703 40.466 1.00 68.19 380 ASP A N 1
ATOM 3216 C CA . ASP A 1 380 ? -18.990 -25.865 41.319 1.00 68.19 380 ASP A CA 1
ATOM 3217 C C . ASP A 1 380 ? -18.959 -27.156 42.155 1.00 68.19 380 ASP A C 1
ATOM 3219 O O . ASP A 1 380 ? -19.314 -27.148 43.339 1.00 68.19 380 ASP A O 1
ATOM 3223 N N . CYS A 1 381 ? -18.506 -28.275 41.581 1.00 70.94 381 CYS A N 1
ATOM 3224 C CA . CYS A 1 381 ? -18.554 -29.564 42.278 1.00 70.94 381 CYS A CA 1
ATOM 3225 C C . CYS A 1 381 ? -17.329 -29.822 43.168 1.00 70.94 381 CYS A C 1
ATOM 3227 O O . CYS A 1 381 ? -17.468 -30.423 44.236 1.00 70.94 381 CYS A O 1
ATOM 3229 N N . LEU A 1 382 ? -16.125 -29.408 42.752 1.00 68.56 382 LEU A N 1
ATOM 3230 C CA . LEU A 1 382 ? -14.897 -29.706 43.501 1.00 68.56 382 LEU A CA 1
ATOM 3231 C C . LEU A 1 382 ? -14.514 -28.583 44.458 1.00 68.56 382 LEU A C 1
ATOM 3233 O O . LEU A 1 382 ? -14.198 -28.869 45.613 1.00 68.56 382 LEU A O 1
ATOM 3237 N N . LEU A 1 383 ? -14.558 -27.326 44.008 1.00 69.38 383 LEU A N 1
ATOM 3238 C CA . LEU A 1 383 ? -14.107 -26.194 44.820 1.00 69.38 383 LEU A CA 1
ATOM 3239 C C . LEU A 1 383 ? -15.203 -25.715 45.774 1.00 69.38 383 LEU A C 1
ATOM 3241 O O . LEU A 1 383 ? -14.939 -25.540 46.963 1.00 69.38 383 LEU A O 1
ATOM 3245 N N . LYS A 1 384 ? -16.448 -25.591 45.298 1.00 75.62 384 LYS A N 1
ATOM 3246 C CA . LYS A 1 384 ? -17.584 -25.152 46.136 1.00 75.62 384 LYS A CA 1
ATOM 3247 C C . LYS A 1 384 ? -18.267 -26.285 46.905 1.00 75.62 384 LYS A C 1
ATOM 3249 O O . LYS A 1 384 ? -19.189 -26.024 47.675 1.00 75.62 384 LYS A O 1
ATOM 3254 N N . ARG A 1 385 ? -17.803 -27.530 46.726 1.00 76.62 385 ARG A N 1
ATOM 3255 C CA . ARG A 1 385 ? -18.292 -28.743 47.413 1.00 76.62 385 ARG A CA 1
ATOM 3256 C C . ARG A 1 385 ? -19.808 -28.965 47.277 1.00 76.62 385 ARG A C 1
ATOM 3258 O O . ARG A 1 385 ? -20.425 -29.543 48.170 1.00 76.62 385 ARG A O 1
ATOM 3265 N N . GLN A 1 386 ? -20.428 -28.518 46.184 1.00 74.88 386 GLN A N 1
ATOM 3266 C CA . GLN A 1 386 ? -21.865 -28.705 45.986 1.00 74.88 386 GLN A CA 1
ATOM 3267 C C . GLN A 1 386 ? -22.178 -30.097 45.414 1.00 74.88 386 GLN A C 1
ATOM 3269 O O . GLN A 1 386 ? -21.436 -30.600 44.565 1.00 74.88 386 GLN A O 1
ATOM 3274 N N . PRO A 1 387 ? -23.282 -30.744 45.838 1.00 80.75 387 PRO A N 1
ATOM 3275 C CA . PRO A 1 387 ? -23.722 -31.989 45.227 1.00 80.75 387 PRO A CA 1
ATOM 3276 C C . PRO A 1 387 ? -24.121 -31.764 43.763 1.00 80.75 387 PRO A C 1
ATOM 3278 O O . PRO A 1 387 ? -24.657 -30.720 43.390 1.00 80.75 387 PRO A O 1
ATOM 3281 N N . LEU A 1 388 ? -23.901 -32.778 42.923 1.00 82.00 388 LEU A N 1
ATOM 3282 C CA . LEU A 1 388 ? -24.297 -32.746 41.514 1.00 82.00 388 LEU A CA 1
ATOM 3283 C C . LEU A 1 388 ? -25.812 -32.582 41.375 1.00 82.00 388 LEU A C 1
ATOM 3285 O O . LEU A 1 388 ? -26.577 -33.513 41.646 1.00 82.00 388 LEU A O 1
ATOM 3289 N N . ASN A 1 389 ? -26.239 -31.420 40.887 1.00 85.19 389 ASN A N 1
ATOM 3290 C CA . ASN A 1 389 ? -27.624 -31.185 40.507 1.00 85.19 389 ASN A CA 1
ATOM 3291 C C . ASN A 1 389 ? -27.937 -31.828 39.134 1.00 85.19 389 ASN A C 1
ATOM 3293 O O . ASN A 1 389 ? -27.064 -32.370 38.447 1.00 85.19 389 ASN A O 1
ATOM 3297 N N . ASN A 1 390 ? -29.206 -31.790 38.725 1.00 80.75 390 ASN A N 1
ATOM 3298 C CA . ASN A 1 390 ? -29.639 -32.382 37.454 1.00 80.75 390 ASN A CA 1
ATOM 3299 C C . ASN A 1 390 ? -29.009 -31.697 36.232 1.00 80.75 390 ASN A C 1
ATOM 3301 O O . ASN A 1 390 ? -28.725 -32.370 35.244 1.00 80.75 390 ASN A O 1
ATOM 3305 N N . HIS A 1 391 ? -28.732 -30.394 36.318 1.00 76.88 391 HIS A N 1
ATOM 3306 C CA . HIS A 1 391 ? -28.058 -29.653 35.256 1.00 76.88 391 HIS A CA 1
ATOM 3307 C C . HIS A 1 391 ? -26.616 -30.143 35.061 1.00 76.88 391 HIS A C 1
ATOM 3309 O O . HIS A 1 391 ? -26.196 -30.400 33.936 1.00 76.88 391 HIS A O 1
ATOM 3315 N N . HIS A 1 392 ? -25.890 -30.396 36.152 1.00 81.25 392 HIS A N 1
ATOM 3316 C CA . HIS A 1 392 ? -24.539 -30.946 36.098 1.00 81.25 392 HIS A CA 1
ATOM 3317 C C . HIS A 1 392 ? -24.513 -32.347 35.485 1.00 81.25 392 HIS A C 1
ATOM 3319 O O . HIS A 1 392 ? -23.674 -32.637 34.638 1.00 81.25 392 HIS A O 1
ATOM 3325 N N . LYS A 1 393 ? -25.459 -33.215 35.866 1.00 84.06 393 LYS A N 1
ATOM 3326 C CA . LYS A 1 393 ? -25.582 -34.561 35.280 1.00 84.06 393 LYS A CA 1
ATOM 3327 C C . LYS A 1 393 ? -25.866 -34.501 33.779 1.00 84.06 393 LYS A C 1
ATOM 3329 O O . LYS A 1 393 ? -25.304 -35.289 33.021 1.00 84.06 393 LYS A O 1
ATOM 3334 N N . GLN A 1 394 ? -26.699 -33.552 33.355 1.00 77.88 394 GLN A N 1
ATOM 3335 C CA . GLN A 1 394 ? -27.004 -33.328 31.947 1.00 77.88 394 GLN A CA 1
ATOM 3336 C C . GLN A 1 394 ? -25.770 -32.844 31.174 1.00 77.88 394 GLN A C 1
ATOM 3338 O O . GLN A 1 394 ? -25.459 -33.420 30.135 1.00 77.88 394 GLN A O 1
ATOM 3343 N N . LEU A 1 395 ? -25.018 -31.876 31.706 1.00 76.44 395 LEU A N 1
ATOM 3344 C CA . LEU A 1 395 ? -23.763 -31.419 31.099 1.00 76.44 395 LEU A CA 1
ATOM 3345 C C . LEU A 1 395 ? -22.727 -32.550 31.006 1.00 76.44 395 LEU A C 1
ATOM 3347 O O . LEU A 1 395 ? -22.129 -32.743 29.955 1.00 76.44 395 LEU A O 1
ATOM 3351 N N . ILE A 1 396 ? -22.563 -33.362 32.059 1.00 80.81 396 ILE A N 1
ATOM 3352 C CA . ILE A 1 396 ? -21.644 -34.514 32.036 1.00 80.81 396 ILE A CA 1
ATOM 3353 C C . ILE A 1 396 ? -22.039 -35.506 30.935 1.00 80.81 396 ILE A C 1
ATOM 3355 O O . ILE A 1 396 ? -21.168 -36.001 30.225 1.00 80.81 396 ILE A O 1
ATOM 3359 N N . SER A 1 397 ? -23.337 -35.764 30.742 1.00 83.62 397 SER A N 1
ATOM 3360 C CA . SER A 1 397 ? -23.812 -36.692 29.704 1.00 83.62 397 SER A CA 1
ATOM 3361 C C . SER A 1 397 ? -23.528 -36.231 28.268 1.00 83.62 397 SER A C 1
ATOM 3363 O O . SER A 1 397 ? -23.512 -37.061 27.362 1.00 83.62 397 SER A O 1
ATOM 3365 N N . GLN A 1 398 ? -23.275 -34.933 28.064 1.00 80.94 398 GLN A N 1
ATOM 3366 C CA . GLN A 1 398 ? -22.945 -34.347 26.760 1.00 80.94 398 GLN A CA 1
ATOM 3367 C C . GLN A 1 398 ? -21.447 -34.430 26.422 1.00 80.94 398 GLN A C 1
ATOM 3369 O O . GLN A 1 398 ? -21.074 -34.230 25.271 1.00 80.94 398 GLN A O 1
ATOM 3374 N N . LEU A 1 399 ? -20.587 -34.754 27.393 1.00 80.00 399 LEU A N 1
ATOM 3375 C CA . LEU A 1 399 ? -19.140 -34.874 27.190 1.00 80.00 399 LEU A CA 1
ATOM 3376 C C . LEU A 1 399 ? -18.757 -36.210 26.546 1.00 80.00 399 LEU A C 1
ATOM 3378 O O . LEU A 1 399 ? -19.499 -37.189 26.625 1.00 80.00 399 LEU A O 1
ATOM 3382 N N . ASN A 1 400 ? -17.554 -36.300 25.972 1.00 85.19 400 ASN A N 1
ATOM 3383 C CA . ASN A 1 400 ? -17.055 -37.580 25.461 1.00 85.19 400 ASN A CA 1
ATOM 3384 C C . ASN A 1 400 ? -16.692 -38.558 26.601 1.00 85.19 400 ASN A C 1
ATOM 3386 O O . ASN A 1 400 ? -16.416 -38.152 27.730 1.00 85.19 400 ASN A O 1
ATOM 3390 N N . GLN A 1 401 ? -16.645 -39.864 26.304 1.00 83.94 401 GLN A N 1
ATOM 3391 C CA . GLN A 1 401 ? -16.420 -40.920 27.311 1.00 83.94 401 GLN A CA 1
ATOM 3392 C C . GLN A 1 401 ? -15.154 -40.709 28.157 1.00 83.94 401 GLN A C 1
ATOM 3394 O O . GLN A 1 401 ? -15.162 -40.964 29.360 1.00 83.94 401 GLN A O 1
ATOM 3399 N N . LYS A 1 402 ? -14.068 -40.210 27.552 1.00 79.56 402 LYS A N 1
ATOM 3400 C CA . LYS A 1 402 ? -12.808 -39.965 28.264 1.00 79.56 402 LYS A CA 1
ATOM 3401 C C . LYS A 1 402 ? -12.952 -38.827 29.280 1.00 79.56 402 LYS A C 1
ATOM 3403 O O . LYS A 1 402 ? -12.457 -38.943 30.395 1.00 79.56 402 LYS A O 1
ATOM 3408 N N . GLN A 1 403 ? -13.646 -37.749 28.917 1.00 78.56 403 GLN A N 1
ATOM 3409 C CA . GLN A 1 403 ? -13.929 -36.619 29.809 1.00 78.56 403 GLN A CA 1
ATOM 3410 C C . GLN A 1 403 ? -14.905 -36.999 30.926 1.00 78.56 403 GLN A C 1
ATOM 3412 O O . GLN A 1 403 ? -14.668 -36.644 32.080 1.00 78.56 403 GLN A O 1
ATOM 3417 N N . GLN A 1 404 ? -15.956 -37.761 30.606 1.00 85.62 404 GLN A N 1
ATOM 3418 C CA . GLN A 1 404 ? -16.882 -38.297 31.607 1.00 85.62 404 GLN A CA 1
ATOM 3419 C C . GLN A 1 404 ? -16.128 -39.105 32.667 1.00 85.62 404 GLN A C 1
ATOM 3421 O O . GLN A 1 404 ? -16.323 -38.884 33.861 1.00 85.62 404 GLN A O 1
ATOM 3426 N N . GLN A 1 405 ? -15.215 -39.980 32.233 1.00 86.12 405 GLN A N 1
ATOM 3427 C CA . GLN A 1 405 ? -14.403 -40.789 33.136 1.00 86.12 405 GLN A CA 1
ATOM 3428 C C . GLN A 1 405 ? -13.517 -39.926 34.047 1.00 86.12 405 GLN A C 1
ATOM 3430 O O . GLN A 1 405 ? -13.514 -40.137 35.256 1.00 86.12 405 GLN A O 1
ATOM 3435 N N . ILE A 1 406 ? -12.847 -38.902 33.502 1.00 81.69 406 ILE A N 1
ATOM 3436 C CA . ILE A 1 406 ? -12.022 -37.967 34.290 1.00 81.69 406 ILE A CA 1
ATOM 3437 C C . ILE A 1 406 ? -12.857 -37.256 35.363 1.00 81.69 406 ILE A C 1
ATOM 3439 O O . ILE A 1 406 ? -12.439 -37.183 36.517 1.00 81.69 406 ILE A O 1
ATOM 3443 N N . ILE A 1 407 ? -14.043 -36.749 35.011 1.00 83.81 407 ILE A N 1
ATOM 3444 C CA . ILE A 1 407 ? -14.922 -36.066 35.972 1.00 83.81 407 ILE A CA 1
ATOM 3445 C C . ILE A 1 407 ? -15.399 -37.040 37.054 1.00 83.81 407 ILE A C 1
ATOM 3447 O O . ILE A 1 407 ? -15.360 -36.704 38.236 1.00 83.81 407 ILE A O 1
ATOM 3451 N N . ILE A 1 408 ? -15.799 -38.259 36.680 1.00 87.44 408 ILE A N 1
ATOM 3452 C CA . ILE A 1 408 ? -16.212 -39.302 37.630 1.00 87.44 408 ILE A CA 1
ATOM 3453 C C . ILE A 1 408 ? -15.075 -39.643 38.601 1.00 87.44 408 ILE A C 1
ATOM 3455 O O . ILE A 1 408 ? -15.315 -39.759 39.804 1.00 87.44 408 ILE A O 1
ATOM 3459 N N . ASP A 1 409 ? -13.846 -39.777 38.108 1.00 87.25 409 ASP A N 1
ATOM 3460 C CA . ASP A 1 409 ? -12.687 -40.106 38.938 1.00 87.25 409 ASP A CA 1
ATOM 3461 C C . ASP A 1 409 ? -12.332 -38.961 39.897 1.00 87.25 409 ASP A C 1
ATOM 3463 O O . ASP A 1 409 ? -12.070 -39.203 41.077 1.00 87.25 409 ASP A O 1
ATOM 3467 N N . LEU A 1 410 ? -12.422 -37.706 39.444 1.00 82.88 410 LEU A N 1
ATOM 3468 C CA . LEU A 1 410 ? -12.231 -36.528 40.298 1.00 82.88 410 LEU A CA 1
ATOM 3469 C C . LEU A 1 410 ? -13.305 -36.409 41.388 1.00 82.88 410 LEU A C 1
ATOM 3471 O O . LEU A 1 410 ? -12.987 -36.099 42.537 1.00 82.88 410 LEU A O 1
ATOM 3475 N N . LEU A 1 411 ? -14.566 -36.699 41.063 1.00 85.00 411 LEU A N 1
ATOM 3476 C CA . LEU A 1 411 ? -15.659 -36.709 42.038 1.00 85.00 411 LEU A CA 1
ATOM 3477 C C . LEU A 1 411 ? -15.465 -37.801 43.096 1.00 85.00 411 LEU A C 1
ATOM 3479 O O . LEU A 1 411 ? -15.658 -37.539 44.283 1.00 85.00 411 LEU A O 1
ATOM 3483 N N . LYS A 1 412 ? -15.034 -39.003 42.688 1.00 87.38 412 LYS A N 1
ATOM 3484 C CA . LYS A 1 412 ? -14.693 -40.094 43.617 1.00 87.38 412 LYS A CA 1
ATOM 3485 C C . LYS A 1 412 ? -13.536 -39.711 44.537 1.00 87.38 412 LYS A C 1
ATOM 3487 O O . LYS A 1 412 ? -13.615 -39.944 45.740 1.00 87.38 412 LYS A O 1
ATOM 3492 N N . LEU A 1 413 ? -12.489 -39.089 43.992 1.00 84.00 413 LEU A N 1
ATOM 3493 C CA . LEU A 1 413 ? -11.364 -38.585 44.784 1.00 84.00 413 LEU A CA 1
ATOM 3494 C C . LEU A 1 413 ? -11.820 -37.553 45.823 1.00 84.00 413 LEU A C 1
ATOM 3496 O O . LEU A 1 413 ? -11.380 -37.613 46.969 1.00 84.00 413 LEU A O 1
ATOM 3500 N N . ASN A 1 414 ? -12.726 -36.641 45.458 1.00 81.62 414 ASN A N 1
ATOM 3501 C CA . ASN A 1 414 ? -13.240 -35.634 46.387 1.00 81.62 414 ASN A CA 1
ATOM 3502 C C . ASN A 1 414 ? -14.111 -36.248 47.497 1.00 81.62 414 ASN A C 1
ATOM 3504 O O . ASN A 1 414 ? -13.967 -35.893 48.663 1.00 81.62 414 ASN A O 1
ATOM 3508 N N . GLN A 1 415 ? -14.966 -37.218 47.158 1.00 84.81 415 GLN A N 1
ATOM 3509 C CA . GLN A 1 415 ? -15.774 -37.948 48.144 1.00 84.81 415 GLN A CA 1
ATOM 3510 C C . GLN A 1 415 ? -14.910 -38.733 49.138 1.00 84.81 415 GLN A C 1
ATOM 3512 O O . GLN A 1 415 ? -15.237 -38.793 50.321 1.00 84.81 415 GLN A O 1
ATOM 3517 N N . ASN A 1 416 ? -13.801 -39.318 48.680 1.00 85.88 416 ASN A N 1
ATOM 3518 C CA . ASN A 1 416 ? -12.872 -40.015 49.567 1.00 85.88 416 ASN A CA 1
ATOM 3519 C C . ASN A 1 416 ? -12.186 -39.041 50.535 1.00 85.88 416 ASN A C 1
ATOM 3521 O O . ASN A 1 416 ? -12.159 -39.310 51.731 1.00 85.88 416 ASN A O 1
ATOM 3525 N N . LYS A 1 417 ? -11.746 -37.869 50.052 1.00 80.31 417 LYS A N 1
ATOM 3526 C CA . LYS A 1 417 ? -11.184 -36.817 50.916 1.00 80.31 417 LYS A CA 1
ATOM 3527 C C . LYS A 1 417 ? -12.178 -36.292 51.951 1.00 80.31 417 LYS A C 1
ATOM 3529 O O . LYS A 1 417 ? -11.782 -35.998 53.071 1.00 80.31 417 LYS A O 1
ATOM 3534 N N . GLN A 1 418 ? -13.459 -36.171 51.599 1.00 81.44 418 GLN A N 1
ATOM 3535 C CA . GLN A 1 418 ? -14.494 -35.767 52.557 1.00 81.44 418 GLN A CA 1
ATOM 3536 C C . GLN A 1 418 ? -14.657 -36.791 53.681 1.00 81.44 418 GLN A C 1
ATOM 3538 O O . GLN A 1 418 ? -14.727 -36.403 54.839 1.00 81.44 418 GLN A O 1
ATOM 3543 N N . LYS A 1 419 ? -14.645 -38.089 53.357 1.00 85.56 419 LYS A N 1
ATOM 3544 C CA . LYS A 1 419 ? -14.720 -39.154 54.367 1.00 85.56 419 LYS A CA 1
ATOM 3545 C C . LYS A 1 419 ? -13.500 -39.177 55.287 1.00 85.56 419 LYS A C 1
ATOM 3547 O O . LYS A 1 419 ? -13.660 -39.414 56.477 1.00 85.56 419 LYS A O 1
ATOM 3552 N N . GLU A 1 420 ? -12.307 -38.925 54.749 1.00 85.25 420 GLU A N 1
ATOM 3553 C CA . GLU A 1 420 ? -11.081 -38.781 55.548 1.00 85.25 420 GLU A CA 1
ATOM 3554 C C . GLU A 1 420 ? -11.171 -37.562 56.480 1.00 85.25 420 GLU A C 1
ATOM 3556 O O . GLU A 1 420 ? -10.902 -37.677 57.672 1.00 85.25 420 GLU A O 1
ATOM 3561 N N . GLN A 1 421 ? -11.645 -36.420 55.971 1.00 82.50 421 GLN A N 1
ATOM 3562 C CA . GLN A 1 421 ? -11.798 -35.199 56.765 1.00 82.50 421 GLN A CA 1
ATOM 3563 C C . GLN A 1 421 ? -12.870 -35.342 57.863 1.00 82.50 421 GLN A C 1
ATOM 3565 O O . GLN A 1 421 ? -12.641 -34.932 58.995 1.00 82.50 421 GLN A O 1
ATOM 3570 N N . GLU A 1 422 ? -14.007 -35.985 57.576 1.00 83.56 422 GLU A N 1
ATOM 3571 C CA . GLU A 1 422 ? -15.029 -36.297 58.587 1.00 83.56 422 GLU A CA 1
ATOM 3572 C C . GLU A 1 422 ? -14.517 -37.281 59.650 1.00 83.56 422 GLU A C 1
ATOM 3574 O O . GLU A 1 422 ? -14.922 -37.203 60.810 1.00 83.56 422 GLU A O 1
ATOM 3579 N N . GLN A 1 423 ? -13.633 -38.217 59.289 1.00 85.25 423 GLN A N 1
ATOM 3580 C CA . GLN A 1 423 ? -12.992 -39.103 60.264 1.00 85.25 423 GLN A CA 1
ATOM 3581 C C . GLN A 1 423 ? -12.033 -38.337 61.179 1.00 85.25 423 GLN A C 1
ATOM 3583 O O . GLN A 1 423 ? -12.083 -38.543 62.393 1.00 85.25 423 GLN A O 1
ATOM 3588 N N . ASP A 1 42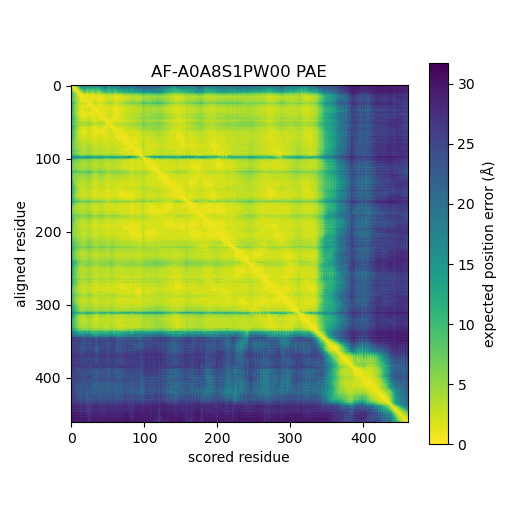4 ? -11.222 -37.434 60.627 1.00 81.50 424 ASP A N 1
ATOM 3589 C CA . ASP A 1 424 ? -10.313 -36.583 61.401 1.00 81.50 424 ASP A CA 1
ATOM 3590 C C . ASP A 1 424 ? -11.071 -35.614 62.322 1.00 81.50 424 ASP A C 1
ATOM 3592 O O . ASP A 1 424 ? -10.717 -35.477 63.496 1.00 81.50 424 ASP A O 1
ATOM 3596 N N . ASP A 1 425 ? -12.156 -35.004 61.837 1.00 77.94 425 ASP A N 1
ATOM 3597 C CA . ASP A 1 425 ? -13.001 -34.113 62.636 1.00 77.94 425 ASP A CA 1
ATOM 3598 C C . ASP A 1 425 ? -13.706 -34.885 63.761 1.00 77.94 425 ASP A C 1
ATOM 3600 O O . ASP A 1 425 ? -13.711 -34.438 64.908 1.00 77.94 425 ASP A O 1
ATOM 3604 N N . ASN A 1 426 ? -14.231 -36.088 63.497 1.00 81.00 426 ASN A N 1
ATOM 3605 C CA . ASN A 1 426 ? -14.812 -36.937 64.544 1.00 81.00 426 ASN A CA 1
ATOM 3606 C C . ASN A 1 426 ? -13.770 -37.367 65.595 1.00 81.00 426 ASN A C 1
ATOM 3608 O O . ASN A 1 426 ? -14.076 -37.399 66.788 1.00 81.00 426 ASN A O 1
ATOM 3612 N N . LEU A 1 427 ? -12.530 -37.646 65.182 1.00 77.56 427 LEU A N 1
ATOM 3613 C CA . LEU A 1 427 ? -11.401 -37.903 66.086 1.00 77.56 427 LEU A CA 1
ATOM 3614 C C . LEU A 1 427 ? -11.050 -36.671 66.933 1.00 77.56 427 LEU A C 1
ATOM 3616 O O . LEU A 1 427 ? -10.713 -36.805 68.113 1.00 77.56 427 LEU A O 1
ATOM 3620 N N . LEU A 1 428 ? -11.136 -35.472 66.354 1.00 71.44 428 LEU A N 1
ATOM 3621 C CA . LEU A 1 428 ? -10.936 -34.212 67.064 1.00 71.44 428 LEU A CA 1
ATOM 3622 C C . LEU A 1 428 ? -12.057 -33.959 68.081 1.00 71.44 428 LEU A C 1
ATOM 3624 O O . LEU A 1 428 ? -11.761 -33.640 69.232 1.00 71.44 428 LEU A O 1
ATOM 3628 N N . TYR A 1 429 ? -13.321 -34.167 67.703 1.00 72.19 429 TYR A N 1
ATOM 3629 C CA . TYR A 1 429 ? -14.468 -34.051 68.608 1.00 72.19 429 TYR A CA 1
ATOM 3630 C C . TYR A 1 429 ? -14.389 -35.053 69.765 1.00 72.19 429 TYR A C 1
ATOM 3632 O O . TYR A 1 429 ? -14.577 -34.657 70.913 1.00 72.19 429 TYR A O 1
ATOM 3640 N N . GLN A 1 430 ? -14.000 -36.307 69.509 1.00 73.62 430 GLN A N 1
ATOM 3641 C CA . GLN A 1 430 ? -13.763 -37.289 70.572 1.00 73.62 430 GLN A CA 1
ATOM 3642 C C . GLN A 1 430 ? -12.629 -36.864 71.517 1.00 73.62 430 GLN A C 1
ATOM 3644 O O . GLN A 1 430 ? -12.764 -36.996 72.733 1.00 73.62 430 GLN A O 1
ATOM 3649 N N . LYS A 1 431 ? -11.532 -36.293 70.996 1.00 71.88 431 LYS A N 1
ATOM 3650 C CA . LYS A 1 431 ? -10.459 -35.730 71.837 1.00 71.88 431 LYS A CA 1
ATOM 3651 C C . LYS A 1 431 ? -10.957 -34.564 72.693 1.00 71.88 431 LYS A C 1
ATOM 3653 O O . LYS A 1 431 ? -10.638 -34.510 73.881 1.00 71.88 431 LYS A O 1
ATOM 3658 N N . ILE A 1 432 ? -11.758 -33.662 72.125 1.00 68.88 432 ILE A N 1
ATOM 3659 C CA . ILE A 1 432 ? -12.347 -32.529 72.853 1.00 68.88 432 ILE A CA 1
ATOM 3660 C C . ILE A 1 432 ? -13.292 -33.028 73.956 1.00 68.88 432 ILE A C 1
ATOM 3662 O O . ILE A 1 432 ? -13.165 -32.572 75.090 1.00 68.88 432 ILE A O 1
ATOM 3666 N N . GLU A 1 433 ? -14.154 -34.012 73.681 1.00 66.69 433 GLU A N 1
ATOM 3667 C CA . GLU A 1 433 ? -15.053 -34.602 74.685 1.00 66.69 433 GLU A CA 1
ATOM 3668 C C . GLU A 1 433 ? -14.292 -35.303 75.823 1.00 66.69 433 GLU A C 1
ATOM 3670 O O . GLU A 1 433 ? -14.641 -35.153 77.000 1.00 66.69 433 GLU A O 1
ATOM 3675 N N . THR A 1 434 ? -13.194 -36.005 75.509 1.00 66.31 434 THR A N 1
ATOM 3676 C CA . THR A 1 434 ? -12.330 -36.608 76.540 1.00 66.31 434 THR A CA 1
ATOM 3677 C C . THR A 1 434 ? -11.604 -35.569 77.399 1.00 66.31 434 THR A C 1
ATOM 3679 O O . THR A 1 434 ? -11.384 -35.816 78.584 1.00 66.31 434 THR A O 1
ATOM 3682 N N . HIS A 1 435 ? -11.299 -34.385 76.856 1.00 55.72 435 HIS A N 1
ATOM 3683 C CA . HIS A 1 435 ? -10.700 -33.283 77.614 1.00 55.72 435 HIS A CA 1
ATOM 3684 C C . HIS A 1 435 ? -11.727 -32.455 78.402 1.00 55.72 435 HIS A C 1
ATOM 3686 O O . HIS A 1 435 ? -11.404 -31.977 79.490 1.00 55.72 435 HIS A O 1
ATOM 3692 N N . SER A 1 436 ? -12.977 -32.335 77.939 1.00 50.91 436 SER A N 1
ATOM 3693 C CA . SER A 1 436 ? -14.041 -31.638 78.682 1.00 50.91 436 SER A CA 1
ATOM 3694 C C . SER A 1 436 ? -14.518 -32.385 79.934 1.00 50.91 436 SER A C 1
ATOM 3696 O O . SER A 1 436 ? -15.055 -31.759 80.844 1.00 50.91 436 SER A O 1
ATOM 3698 N N . ASN A 1 437 ? -14.258 -33.694 80.028 1.00 51.69 437 ASN A N 1
ATOM 3699 C CA . ASN A 1 437 ? -14.508 -34.483 81.239 1.00 51.69 437 ASN A CA 1
ATOM 3700 C C . ASN A 1 437 ? -13.336 -34.469 82.241 1.00 51.69 437 ASN A C 1
ATOM 3702 O O . ASN A 1 437 ? -13.491 -34.955 83.361 1.00 51.69 437 ASN A O 1
ATOM 3706 N N . SER A 1 438 ? -12.185 -33.874 81.895 1.00 49.31 438 SER A N 1
ATOM 3707 C CA . SER A 1 438 ? -11.135 -33.547 82.868 1.00 49.31 438 SER A CA 1
ATOM 3708 C C . SER A 1 438 ? -11.315 -32.103 83.336 1.00 49.31 438 SER A C 1
ATOM 3710 O O . SER A 1 438 ? -10.852 -31.148 82.713 1.00 49.31 438 SER A O 1
ATOM 3712 N N . SER A 1 439 ? -12.045 -31.941 84.433 1.00 47.22 439 SER A N 1
ATOM 3713 C CA . SER A 1 439 ? -12.314 -30.665 85.085 1.00 47.22 439 SER A CA 1
ATOM 3714 C C . SER A 1 439 ? -11.027 -29.989 85.574 1.00 47.22 439 SER A C 1
ATOM 3716 O O . SER A 1 439 ? -10.606 -30.186 86.713 1.00 47.22 439 SER A O 1
ATOM 3718 N N . THR A 1 440 ? -10.442 -29.132 84.740 1.00 47.78 440 THR A N 1
ATOM 3719 C CA . THR A 1 440 ? -9.562 -28.051 85.198 1.00 47.78 440 THR A CA 1
ATOM 3720 C C . THR A 1 440 ? -10.059 -26.753 84.579 1.00 47.78 440 THR A C 1
ATOM 3722 O O . THR A 1 440 ? -9.975 -26.553 83.371 1.00 47.78 440 THR A O 1
ATOM 3725 N N . GLN A 1 441 ? -10.649 -25.890 85.409 1.00 46.03 441 GLN A N 1
ATOM 3726 C CA . GLN A 1 441 ? -11.130 -24.567 85.018 1.00 46.03 441 GLN A CA 1
ATOM 3727 C C . GLN A 1 441 ? -9.966 -23.714 84.495 1.00 46.03 441 GLN A C 1
ATOM 3729 O O . GLN A 1 441 ? -9.193 -23.167 85.279 1.00 46.03 441 GLN A O 1
ATOM 3734 N N . ILE A 1 442 ? -9.867 -23.559 83.177 1.00 44.16 442 ILE A N 1
ATOM 3735 C CA . ILE A 1 442 ? -9.031 -22.528 82.559 1.00 44.16 442 ILE A CA 1
ATOM 3736 C C . ILE A 1 442 ? -9.920 -21.300 82.343 1.00 44.16 442 ILE A C 1
ATOM 3738 O O . ILE A 1 442 ? -10.841 -21.313 81.527 1.00 44.16 442 ILE A O 1
ATOM 3742 N N . LYS A 1 443 ? -9.669 -20.238 83.119 1.00 44.44 443 LYS A N 1
ATOM 3743 C CA . LYS A 1 443 ? -10.244 -18.906 82.894 1.00 44.44 443 LYS A CA 1
ATOM 3744 C C . LYS A 1 443 ? -9.661 -18.344 81.596 1.00 44.44 443 LYS A C 1
ATOM 3746 O O . LYS A 1 443 ? -8.474 -18.040 81.552 1.00 44.44 443 LYS A O 1
ATOM 3751 N N . PHE A 1 444 ? -10.491 -18.194 80.568 1.00 39.47 444 PHE A N 1
ATOM 3752 C CA . PHE A 1 444 ? -10.140 -17.434 79.370 1.00 39.47 444 PHE A CA 1
ATOM 3753 C C . PHE A 1 444 ? -10.395 -15.945 79.612 1.00 39.47 444 PHE A C 1
ATOM 3755 O O . PHE A 1 444 ? -11.526 -15.539 79.893 1.00 39.47 444 PHE A O 1
ATOM 3762 N N . ASP A 1 445 ? -9.328 -15.154 79.523 1.00 45.41 445 ASP A N 1
ATOM 3763 C CA . ASP A 1 445 ? -9.376 -13.699 79.572 1.00 45.41 445 ASP A CA 1
ATOM 3764 C C . ASP A 1 445 ? -9.830 -13.155 78.207 1.00 45.41 445 ASP A C 1
ATOM 3766 O O . ASP A 1 445 ? -9.353 -13.576 77.154 1.00 45.41 445 ASP A O 1
ATOM 3770 N N . LYS A 1 446 ? -10.822 -12.263 78.216 1.00 42.16 446 LYS A N 1
ATOM 3771 C CA . LYS A 1 446 ? -11.560 -11.796 77.024 1.00 42.16 446 LYS A CA 1
ATOM 3772 C C . LYS A 1 446 ? -10.894 -10.602 76.322 1.00 42.16 446 LYS A C 1
ATOM 3774 O O . LYS A 1 446 ? -11.509 -9.994 75.449 1.00 42.16 446 LYS A O 1
ATOM 3779 N N . SER A 1 447 ? -9.672 -10.247 76.706 1.00 43.56 447 SER A N 1
ATOM 3780 C CA . SER A 1 447 ? -9.008 -9.000 76.311 1.00 43.56 447 SER A CA 1
ATOM 3781 C C . SER A 1 447 ? -8.199 -9.070 75.007 1.00 43.56 447 SER A C 1
ATOM 3783 O O . SER A 1 447 ? -7.923 -8.020 74.440 1.00 43.56 447 SER A O 1
ATOM 3785 N N . GLU A 1 448 ? -7.893 -10.251 74.456 1.00 44.22 448 GLU A N 1
ATOM 3786 C CA . GLU A 1 448 ? -7.029 -10.373 73.257 1.00 44.22 448 GLU A CA 1
ATOM 3787 C C . GLU A 1 448 ? -7.763 -10.438 71.900 1.00 44.22 448 GLU A C 1
ATOM 3789 O O . GLU A 1 448 ? -7.138 -10.311 70.850 1.00 44.22 448 GLU A O 1
ATOM 3794 N N . LEU A 1 449 ? -9.092 -10.589 71.873 1.00 40.72 449 LEU A N 1
ATOM 3795 C CA . LEU A 1 449 ? -9.855 -10.787 70.623 1.00 40.72 449 LEU A CA 1
ATOM 3796 C C . LEU A 1 449 ? -10.410 -9.498 69.990 1.00 40.72 449 LEU A C 1
ATOM 3798 O O . LEU A 1 449 ? -11.018 -9.550 68.921 1.00 40.72 449 LEU A O 1
ATOM 3802 N N . VAL A 1 450 ? -10.200 -8.339 70.621 1.00 45.78 450 VAL A N 1
ATOM 3803 C CA . VAL A 1 450 ? -10.711 -7.046 70.126 1.00 45.78 450 VAL A CA 1
ATOM 3804 C C . VAL A 1 450 ? -9.681 -6.294 69.265 1.00 45.78 450 VAL A C 1
ATOM 3806 O O . VAL A 1 450 ? -10.076 -5.487 68.426 1.00 45.78 450 VAL A O 1
ATOM 3809 N N . ASP A 1 451 ? -8.387 -6.618 69.357 1.00 44.78 451 ASP A N 1
ATOM 3810 C CA . ASP A 1 451 ? -7.336 -5.845 68.671 1.00 44.78 451 ASP A CA 1
ATOM 3811 C C . ASP A 1 451 ? -7.023 -6.290 67.230 1.00 44.78 451 ASP A C 1
ATOM 3813 O O . ASP A 1 451 ? -6.478 -5.507 66.452 1.00 44.78 451 ASP A O 1
ATOM 3817 N N . GLN A 1 452 ? -7.434 -7.486 66.795 1.00 39.09 452 GLN A N 1
ATOM 3818 C CA . GLN A 1 452 ? -7.130 -7.953 65.430 1.00 39.09 452 GLN A CA 1
ATOM 3819 C C . GLN A 1 452 ? -8.102 -7.445 64.350 1.00 39.09 452 GLN A C 1
ATOM 3821 O O . GLN A 1 452 ? -7.736 -7.390 63.179 1.00 39.09 452 GLN A O 1
ATOM 3826 N N . ASN A 1 453 ? -9.306 -6.989 64.717 1.00 38.72 453 ASN A N 1
ATOM 3827 C CA . ASN A 1 453 ? -10.284 -6.463 63.750 1.00 38.72 453 ASN A CA 1
ATOM 3828 C C . ASN A 1 453 ? -10.139 -4.960 63.466 1.00 38.72 453 ASN A C 1
ATOM 3830 O O . ASN A 1 453 ? -10.762 -4.450 62.536 1.00 38.72 453 ASN A O 1
ATOM 3834 N N . LYS A 1 454 ? -9.305 -4.240 64.227 1.00 43.53 454 LYS A N 1
ATOM 3835 C CA . LYS A 1 454 ? -9.105 -2.795 64.041 1.00 43.53 454 LYS A CA 1
ATOM 3836 C C . LYS A 1 454 ? -8.073 -2.469 62.953 1.00 43.53 454 LYS A C 1
ATOM 3838 O O . LYS A 1 454 ? -8.192 -1.446 62.292 1.00 43.53 454 LYS A O 1
ATOM 3843 N N . VAL A 1 455 ? -7.127 -3.376 62.700 1.00 44.03 455 VAL A N 1
ATOM 3844 C CA . VAL A 1 455 ? -6.028 -3.181 61.733 1.00 44.03 455 VAL A CA 1
ATOM 3845 C C . VAL A 1 455 ? -6.476 -3.354 60.271 1.00 44.03 455 VAL A C 1
ATOM 3847 O O . VAL A 1 455 ? -5.840 -2.822 59.367 1.00 44.03 455 VAL A O 1
ATOM 3850 N N . LEU A 1 456 ? -7.602 -4.030 60.005 1.00 34.78 456 LEU A N 1
ATOM 3851 C CA . LEU A 1 456 ? -8.080 -4.257 58.631 1.00 34.78 456 LEU A CA 1
ATOM 3852 C C . LEU A 1 456 ? -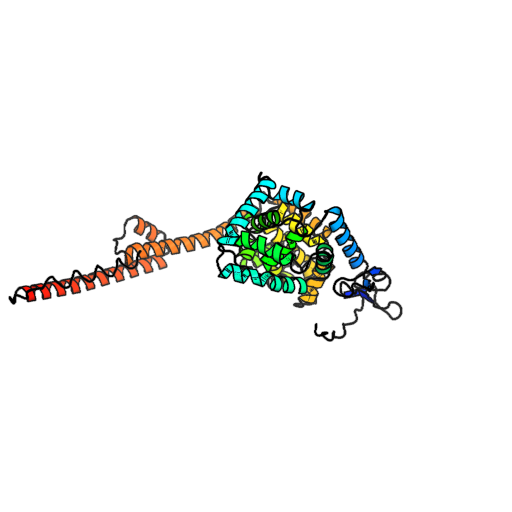8.902 -3.098 58.033 1.00 34.78 456 LEU A C 1
ATOM 3854 O O . LEU A 1 456 ? -9.089 -3.063 56.820 1.00 34.78 456 LEU A O 1
ATOM 3858 N N . MET A 1 457 ? -9.386 -2.154 58.849 1.00 37.91 457 MET A N 1
ATOM 3859 C CA . MET A 1 457 ? -10.241 -1.043 58.387 1.00 37.91 457 MET A CA 1
ATOM 3860 C C . MET A 1 457 ? -9.479 0.262 58.105 1.00 37.91 457 MET A C 1
ATOM 3862 O O . MET A 1 457 ? -10.038 1.156 57.480 1.00 37.91 457 MET A O 1
ATOM 3866 N N . GLU A 1 458 ? -8.204 0.370 58.491 1.00 41.16 458 GLU A N 1
ATOM 3867 C CA . GLU A 1 458 ? -7.371 1.556 58.212 1.00 41.16 458 GLU A CA 1
ATOM 3868 C C . GLU A 1 458 ? -6.677 1.519 56.833 1.00 41.16 458 GLU A C 1
ATOM 3870 O O . GLU A 1 458 ? -5.999 2.469 56.467 1.00 41.16 458 GLU A O 1
ATOM 3875 N N . TYR A 1 459 ? -6.880 0.464 56.032 1.00 37.81 459 TYR A N 1
ATOM 3876 C CA . TYR A 1 459 ? -6.328 0.342 54.669 1.00 37.81 459 TYR A CA 1
ATOM 3877 C C . TYR A 1 459 ? -7.329 0.662 53.538 1.00 37.81 459 TYR A C 1
ATOM 3879 O O . TYR A 1 459 ? -7.007 0.465 52.366 1.00 37.81 459 TYR A O 1
ATOM 3887 N N . LEU A 1 460 ? -8.541 1.136 53.861 1.00 36.25 460 LEU A N 1
ATOM 3888 C CA . LEU A 1 460 ? -9.610 1.420 52.884 1.00 36.25 460 LEU A CA 1
ATOM 3889 C C . LEU A 1 460 ? -10.199 2.846 52.962 1.00 36.25 460 LEU A C 1
ATOM 3891 O O . LEU A 1 460 ? -11.307 3.083 52.478 1.00 36.25 460 LEU A O 1
ATOM 3895 N N . ILE A 1 461 ? -9.449 3.804 53.508 1.00 45.44 461 ILE A N 1
ATOM 3896 C CA . ILE A 1 461 ? -9.687 5.255 53.390 1.00 45.44 461 ILE A CA 1
ATOM 3897 C C . ILE A 1 461 ? -8.367 5.885 52.959 1.00 45.44 461 ILE A C 1
ATOM 3899 O O . ILE A 1 461 ? -8.404 6.762 52.067 1.00 45.44 461 ILE A O 1
#

Secondary structure (DSSP, 8-state):
------PPPPPPPSB-TTT-PBP-SSS--EE-TTT--EE-TTTT-EEEEETTTEEEEEEEE-HHHHHHHHHHHHHHHHTT--TTS--HHHHHHHHHH-SS--HHHHHHHHHHHHHHHHHH--HHHHHHHTTHHHHHHHHHHH--HHHHHHHHHHHTTSPTTHHHHHHHHHHHHHHHH-TTPPP-HHHHHHHHHHTTTS-HHHHHHHHHIIIIIS--HHHHHS-PPPPHHHHHHHHHHHHHHH---GGGHHHHHHHHHHHHHHHHHTTTTTTS-HHHHHHHHHHHHHHT-THHHHHHHHHHHHHHHHHHHHHTT-HHHHHHHHHHH--HHHHHHHHHHHHHHHHHHTTTHHHHHHHHHHHHHHHHHHHHHHHHHHHHHHIIIIIS-----HHHHHHHHHS-HHHHHHHHHHHHHHHHHHHHHHHHHHHHHHHHHHHHTS-------TTSSSSTTTTTSTT--

pLDDT: mean 85.83, std 17.73, range [33.16, 98.75]

Nearest PDB structures (foldseek):
  4nc6-assembly1_A  TM=5.606E-01  e=4.878E-03  Homo sapiens
  2qq8-assembly1_A  TM=5.508E-01  e=5.886E-03  Homo sapiens
  3hzj-assembly2_B  TM=5.986E-01  e=2.091E-02  Homo sapiens
  3qye-assembly2_B  TM=5.874E-01  e=3.849E-02  Homo sapiens
  3qyb-assembly1_A  TM=5.793E-01  e=2.517E-01  Homo sapiens

Radius of gyration: 32.85 Å; Cα contacts (8 Å, |Δi|>4): 432; chains: 1; bounding box: 60×63×116 Å

InterPro domains:
  IPR000306 FYVE zinc finger [PF01363] (12-68)
  IPR017455 Zinc finger, FYVE-related [PS50178] (10-70)
  IPR052113 FYVE-type Zinc Finger Domain-Containing Protein [PTHR39490] (12-429)